Protein AF-A0A845RNK3-F1 (afdb_monomer)

Solvent-accessible surface area (backbone atoms only — not comparable to full-atom values): 21705 Å² total; per-residue (Å²): 143,80,85,85,80,81,80,75,81,76,79,72,77,82,75,76,79,70,51,72,69,56,50,48,65,66,45,43,66,58,53,52,50,49,48,50,39,43,54,44,13,47,52,29,50,36,54,50,43,9,32,30,30,23,69,72,55,57,86,58,46,68,58,51,61,50,49,48,43,55,54,39,62,75,62,60,68,38,94,37,98,43,83,61,31,46,52,52,42,46,52,49,53,51,51,52,40,53,49,42,26,50,54,10,41,74,66,54,54,52,79,82,82,49,72,67,41,53,50,31,30,42,55,23,32,52,52,53,22,52,51,31,54,74,73,37,80,88,34,41,68,60,17,51,52,29,49,54,48,36,52,51,51,44,50,71,77,56,55,84,58,93,87,57,64,54,48,76,65,55,49,45,50,50,40,44,48,27,38,70,77,34,55,86,42,59,72,56,24,37,53,50,48,35,53,52,35,64,76,66,31,63,62,28,19,46,37,46,36,52,51,52,51,34,53,45,61,74,58,74,33,39,22,44,50,47,44,41,37,53,67,19,95,83,40,59,52,75,68,50,48,52,16,27,45,43,31,39,52,58,67,22,62,70,55,40,46,43,33,40,39,38,38,40,55,54,55,80,52,85,83,57,70,65,45,45,29,61,67,58,70,47,34,30,35,56,43,27,29,70,75,69,74,44,60,42,77,81,68,56,53,69,69,58,51,51,52,48,37,59,55,61,51,71,79,55,55,72,25,85,49,28,67,31,73,58,41,69,94,46,38,62,78,66,24,48,53,37,42,70,72,57,51,60,91,63,46,53,60,48,34,63,74,67,70,59,66,80,61,65,78,86,38,67,67,56,46,61,53,46,72,81,53,84,67,82,71,76,73,84,83,80,83,81,79,87,76,83,136

Organism: NCBI:txid169435

Nearest PDB structures (foldseek):
  4v4p-assembly1_BW  TM=5.727E-01  e=4.614E+00  Thermus thermophilus HB8
  4dv3-assembly1_T  TM=5.614E-01  e=5.452E+00  Thermus thermophilus HB8
  7np7-assembly1_DB  TM=1.393E-01  e=1.321E+00  Mycobacterium tuberculosis H37Rv

Structure (mmCIF, N/CA/C/O backbone):
data_AF-A0A845RNK3-F1
#
_entry.id   AF-A0A845RNK3-F1
#
loop_
_atom_site.group_PDB
_atom_site.id
_atom_site.type_symbol
_atom_site.label_atom_id
_atom_site.label_alt_id
_atom_site.label_comp_id
_atom_site.label_asym_id
_atom_site.label_entity_id
_atom_site.label_seq_id
_atom_site.pdbx_PDB_ins_code
_atom_site.Cartn_x
_atom_site.Cartn_y
_atom_site.Cartn_z
_atom_site.occupancy
_atom_site.B_iso_or_equiv
_atom_site.auth_seq_id
_atom_site.auth_comp_id
_atom_site.auth_asym_id
_atom_site.auth_atom_id
_atom_site.pdbx_PDB_model_num
ATOM 1 N N . MET A 1 1 ? 38.923 56.663 5.396 1.00 39.62 1 MET A N 1
ATOM 2 C CA . MET A 1 1 ? 39.482 55.313 5.564 1.00 39.62 1 MET A CA 1
ATOM 3 C C . MET A 1 1 ? 39.468 55.005 7.045 1.00 39.62 1 MET A C 1
ATOM 5 O O . MET A 1 1 ? 40.418 55.347 7.726 1.00 39.62 1 MET A O 1
ATOM 9 N N . ASP A 1 2 ? 38.350 54.489 7.537 1.00 34.91 2 ASP A N 1
ATOM 10 C CA . ASP A 1 2 ? 38.379 53.297 8.380 1.00 34.91 2 ASP A CA 1
ATOM 11 C C . ASP A 1 2 ? 36.988 52.666 8.314 1.00 34.91 2 ASP A C 1
ATOM 13 O O . ASP A 1 2 ? 35.976 53.376 8.332 1.00 34.91 2 ASP A O 1
ATOM 17 N N . ASN A 1 3 ? 36.959 51.370 8.035 1.00 33.28 3 ASN A N 1
ATOM 18 C CA . ASN A 1 3 ? 35.786 50.669 7.537 1.00 33.28 3 ASN A CA 1
ATOM 19 C C . ASN A 1 3 ? 34.832 50.312 8.674 1.00 33.28 3 ASN A C 1
ATOM 21 O O . ASN A 1 3 ? 35.225 49.822 9.727 1.00 33.28 3 ASN A O 1
ATOM 25 N N . ARG A 1 4 ? 33.550 50.545 8.398 1.00 39.09 4 ARG A N 1
ATOM 26 C CA . ARG A 1 4 ? 32.410 50.030 9.147 1.00 39.09 4 ARG A CA 1
ATOM 27 C C . ARG A 1 4 ? 32.370 48.512 8.993 1.00 39.09 4 ARG A C 1
ATOM 29 O O . ARG A 1 4 ? 32.262 48.041 7.867 1.00 39.09 4 ARG A O 1
ATOM 36 N N . GLU A 1 5 ? 32.290 47.790 10.100 1.00 38.72 5 GLU A N 1
ATOM 37 C CA . GLU A 1 5 ? 31.529 46.544 10.144 1.00 38.72 5 GLU A CA 1
ATOM 38 C C . GLU A 1 5 ? 30.425 46.713 11.184 1.00 38.72 5 GLU A C 1
ATOM 40 O O . GLU A 1 5 ? 30.639 46.737 12.394 1.00 38.72 5 GLU A O 1
ATOM 45 N N . GLN A 1 6 ? 29.228 46.953 10.651 1.00 37.03 6 GLN A N 1
ATOM 46 C CA . GLN A 1 6 ? 27.966 46.820 11.353 1.00 37.03 6 GLN A CA 1
ATOM 47 C C . GLN A 1 6 ? 27.721 45.326 11.547 1.00 37.03 6 GLN A C 1
ATOM 49 O O . GLN A 1 6 ? 27.381 44.628 10.595 1.00 37.03 6 GLN A O 1
ATOM 54 N N . THR A 1 7 ? 27.867 44.833 12.769 1.00 36.19 7 THR A N 1
ATOM 55 C CA . THR A 1 7 ? 27.230 43.581 13.160 1.00 36.19 7 THR A CA 1
ATOM 56 C C . THR A 1 7 ? 25.774 43.891 13.497 1.00 36.19 7 THR A C 1
ATOM 58 O O . THR A 1 7 ? 25.461 44.564 14.480 1.00 36.19 7 THR A O 1
ATOM 61 N N . SER A 1 8 ? 24.870 43.464 12.615 1.00 32.78 8 SER A N 1
ATOM 62 C CA . SER A 1 8 ? 23.431 43.434 12.881 1.00 32.78 8 SER A CA 1
ATOM 63 C C . SER A 1 8 ? 23.158 42.631 14.159 1.00 32.78 8 SER A C 1
ATOM 65 O O . SER A 1 8 ? 23.764 41.572 14.336 1.00 32.78 8 SER A O 1
ATOM 67 N N . PRO A 1 9 ? 22.243 43.065 15.043 1.00 35.28 9 PRO A N 1
ATOM 68 C CA . PRO A 1 9 ? 21.784 42.202 16.114 1.00 35.28 9 PRO A CA 1
ATOM 69 C C . PRO A 1 9 ? 20.971 41.072 15.482 1.00 35.28 9 PRO A C 1
ATOM 71 O O . PRO A 1 9 ? 19.984 41.322 14.787 1.00 35.28 9 PRO A O 1
ATOM 74 N N . ALA A 1 10 ? 21.423 39.836 15.700 1.00 36.47 10 ALA A N 1
ATOM 75 C CA . ALA A 1 10 ? 20.636 38.644 15.445 1.00 36.47 10 ALA A CA 1
ATOM 76 C C . ALA A 1 10 ? 19.253 38.844 16.075 1.00 36.47 10 ALA A C 1
ATOM 78 O O . ALA A 1 10 ? 19.144 39.192 17.255 1.00 36.47 10 ALA A O 1
ATOM 79 N N . GLN A 1 11 ? 18.207 38.693 15.263 1.00 37.69 11 GLN A N 1
ATOM 80 C CA . GLN A 1 11 ? 16.842 38.597 15.752 1.00 37.69 11 GLN A CA 1
ATOM 81 C C . GLN A 1 11 ? 16.823 37.448 16.755 1.00 37.69 11 GLN A C 1
ATOM 83 O O . GLN A 1 11 ? 17.014 36.296 16.378 1.00 37.69 11 GLN A O 1
ATOM 88 N N . GLY A 1 12 ? 16.676 37.783 18.037 1.00 35.12 12 GLY A N 1
ATOM 89 C CA . GLY A 1 12 ? 16.426 36.791 19.063 1.00 35.12 12 GLY A CA 1
ATOM 90 C C . GLY A 1 12 ? 15.167 36.043 18.663 1.00 35.12 12 GLY A C 1
ATOM 91 O O . GLY A 1 12 ? 14.087 36.637 18.616 1.00 35.12 12 GLY A O 1
ATOM 92 N N . GLU A 1 13 ? 15.321 34.764 18.334 1.00 41.19 13 GLU A N 1
ATOM 93 C CA . GLU A 1 13 ? 14.220 33.820 18.378 1.00 41.19 13 GLU A CA 1
ATOM 94 C C . GLU A 1 13 ? 13.564 34.010 19.737 1.00 41.19 13 GLU A C 1
ATOM 96 O O . GLU A 1 13 ? 14.189 33.854 20.786 1.00 41.19 13 GLU A O 1
ATOM 101 N N . ASN A 1 14 ? 12.321 34.471 19.709 1.00 43.75 14 ASN A N 1
ATOM 102 C CA . ASN A 1 14 ? 11.527 34.716 20.892 1.00 43.75 14 ASN A CA 1
ATOM 103 C C . ASN A 1 14 ? 11.101 33.346 21.439 1.00 43.75 14 ASN A C 1
ATOM 105 O O . ASN A 1 14 ? 9.941 32.954 21.326 1.00 43.75 14 ASN A O 1
ATOM 109 N N . THR A 1 15 ? 12.054 32.575 21.969 1.00 48.69 15 THR A N 1
ATOM 110 C CA . THR A 1 15 ? 11.791 31.367 22.746 1.00 48.69 15 THR A CA 1
ATOM 111 C C . THR A 1 15 ? 11.196 31.838 24.060 1.00 48.69 15 THR A C 1
ATOM 113 O O . THR A 1 15 ? 11.880 32.101 25.047 1.00 48.69 15 THR A O 1
ATOM 116 N N . ARG A 1 16 ? 9.880 32.043 24.040 1.00 63.41 16 ARG A N 1
ATOM 117 C CA . ARG A 1 16 ? 9.098 32.313 25.237 1.00 63.41 16 ARG A CA 1
ATOM 118 C C . ARG A 1 16 ? 9.296 31.119 26.171 1.00 63.41 16 ARG A C 1
ATOM 120 O O . ARG A 1 16 ? 8.808 30.031 25.887 1.00 63.41 16 ARG A O 1
ATOM 127 N N . SER A 1 17 ? 10.061 31.303 27.245 1.00 65.56 17 SER A N 1
ATOM 128 C CA . SER A 1 17 ? 10.200 30.285 28.283 1.00 65.56 17 SER A CA 1
ATOM 129 C C . SER A 1 17 ? 8.871 30.187 29.023 1.00 65.56 17 SER A C 1
ATOM 131 O O . SER A 1 17 ? 8.492 31.134 29.714 1.00 65.56 17 SER A O 1
ATOM 133 N N . TYR A 1 18 ? 8.158 29.081 28.852 1.00 74.19 18 TYR A N 1
ATOM 134 C CA . TYR A 1 18 ? 6.950 28.817 29.621 1.00 74.19 18 TYR A CA 1
ATOM 135 C C . TYR A 1 18 ? 7.315 28.344 31.027 1.00 74.19 18 TYR A C 1
ATOM 137 O O . TYR A 1 18 ? 8.287 27.605 31.210 1.00 74.19 18 TYR A O 1
ATOM 145 N N . THR A 1 19 ? 6.542 28.758 32.027 1.00 85.75 19 THR A N 1
ATOM 146 C CA . THR A 1 19 ? 6.593 28.103 33.340 1.00 85.75 19 THR A CA 1
ATOM 147 C C . THR A 1 19 ? 5.900 26.738 33.268 1.00 85.75 19 THR A C 1
ATOM 149 O O . THR A 1 19 ? 5.098 26.482 32.370 1.00 85.75 19 THR A O 1
ATOM 152 N N . VAL A 1 20 ? 6.186 25.849 34.225 1.00 75.88 20 VAL A N 1
ATOM 153 C CA . VAL A 1 20 ? 5.483 24.555 34.331 1.00 75.88 20 VAL A CA 1
ATOM 154 C C . VAL A 1 20 ? 3.968 24.772 34.426 1.00 75.88 20 VAL A C 1
ATOM 156 O O . VAL A 1 20 ? 3.217 24.097 33.733 1.00 75.88 20 VAL A O 1
ATOM 159 N N . ASP A 1 21 ? 3.523 25.774 35.187 1.00 81.62 21 ASP A N 1
ATOM 160 C CA . ASP A 1 21 ? 2.101 26.111 35.326 1.00 81.62 21 ASP A CA 1
ATOM 161 C C . ASP A 1 21 ? 1.474 26.597 34.009 1.00 81.62 21 ASP A C 1
ATOM 163 O O . ASP A 1 21 ? 0.328 26.273 33.707 1.00 81.62 21 ASP A O 1
ATOM 167 N N . GLU A 1 22 ? 2.219 27.356 33.198 1.00 82.44 22 GLU A N 1
ATOM 168 C CA . GLU A 1 22 ? 1.756 27.809 31.882 1.00 82.44 22 GLU A CA 1
ATOM 169 C C . GLU A 1 22 ? 1.650 26.655 30.877 1.00 82.44 22 GLU A C 1
ATOM 171 O O . GLU A 1 22 ? 0.709 26.632 30.085 1.00 82.44 22 GLU A O 1
ATOM 176 N N . LEU A 1 23 ? 2.580 25.693 30.919 1.00 79.12 23 LEU A N 1
ATOM 177 C CA . LEU A 1 23 ? 2.515 24.480 30.097 1.00 79.12 23 LEU A CA 1
ATOM 178 C C . LEU A 1 23 ? 1.339 23.594 30.513 1.00 79.12 23 LEU A C 1
ATOM 180 O O . LEU A 1 23 ? 0.559 23.177 29.659 1.00 79.12 23 LEU A O 1
ATOM 184 N N . LEU A 1 24 ? 1.154 23.375 31.818 1.00 79.62 24 LEU A N 1
ATOM 185 C CA . LEU A 1 24 ? 0.019 22.616 32.344 1.00 79.62 24 LEU A CA 1
ATOM 186 C C . LEU A 1 24 ? -1.313 23.258 31.939 1.00 79.62 24 LEU A C 1
ATOM 188 O O . LEU A 1 24 ? -2.194 22.570 31.434 1.00 79.62 24 LEU A O 1
ATOM 192 N N . ALA A 1 25 ? -1.441 24.583 32.058 1.00 83.94 25 ALA A N 1
ATOM 193 C CA . ALA A 1 25 ? -2.650 25.297 31.651 1.00 83.94 25 ALA A CA 1
ATOM 194 C C . ALA A 1 25 ? -2.944 25.192 30.141 1.00 83.94 25 ALA A C 1
ATOM 196 O O . ALA A 1 25 ? -4.109 25.238 29.743 1.00 83.94 25 ALA A O 1
ATOM 197 N N . GLN A 1 26 ? -1.914 25.054 29.299 1.00 84.69 26 GLN A N 1
ATOM 198 C CA . GLN A 1 26 ? -2.085 24.835 27.859 1.00 84.69 26 GLN A CA 1
ATOM 199 C C . GLN A 1 26 ? -2.495 23.398 27.522 1.00 84.69 26 GLN A C 1
ATOM 201 O O . GLN A 1 26 ? -3.267 23.201 26.586 1.00 84.69 26 GLN A O 1
ATOM 206 N N . MET A 1 27 ? -2.010 22.411 28.278 1.00 85.06 27 MET A N 1
ATOM 207 C CA . MET A 1 27 ? -2.332 20.992 28.077 1.00 85.06 27 MET A CA 1
ATOM 208 C C . MET A 1 27 ? -3.678 20.590 28.698 1.00 85.06 27 MET A C 1
ATOM 210 O O . MET A 1 27 ? -4.307 19.638 28.239 1.00 85.06 27 MET A O 1
ATOM 214 N N . GLU A 1 28 ? -4.151 21.329 29.706 1.00 86.38 28 GLU A N 1
ATOM 215 C CA . GLU A 1 28 ? -5.369 21.017 30.463 1.00 86.38 28 GLU A CA 1
ATOM 216 C C . GLU A 1 28 ? -6.611 20.766 29.580 1.00 86.38 28 GLU A C 1
ATOM 218 O O . GLU A 1 28 ? -7.282 19.753 29.786 1.00 86.38 28 GLU A O 1
ATOM 223 N N . PRO A 1 29 ? -6.936 21.586 28.556 1.00 88.50 29 PRO A N 1
ATOM 224 C CA . PRO A 1 29 ? -8.111 21.336 27.719 1.00 88.50 29 PRO A CA 1
ATOM 225 C C . PRO A 1 29 ? -8.034 20.010 26.953 1.00 88.50 29 PRO A C 1
ATOM 227 O O . PRO A 1 29 ? -9.041 19.311 26.826 1.00 88.50 29 PRO A O 1
ATOM 230 N N . GLN A 1 30 ? -6.844 19.655 26.461 1.00 84.75 30 GLN A N 1
ATOM 231 C CA . GLN A 1 30 ? -6.605 18.403 25.745 1.00 84.75 30 GLN A CA 1
ATOM 232 C C . GLN A 1 30 ? -6.720 17.212 26.697 1.00 84.75 30 GLN A C 1
ATOM 234 O O . GLN A 1 30 ? -7.433 16.254 26.408 1.00 84.75 30 GLN A O 1
ATOM 239 N N . TYR A 1 31 ? -6.102 17.311 27.874 1.00 85.38 31 TYR A N 1
ATOM 240 C CA . TYR A 1 31 ? -6.165 16.271 28.894 1.00 85.38 31 TYR A CA 1
ATOM 241 C C . TYR A 1 31 ? -7.606 16.021 29.378 1.00 85.38 31 TYR A C 1
ATOM 243 O O . TYR A 1 31 ? -8.031 14.874 29.525 1.00 85.38 31 TYR A O 1
ATOM 251 N N . GLN A 1 32 ? -8.419 17.072 29.527 1.00 87.75 32 GLN A N 1
ATOM 252 C CA . GLN A 1 32 ? -9.847 16.930 29.835 1.00 87.75 32 GLN A CA 1
ATOM 253 C C . GLN A 1 32 ? -10.643 16.275 28.696 1.00 87.75 32 GLN A C 1
ATOM 255 O O . GLN A 1 32 ? -11.543 15.470 28.955 1.00 87.75 32 GLN A O 1
ATOM 260 N N . ALA A 1 33 ? -10.317 16.573 27.435 1.00 87.88 33 ALA A N 1
ATOM 261 C CA . ALA A 1 33 ? -10.925 15.898 26.288 1.00 87.88 33 ALA A CA 1
ATOM 262 C C . ALA A 1 33 ? -10.595 14.395 26.275 1.00 87.88 33 ALA A C 1
ATOM 264 O O . ALA A 1 33 ? -11.484 13.568 26.044 1.00 87.88 33 ALA A O 1
ATOM 265 N N . TYR A 1 34 ? -9.358 14.028 26.611 1.00 90.00 34 TYR A N 1
ATOM 266 C CA . TYR A 1 34 ? -8.937 12.634 26.743 1.00 90.00 34 TYR A CA 1
ATOM 267 C C . TYR A 1 34 ? -9.664 11.916 27.881 1.00 90.00 34 TYR A C 1
ATOM 269 O O . TYR A 1 34 ? -10.271 10.868 27.653 1.00 90.00 34 TYR A O 1
ATOM 277 N N . LYS A 1 35 ? -9.745 12.529 29.070 1.00 92.19 35 LYS A N 1
ATOM 278 C CA . LYS A 1 35 ? -10.544 12.004 30.192 1.00 92.19 35 LYS A CA 1
ATOM 279 C C . LYS A 1 35 ? -12.001 11.755 29.799 1.00 92.19 35 LYS A C 1
ATOM 281 O O . LYS A 1 35 ? -12.584 10.738 30.173 1.00 92.19 35 LYS A O 1
ATOM 286 N N . ASN A 1 36 ? -12.606 12.659 29.031 1.00 92.31 36 ASN A N 1
ATOM 287 C CA . ASN A 1 36 ? -13.979 12.485 28.554 1.00 92.31 36 ASN A CA 1
ATOM 288 C C . ASN A 1 36 ? -14.110 11.343 27.541 1.00 92.31 36 ASN A C 1
ATOM 290 O O . ASN A 1 36 ? -15.055 10.560 27.646 1.00 92.31 36 ASN A O 1
ATOM 294 N N . THR A 1 37 ? -13.149 11.206 26.627 1.00 91.38 37 THR A N 1
ATOM 295 C CA . THR A 1 37 ? -13.081 10.086 25.673 1.00 91.38 37 THR A CA 1
ATOM 296 C C . THR A 1 37 ? -13.011 8.749 26.416 1.00 91.38 37 THR A C 1
ATOM 298 O O . THR A 1 37 ? -13.776 7.833 26.119 1.00 91.38 37 THR A O 1
ATOM 301 N N . MET A 1 38 ? -12.192 8.660 27.469 1.00 95.44 38 MET A N 1
ATOM 302 C CA . MET A 1 38 ? -12.095 7.459 28.308 1.00 95.44 38 MET A CA 1
ATOM 303 C C . MET A 1 38 ? -13.388 7.135 29.043 1.00 95.44 38 MET A C 1
ATOM 305 O O . MET A 1 38 ? -13.831 5.990 29.032 1.00 95.44 38 MET A O 1
ATOM 309 N N . ARG A 1 39 ? -14.045 8.136 29.643 1.00 95.25 39 ARG A N 1
ATOM 310 C CA . ARG A 1 39 ? -15.345 7.933 30.306 1.00 95.25 39 ARG A CA 1
ATOM 311 C C . ARG A 1 39 ? -16.395 7.396 29.334 1.00 95.25 39 ARG A C 1
ATOM 313 O O . ARG A 1 39 ? -17.151 6.494 29.686 1.00 95.25 39 ARG A O 1
ATOM 320 N N . GLN A 1 40 ? -16.432 7.933 28.115 1.00 96.25 40 GLN A N 1
ATOM 321 C CA . GLN A 1 40 ? -17.356 7.486 27.074 1.00 96.25 40 GLN A CA 1
ATOM 322 C C . GLN A 1 40 ? -17.039 6.065 26.590 1.00 96.25 40 GLN A C 1
ATOM 3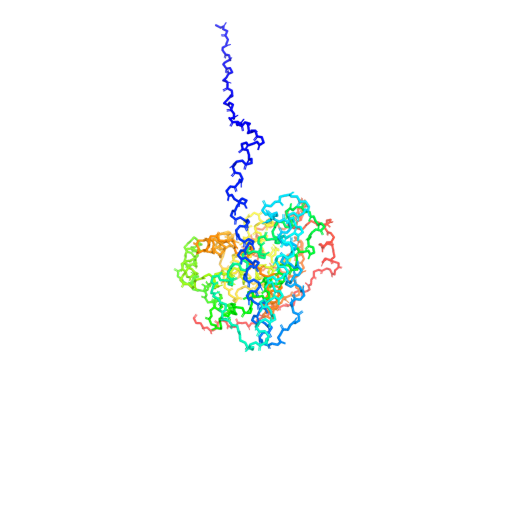24 O O . GLN A 1 40 ? -17.963 5.275 26.401 1.00 96.25 40 GLN A O 1
ATOM 329 N N . CYS A 1 41 ? -15.757 5.724 26.446 1.00 96.81 41 CYS A N 1
ATOM 330 C CA . CYS A 1 41 ? -15.309 4.372 26.121 1.00 96.81 41 CYS A CA 1
ATOM 331 C C . CYS A 1 41 ? -15.696 3.366 27.213 1.00 96.81 41 CYS A C 1
ATOM 333 O O . CYS A 1 41 ? -16.312 2.345 26.913 1.00 96.81 41 CYS A O 1
ATOM 335 N N . ILE A 1 42 ? -15.435 3.688 28.486 1.00 96.69 42 ILE A N 1
ATOM 336 C CA . ILE A 1 42 ? -15.776 2.838 29.637 1.00 96.69 42 ILE A CA 1
ATOM 337 C C . ILE A 1 42 ? -17.284 2.567 29.700 1.00 96.69 42 ILE A C 1
ATOM 339 O O . ILE A 1 42 ? -17.713 1.421 29.877 1.00 96.69 42 ILE A O 1
ATOM 343 N N . ALA A 1 43 ? -18.098 3.609 29.512 1.00 96.12 43 ALA A N 1
ATOM 344 C CA . ALA A 1 43 ? -19.549 3.474 29.453 1.00 96.12 43 ALA A CA 1
ATOM 345 C C . ALA A 1 43 ? -19.984 2.596 28.267 1.00 96.12 43 ALA A C 1
ATOM 347 O O . ALA A 1 43 ? -20.767 1.664 28.444 1.00 96.12 43 ALA A O 1
ATOM 348 N N . GLY A 1 44 ? -19.425 2.832 27.076 1.00 96.25 44 GLY A N 1
ATOM 349 C CA . GLY A 1 44 ? -19.747 2.057 25.880 1.00 96.25 44 GLY A CA 1
ATOM 350 C C . GLY A 1 44 ? -19.359 0.580 25.986 1.00 96.25 44 GLY A C 1
ATOM 351 O O . GLY A 1 44 ? -20.156 -0.288 25.636 1.00 96.25 44 GLY A O 1
ATOM 352 N N . LEU A 1 45 ? -18.176 0.269 26.519 1.00 96.56 45 LEU A N 1
ATOM 353 C CA . LEU A 1 45 ? -17.736 -1.107 26.767 1.00 96.56 45 LEU A CA 1
ATOM 354 C C . LEU A 1 45 ? -18.629 -1.807 27.797 1.00 96.56 45 LEU A C 1
ATOM 356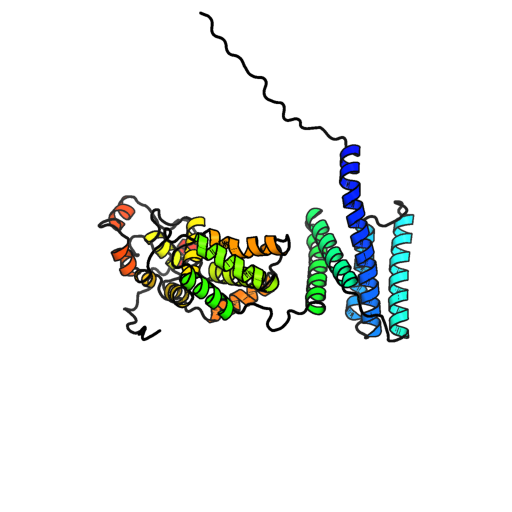 O O . LEU A 1 45 ? -18.920 -2.991 27.645 1.00 96.56 45 LEU A O 1
ATOM 360 N N . THR A 1 46 ? -19.127 -1.077 28.800 1.00 96.94 46 THR A N 1
ATOM 361 C CA . THR A 1 46 ? -20.111 -1.603 29.759 1.00 96.94 46 THR A CA 1
ATOM 362 C C . THR A 1 46 ? -21.442 -1.941 29.078 1.00 96.94 46 THR A C 1
ATOM 364 O O . THR A 1 46 ? -22.000 -3.015 29.307 1.00 96.94 46 THR A O 1
ATOM 367 N N . GLU A 1 47 ? -21.942 -1.074 28.193 1.00 96.12 47 GLU A N 1
ATOM 368 C CA . GLU A 1 47 ? -23.146 -1.352 27.396 1.00 96.12 47 GLU A CA 1
ATOM 369 C C . GLU A 1 47 ? -22.944 -2.551 26.457 1.00 96.12 47 GLU A C 1
ATOM 371 O O . GLU A 1 47 ? -23.815 -3.419 26.343 1.00 96.12 47 GLU A O 1
ATOM 376 N N . HIS A 1 48 ? -21.777 -2.639 25.814 1.00 95.94 48 HIS A N 1
ATOM 377 C CA . HIS A 1 48 ? -21.437 -3.753 24.936 1.00 95.94 48 HIS A CA 1
ATOM 378 C C . HIS A 1 48 ? -21.358 -5.079 25.705 1.00 95.94 48 HIS A C 1
ATOM 380 O O . HIS A 1 48 ? -21.939 -6.074 25.272 1.00 95.94 48 HIS A O 1
ATOM 386 N N . ALA A 1 49 ? -20.722 -5.076 26.877 1.00 96.38 49 ALA A N 1
ATOM 387 C CA . ALA A 1 49 ? -20.648 -6.214 27.786 1.00 96.38 49 ALA A CA 1
ATOM 388 C C . ALA A 1 49 ? -22.036 -6.712 28.210 1.00 96.38 49 ALA A C 1
ATOM 390 O O . ALA A 1 49 ? -22.321 -7.907 28.134 1.00 96.38 49 ALA A O 1
ATOM 391 N N . ALA A 1 50 ? -22.927 -5.796 28.602 1.00 96.31 50 ALA A N 1
ATOM 392 C CA . ALA A 1 50 ? -24.304 -6.127 28.954 1.00 96.31 50 ALA A CA 1
ATOM 393 C C . ALA A 1 50 ? -25.044 -6.793 27.781 1.00 96.31 50 ALA A C 1
ATOM 395 O O . ALA A 1 50 ? -25.734 -7.799 27.954 1.00 96.31 50 ALA A O 1
ATOM 396 N N . ARG A 1 51 ? -24.846 -6.293 26.558 1.00 94.75 51 ARG A N 1
ATOM 397 C CA . ARG A 1 51 ? -25.410 -6.900 25.347 1.00 94.75 51 ARG A CA 1
ATOM 398 C C . ARG A 1 51 ? -24.873 -8.303 25.077 1.00 94.75 51 ARG A C 1
ATOM 400 O O . ARG A 1 51 ? -25.667 -9.193 24.779 1.00 94.75 51 ARG A O 1
ATOM 407 N N . LEU A 1 52 ? -23.564 -8.508 25.179 1.00 94.19 52 LEU A N 1
ATOM 408 C CA . LEU A 1 52 ? -22.962 -9.830 25.015 1.00 94.19 52 LEU A CA 1
ATOM 409 C C . LEU A 1 52 ? -23.501 -10.823 26.058 1.00 94.19 52 LEU A C 1
ATOM 411 O O . LEU A 1 52 ? -23.852 -11.950 25.710 1.00 94.19 52 LEU A O 1
ATOM 415 N N . ALA A 1 53 ? -23.674 -10.382 27.307 1.00 95.69 53 ALA A N 1
ATOM 416 C CA . ALA A 1 53 ? -24.271 -11.186 28.372 1.00 95.69 53 ALA A CA 1
ATOM 417 C C . ALA A 1 53 ? -25.731 -11.573 28.077 1.00 95.69 53 ALA A C 1
ATOM 419 O O . ALA A 1 53 ? -26.095 -12.740 28.216 1.00 95.69 53 ALA A O 1
ATOM 420 N N . ALA A 1 54 ? -26.551 -10.641 27.575 1.00 94.62 54 ALA A N 1
ATOM 421 C CA . ALA A 1 54 ? -27.916 -10.939 27.122 1.00 94.62 54 ALA A CA 1
ATOM 422 C C . ALA A 1 54 ? -27.960 -11.977 25.980 1.00 94.62 54 ALA A C 1
ATOM 424 O O . ALA A 1 54 ? -28.945 -12.696 25.829 1.00 94.62 54 ALA A O 1
ATOM 425 N N . GLN A 1 55 ? -26.893 -12.069 25.182 1.00 93.00 55 GLN A N 1
ATOM 426 C CA . GLN A 1 55 ? -26.740 -13.029 24.082 1.00 93.00 55 GLN A CA 1
ATOM 427 C C . GLN A 1 55 ? -26.066 -14.346 24.511 1.00 93.00 55 GLN A C 1
ATOM 429 O O . GLN A 1 55 ? -25.895 -15.240 23.682 1.00 93.00 55 GLN A O 1
ATOM 434 N N . GLY A 1 56 ? -25.675 -14.478 25.784 1.00 92.38 56 GLY A N 1
ATOM 435 C CA . GLY A 1 56 ? -24.934 -15.630 26.306 1.00 92.38 56 GLY A CA 1
ATOM 436 C C . GLY A 1 56 ? -23.474 -15.713 25.838 1.00 92.38 56 GLY A C 1
ATOM 437 O O . GLY A 1 56 ? -22.861 -16.774 25.947 1.00 92.38 56 GLY A O 1
ATOM 438 N N . GLN A 1 57 ? -22.911 -14.627 25.300 1.00 92.81 57 GLN A N 1
ATOM 439 C CA . GLN A 1 57 ? -21.545 -14.551 24.773 1.00 92.81 57 GLN A CA 1
ATOM 440 C C . GLN A 1 57 ? -20.585 -13.952 25.809 1.00 92.81 57 GLN A C 1
ATOM 442 O O . GLN A 1 57 ? -20.177 -12.803 25.711 1.00 92.81 57 GLN A O 1
ATOM 447 N N . GLU A 1 58 ? -20.220 -14.715 26.835 1.00 92.62 58 GLU A N 1
ATOM 448 C CA . GLU A 1 58 ? -19.537 -14.141 28.008 1.00 92.62 58 GLU A CA 1
ATOM 449 C C . GLU A 1 58 ? -18.001 -14.236 28.006 1.00 92.62 58 GLU A C 1
ATOM 451 O O . GLU A 1 58 ? -17.352 -13.796 28.954 1.00 92.62 58 GLU A O 1
ATOM 456 N N . GLU A 1 59 ? -17.400 -14.785 26.948 1.00 92.31 59 GLU A N 1
ATOM 457 C CA . GLU A 1 59 ? -15.959 -15.082 26.884 1.00 92.31 59 GLU A CA 1
ATOM 458 C C . GLU A 1 59 ? -15.070 -13.839 27.074 1.00 92.31 59 GLU A C 1
ATOM 460 O O . GLU A 1 59 ? -14.039 -13.913 27.737 1.00 92.31 59 GLU A O 1
ATOM 465 N N . GLN A 1 60 ? -15.494 -12.681 26.554 1.00 89.25 60 GLN A N 1
ATOM 466 C CA . GLN A 1 60 ? -14.715 -11.434 26.590 1.00 89.25 60 GLN A CA 1
ATOM 467 C C . GLN A 1 60 ? -14.972 -10.565 27.833 1.00 89.25 60 GLN A C 1
ATOM 469 O O . GLN A 1 60 ? -14.252 -9.593 28.068 1.00 89.25 60 GLN A O 1
ATOM 474 N N . LEU A 1 61 ? -15.976 -10.895 28.657 1.00 93.69 61 LEU A N 1
ATOM 475 C CA . LEU A 1 61 ? -16.379 -10.045 29.786 1.00 93.69 61 LEU A CA 1
ATOM 476 C C . LEU A 1 61 ? -15.272 -9.833 30.833 1.00 93.69 61 LEU A C 1
ATOM 478 O O . LEU A 1 61 ? -15.134 -8.698 31.295 1.00 93.69 61 LEU A O 1
ATOM 482 N N . PRO A 1 62 ? -14.459 -10.847 31.206 1.00 94.25 62 PRO A N 1
ATOM 483 C CA . PRO A 1 62 ? -13.350 -10.634 32.134 1.00 94.25 62 PRO A CA 1
ATOM 484 C C . PRO A 1 62 ? -12.317 -9.635 31.602 1.00 94.25 62 PRO A C 1
ATOM 486 O O . PRO A 1 62 ? -11.841 -8.792 32.363 1.00 94.25 62 PRO A O 1
ATOM 489 N N . THR A 1 63 ? -12.013 -9.692 30.300 1.00 91.25 63 THR A N 1
ATOM 490 C CA . THR A 1 63 ? -11.085 -8.764 29.640 1.00 91.25 63 THR A CA 1
ATOM 491 C C . THR A 1 63 ? -11.628 -7.344 29.663 1.00 91.25 63 THR A C 1
ATOM 493 O O . THR A 1 63 ? -10.913 -6.433 30.071 1.00 91.25 63 THR A O 1
ATOM 496 N N . PHE A 1 64 ? -12.907 -7.149 29.319 1.00 93.38 64 PHE A N 1
ATOM 497 C CA . PHE A 1 64 ? -13.534 -5.826 29.390 1.00 93.38 64 PHE A CA 1
ATOM 498 C C . PHE A 1 64 ? -13.472 -5.273 30.803 1.00 93.38 64 PHE A C 1
ATOM 500 O O . PHE A 1 64 ? -12.971 -4.173 31.001 1.00 93.38 64 PHE A O 1
ATOM 507 N N . ARG A 1 65 ? -13.895 -6.063 31.792 1.00 95.06 65 ARG A N 1
ATOM 508 C CA . ARG A 1 65 ? -13.920 -5.641 33.192 1.00 95.06 65 ARG A CA 1
ATOM 509 C C . ARG A 1 65 ? -12.551 -5.174 33.696 1.00 95.06 65 ARG A C 1
ATOM 511 O O . ARG A 1 65 ? -12.502 -4.179 34.412 1.00 95.06 65 ARG A O 1
ATOM 518 N N . ARG A 1 66 ? -11.468 -5.872 33.329 1.00 94.12 66 ARG A N 1
ATOM 519 C CA . ARG A 1 66 ? -10.086 -5.476 33.657 1.00 94.12 66 ARG A CA 1
ATOM 520 C C . ARG A 1 66 ? -9.698 -4.185 32.933 1.00 94.12 66 ARG A C 1
ATOM 522 O O . ARG A 1 66 ? -9.251 -3.234 33.559 1.00 94.12 66 ARG A O 1
ATOM 529 N N . LEU A 1 67 ? -9.958 -4.112 31.630 1.00 92.31 67 LEU A N 1
ATOM 530 C CA . LEU A 1 67 ? -9.579 -2.955 30.825 1.00 92.31 67 LEU A CA 1
ATOM 531 C C . LEU A 1 67 ? -10.262 -1.660 31.294 1.00 92.31 67 LEU A C 1
ATOM 533 O O . LEU A 1 67 ? -9.643 -0.601 31.290 1.00 92.31 67 LEU A O 1
ATOM 537 N N . LEU A 1 68 ? -11.517 -1.736 31.754 1.00 94.19 68 LEU A N 1
ATOM 538 C CA . LEU A 1 68 ? -12.221 -0.586 32.328 1.00 94.19 68 LEU A CA 1
ATOM 539 C C . LEU A 1 68 ? -11.478 0.023 33.524 1.00 94.19 68 LEU A C 1
ATOM 541 O O . LEU A 1 68 ? -11.431 1.247 33.649 1.00 94.19 68 LEU A O 1
ATOM 545 N N . THR A 1 69 ? -10.926 -0.816 34.405 1.00 93.31 69 THR A N 1
ATOM 546 C CA . THR A 1 69 ? -10.179 -0.346 35.577 1.00 93.31 69 THR A CA 1
ATOM 547 C C . THR A 1 69 ? -8.808 0.178 35.180 1.00 93.31 69 THR A C 1
ATOM 549 O O . THR A 1 69 ? -8.446 1.265 35.622 1.00 93.31 69 THR A O 1
ATOM 552 N N . ASP A 1 70 ? -8.114 -0.518 34.277 1.00 91.38 70 ASP A N 1
ATOM 553 C CA . ASP A 1 70 ? -6.782 -0.130 33.797 1.00 91.38 70 ASP A CA 1
ATOM 554 C C . ASP A 1 70 ? -6.823 1.255 33.119 1.00 91.38 70 ASP A C 1
ATOM 556 O O . ASP A 1 70 ? -6.026 2.144 33.432 1.00 91.38 70 ASP A O 1
ATOM 560 N N . MET A 1 71 ? -7.819 1.488 32.252 1.00 91.88 71 MET A N 1
ATOM 561 C CA . MET A 1 71 ? -8.032 2.787 31.603 1.00 91.88 71 MET A CA 1
ATOM 562 C C . MET A 1 71 ? -8.365 3.891 32.614 1.00 91.88 71 MET A C 1
ATOM 564 O O . MET A 1 71 ? -7.872 5.013 32.498 1.00 91.88 71 MET A O 1
ATOM 568 N N . ALA A 1 72 ? -9.213 3.601 33.604 1.00 92.62 72 ALA A N 1
ATOM 569 C CA . ALA A 1 72 ? -9.649 4.602 34.571 1.00 92.62 72 ALA A CA 1
ATOM 570 C C . ALA A 1 72 ? -8.539 5.030 35.540 1.00 92.62 72 ALA A C 1
ATOM 572 O O . ALA A 1 72 ? -8.443 6.215 35.872 1.00 92.62 72 ALA A O 1
ATOM 573 N N . GLU A 1 73 ? -7.715 4.078 35.984 1.00 91.00 73 GLU A N 1
ATOM 574 C CA . GLU A 1 73 ? -6.554 4.340 36.833 1.00 91.00 73 GLU A CA 1
ATOM 575 C C . GLU A 1 73 ? -5.493 5.139 36.079 1.00 91.00 73 GLU A C 1
ATOM 577 O O . GLU A 1 73 ? -5.068 6.185 36.570 1.00 91.00 73 GLU A O 1
ATOM 582 N N . PHE A 1 74 ? -5.130 4.708 34.866 1.00 88.88 74 PHE A N 1
ATOM 583 C CA . PHE A 1 74 ? -4.112 5.382 34.059 1.00 88.88 74 PHE A CA 1
ATOM 584 C C . PHE A 1 74 ? -4.463 6.848 33.775 1.00 88.88 74 PHE A C 1
ATOM 586 O O . PHE A 1 74 ? -3.625 7.738 33.909 1.00 88.88 74 PHE A O 1
ATOM 593 N N . TRP A 1 75 ? -5.723 7.118 33.433 1.00 88.31 75 TRP A N 1
ATOM 594 C CA . TRP A 1 75 ? -6.172 8.469 33.109 1.00 88.31 75 TRP A CA 1
ATOM 595 C C . TRP A 1 75 ? -6.571 9.312 34.316 1.00 88.31 75 TRP A C 1
ATOM 597 O O . TRP A 1 75 ? -7.022 10.440 34.121 1.00 88.31 75 TRP A O 1
ATOM 607 N N . GLY A 1 76 ? -6.443 8.810 35.547 1.00 88.81 76 GLY A N 1
ATOM 608 C CA . GLY A 1 76 ? -6.799 9.572 36.744 1.00 88.81 76 GLY A CA 1
ATOM 609 C C . GLY A 1 76 ? -8.251 10.053 36.714 1.00 88.81 76 GLY A C 1
ATOM 610 O O . GLY A 1 76 ? -8.523 11.254 36.820 1.00 88.81 76 GLY A O 1
ATOM 611 N N . LEU A 1 77 ? -9.195 9.135 36.473 1.00 91.56 77 LEU A N 1
ATOM 612 C CA . LEU A 1 77 ? -10.620 9.477 36.364 1.00 91.56 77 LEU A CA 1
ATOM 613 C C . LEU A 1 77 ? -11.315 9.675 37.720 1.00 91.56 77 LEU A C 1
ATOM 615 O O . LEU A 1 77 ? -12.491 10.052 37.733 1.00 91.56 77 LEU A O 1
ATOM 619 N N . ALA A 1 78 ? -10.606 9.446 38.828 1.00 89.25 78 ALA A N 1
ATOM 620 C CA . ALA A 1 78 ? -11.114 9.637 40.177 1.00 89.25 78 ALA A CA 1
ATOM 621 C C . ALA A 1 78 ? -11.423 11.120 40.436 1.00 89.25 78 ALA A C 1
ATOM 623 O O . ALA A 1 78 ? -10.723 12.013 39.964 1.00 89.25 78 ALA A O 1
ATOM 624 N N . GLU A 1 79 ? -12.483 11.390 41.199 1.00 84.62 79 GLU A N 1
ATOM 625 C CA . GLU A 1 79 ? -12.782 12.755 41.660 1.00 84.62 79 GLU A CA 1
ATOM 626 C C . GLU A 1 79 ? -11.827 13.207 42.777 1.00 84.62 79 GLU A C 1
ATOM 628 O O . GLU A 1 79 ? -11.620 14.402 42.977 1.00 84.62 79 GLU A O 1
ATOM 633 N N . ASP A 1 80 ? -11.255 12.243 43.502 1.00 85.88 80 ASP A N 1
ATOM 634 C CA . ASP A 1 80 ? -10.296 12.440 44.584 1.00 85.88 80 ASP A CA 1
ATOM 635 C C . ASP A 1 80 ? -8.984 11.717 44.249 1.00 85.88 80 ASP A C 1
ATOM 637 O O . ASP A 1 80 ? -8.942 10.486 44.199 1.00 85.88 80 ASP A O 1
ATOM 641 N N . ASP A 1 81 ? -7.901 12.478 44.077 1.00 85.25 81 ASP A N 1
ATOM 642 C CA . ASP A 1 81 ? -6.561 11.976 43.733 1.00 85.25 81 ASP A CA 1
ATOM 643 C C . ASP A 1 81 ? -5.833 11.289 44.910 1.00 85.25 81 ASP A C 1
ATOM 645 O O . ASP A 1 81 ? -4.606 11.162 44.938 1.00 85.25 81 ASP A O 1
ATOM 649 N N . THR A 1 82 ? -6.570 10.820 45.919 1.00 90.88 82 THR A N 1
ATOM 650 C CA . THR A 1 82 ? -6.018 10.006 47.005 1.00 90.88 82 THR A CA 1
ATOM 651 C C . THR A 1 82 ? -6.115 8.512 46.690 1.00 90.88 82 THR A C 1
ATOM 653 O O . THR A 1 82 ? -7.043 8.072 46.011 1.00 90.88 82 THR A O 1
ATOM 656 N N . PRO A 1 83 ? -5.263 7.658 47.295 1.00 90.62 83 PRO A N 1
ATOM 657 C CA . PRO A 1 83 ? -5.409 6.202 47.187 1.00 90.62 83 PRO A CA 1
ATOM 658 C C . PRO A 1 83 ? -6.789 5.674 47.605 1.00 90.62 83 PRO A C 1
ATOM 660 O O . PRO A 1 83 ? -7.138 4.538 47.299 1.00 90.62 83 PRO A O 1
ATOM 663 N N . LYS A 1 84 ? -7.560 6.459 48.368 1.00 92.62 84 LYS A N 1
ATOM 664 C CA . LYS A 1 84 ? -8.940 6.131 48.709 1.00 92.62 84 LYS A CA 1
ATOM 665 C C . LYS A 1 84 ? -9.878 6.428 47.534 1.00 92.62 84 LYS A C 1
ATOM 667 O O . LYS A 1 84 ? -10.649 5.539 47.189 1.00 92.62 84 LYS A O 1
ATOM 672 N N . GLY A 1 85 ? -9.778 7.606 46.918 1.00 91.94 85 GLY A N 1
ATOM 673 C CA . GLY A 1 85 ? -10.595 7.982 45.765 1.00 91.94 85 GLY A CA 1
ATOM 674 C C . GLY A 1 85 ? -10.410 7.049 44.567 1.00 91.94 85 GLY A C 1
ATOM 675 O O . GLY A 1 85 ? -11.397 6.613 43.980 1.00 91.94 85 GLY A O 1
ATOM 676 N N . TYR A 1 86 ? -9.174 6.624 44.280 1.00 90.06 86 TYR A N 1
ATOM 677 C CA . TYR A 1 86 ? -8.912 5.606 43.251 1.00 90.06 86 TYR A CA 1
ATOM 678 C C . TYR A 1 86 ? -9.591 4.262 43.561 1.00 90.06 86 TYR A C 1
ATOM 680 O O . TYR A 1 86 ? -10.226 3.681 42.683 1.00 90.06 86 TYR A O 1
ATOM 688 N N . ARG A 1 87 ? -9.537 3.786 44.816 1.00 92.12 87 ARG A N 1
ATOM 689 C CA . ARG A 1 87 ? -10.250 2.556 45.215 1.00 92.12 87 ARG A CA 1
ATOM 690 C C . ARG A 1 87 ? -11.763 2.688 45.051 1.00 92.12 87 ARG A C 1
ATOM 692 O O . ARG A 1 87 ? -12.386 1.780 44.515 1.00 92.12 87 ARG A O 1
ATOM 699 N N . GLU A 1 88 ? -12.341 3.810 45.481 1.00 93.50 88 GLU A N 1
ATOM 700 C CA . GLU A 1 88 ? -13.782 4.072 45.352 1.00 93.50 88 GLU A CA 1
ATOM 701 C C . GLU A 1 88 ? -14.212 4.149 43.875 1.00 93.50 88 GLU A C 1
ATOM 703 O O . GLU A 1 88 ? -15.241 3.587 43.503 1.00 93.50 88 GLU A O 1
ATOM 708 N N . MET A 1 89 ? -13.400 4.765 43.009 1.00 95.12 89 MET A N 1
ATOM 709 C CA . MET A 1 89 ? -13.624 4.788 41.559 1.00 95.12 89 MET A CA 1
ATOM 710 C C . MET A 1 89 ? -13.621 3.375 40.960 1.00 95.12 89 MET A C 1
ATOM 712 O O . MET A 1 89 ? -14.545 3.018 40.228 1.00 95.12 89 MET A O 1
ATOM 716 N N . VAL A 1 90 ? -12.606 2.562 41.271 1.00 94.00 90 VAL A N 1
ATOM 717 C CA . VAL A 1 90 ? -12.497 1.181 40.775 1.00 94.00 90 VAL A CA 1
ATOM 718 C C . VAL A 1 90 ? -13.686 0.340 41.237 1.00 94.00 90 VAL A C 1
ATOM 720 O O . VAL A 1 90 ? -14.288 -0.364 40.424 1.00 94.00 90 VAL A O 1
ATOM 723 N N . GLU A 1 91 ? -14.074 0.448 42.511 1.00 94.25 91 GLU A N 1
ATOM 724 C CA . GLU A 1 91 ? -15.264 -0.215 43.056 1.00 94.25 91 GLU A CA 1
ATOM 725 C C . GLU A 1 91 ? -16.537 0.214 42.317 1.00 94.25 91 GLU A C 1
ATOM 727 O O . GLU A 1 91 ? -17.355 -0.637 41.958 1.00 94.25 91 GLU A O 1
ATOM 732 N N . GLN A 1 92 ? -16.689 1.509 42.030 1.00 95.19 92 GLN A N 1
ATOM 733 C CA . GLN A 1 92 ? -17.846 2.042 41.316 1.00 95.19 92 GLN A CA 1
ATOM 734 C C . GLN A 1 92 ? -17.919 1.537 39.869 1.00 95.19 92 GLN A C 1
ATOM 736 O O . GLN A 1 92 ? -18.991 1.112 39.430 1.00 95.19 92 GLN A O 1
ATOM 741 N N . ILE A 1 93 ? -16.804 1.549 39.132 1.00 94.44 93 ILE A N 1
ATOM 742 C CA . ILE A 1 93 ? -16.727 1.045 37.750 1.00 94.44 93 ILE A CA 1
ATOM 743 C C . ILE A 1 93 ? -17.050 -0.450 37.718 1.00 94.44 93 ILE A C 1
ATOM 745 O O . ILE A 1 93 ? -17.931 -0.876 36.972 1.00 94.44 93 ILE A O 1
ATOM 749 N N . CYS A 1 94 ? -16.400 -1.231 38.584 1.00 95.75 94 CYS A N 1
ATOM 750 C CA . CYS A 1 94 ? -16.630 -2.666 38.716 1.00 95.75 94 CYS A CA 1
ATOM 751 C C . CYS A 1 94 ? -18.094 -2.988 39.042 1.00 95.75 94 CYS A C 1
ATOM 753 O O . CYS A 1 94 ? -18.711 -3.813 38.377 1.00 95.75 94 CYS A O 1
ATOM 755 N N . SER A 1 95 ? -18.663 -2.310 40.040 1.00 96.56 95 SER A N 1
ATOM 756 C CA . SER A 1 95 ? -20.049 -2.509 40.469 1.00 96.56 95 SER A CA 1
ATOM 757 C C . SER A 1 95 ? -21.041 -2.150 39.363 1.00 96.56 95 SER A C 1
ATOM 759 O O . SER A 1 95 ? -21.989 -2.894 39.119 1.00 96.56 95 SER A O 1
ATOM 761 N N . THR A 1 96 ? -20.803 -1.047 38.646 1.00 96.88 96 THR A N 1
ATOM 762 C CA . THR A 1 96 ? -21.649 -0.618 37.521 1.00 96.88 96 THR A CA 1
ATOM 763 C C . THR A 1 96 ? -21.617 -1.644 36.389 1.00 96.88 96 THR A C 1
ATOM 765 O O . THR A 1 96 ? -22.668 -2.020 35.870 1.00 96.88 96 THR A O 1
ATOM 768 N N . PHE A 1 97 ? -20.426 -2.141 36.048 1.00 97.38 97 PHE A N 1
ATOM 769 C CA . PHE A 1 97 ? -20.248 -3.191 35.051 1.00 97.38 97 PHE A CA 1
ATOM 770 C C . PHE A 1 97 ? -20.979 -4.480 35.441 1.00 97.38 97 PHE A C 1
ATOM 772 O O . PHE A 1 97 ? -21.800 -4.987 34.675 1.00 97.38 97 PHE A O 1
ATOM 779 N N . ASP A 1 98 ? -20.731 -4.975 36.656 1.00 97.19 98 ASP A N 1
ATOM 780 C CA . ASP A 1 98 ? -21.298 -6.230 37.150 1.00 97.19 98 ASP A CA 1
ATOM 781 C C . ASP A 1 98 ? -22.838 -6.155 37.219 1.00 97.19 98 ASP A C 1
ATOM 783 O O . ASP A 1 98 ? -23.530 -7.107 36.847 1.00 97.19 98 ASP A O 1
ATOM 787 N N . GLN A 1 99 ? -23.395 -5.005 37.622 1.00 97.06 99 GLN A N 1
ATOM 788 C CA . GLN A 1 99 ? -24.842 -4.765 37.638 1.00 97.06 99 GLN A CA 1
ATOM 789 C C . GLN A 1 99 ? -25.449 -4.750 36.233 1.00 97.06 99 GLN A C 1
ATOM 791 O O . GLN A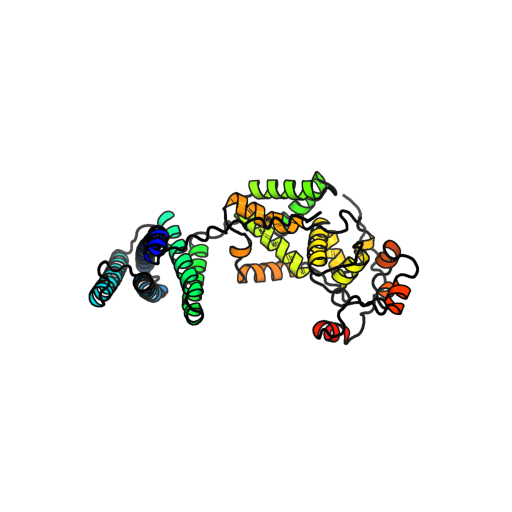 1 99 ? -26.482 -5.385 36.018 1.00 97.06 99 GLN A O 1
ATOM 796 N N . ALA A 1 100 ? -24.827 -4.053 35.277 1.00 96.12 100 ALA A N 1
ATOM 797 C CA . ALA A 1 100 ? -25.322 -3.974 33.904 1.00 96.12 100 ALA A CA 1
ATOM 798 C C . ALA A 1 100 ? -25.319 -5.351 33.223 1.00 96.12 100 ALA A C 1
ATOM 800 O O . ALA A 1 100 ? -26.317 -5.752 32.619 1.00 96.12 100 ALA A O 1
ATOM 801 N N . VAL A 1 101 ? -24.227 -6.102 33.388 1.00 96.44 101 VAL A N 1
ATOM 802 C CA . VAL A 1 101 ? -24.085 -7.475 32.888 1.00 96.44 101 VAL A CA 1
ATOM 803 C C . VAL A 1 101 ? -25.123 -8.400 33.517 1.00 96.44 101 VAL A C 1
ATOM 805 O O . VAL A 1 101 ? -25.820 -9.106 32.791 1.00 96.44 101 VAL A O 1
ATOM 808 N N . SER A 1 102 ? -25.275 -8.380 34.848 1.00 96.31 102 SER A N 1
ATOM 809 C CA . SER A 1 102 ? -26.255 -9.234 35.531 1.00 96.31 102 SER A CA 1
ATOM 810 C C . SER A 1 102 ? -27.683 -8.905 35.104 1.00 96.31 102 SER A C 1
ATOM 812 O O . SER A 1 102 ? -28.448 -9.812 34.791 1.00 96.31 102 SER A O 1
ATOM 814 N N . ALA A 1 103 ? -28.039 -7.619 35.036 1.00 95.38 103 ALA A N 1
ATOM 815 C CA . ALA A 1 103 ? -29.381 -7.195 34.651 1.00 95.38 103 ALA A CA 1
ATOM 816 C C . ALA A 1 103 ? -29.734 -7.624 33.219 1.00 95.38 103 ALA A C 1
ATOM 818 O O . ALA A 1 103 ? -30.846 -8.091 32.977 1.00 95.38 103 ALA A O 1
ATOM 819 N N . ALA A 1 104 ? -28.793 -7.492 32.280 1.00 95.38 104 ALA A N 1
ATOM 820 C CA . ALA A 1 104 ? -28.994 -7.882 30.888 1.00 95.38 104 ALA A CA 1
ATOM 821 C C . ALA A 1 104 ? -29.024 -9.406 30.692 1.00 95.38 104 ALA A C 1
ATOM 823 O O . ALA A 1 104 ? -29.806 -9.911 29.884 1.00 95.38 104 ALA A O 1
ATOM 824 N N . ARG A 1 105 ? -28.221 -10.146 31.468 1.00 95.19 105 ARG A N 1
ATOM 825 C CA . ARG A 1 105 ? -28.265 -11.612 31.526 1.00 95.19 105 ARG A CA 1
ATOM 826 C C . ARG A 1 105 ? -29.628 -12.106 32.015 1.00 95.19 105 ARG A C 1
ATOM 828 O O . ARG A 1 105 ? -30.216 -12.985 31.391 1.00 95.19 105 ARG A O 1
ATOM 835 N N . ASP A 1 106 ? -30.139 -11.524 33.098 1.00 94.31 106 ASP A N 1
ATOM 836 C CA . ASP A 1 106 ? -31.404 -11.939 33.716 1.00 94.31 106 ASP A CA 1
ATOM 837 C C . ASP A 1 106 ? -32.623 -11.570 32.856 1.00 94.31 106 ASP A C 1
ATOM 839 O O . ASP A 1 106 ? -33.604 -12.315 32.807 1.00 94.31 106 ASP A O 1
ATOM 843 N N . SER A 1 107 ? -32.577 -10.426 32.166 1.00 93.38 107 SER A N 1
ATOM 844 C CA . SER A 1 107 ? -33.656 -9.977 31.280 1.00 93.38 107 SER A CA 1
ATOM 845 C C . SER A 1 107 ? -33.643 -10.659 29.905 1.00 93.38 107 SER A C 1
ATOM 847 O O . SER A 1 107 ? -34.667 -10.653 29.219 1.00 93.38 107 SER A O 1
ATOM 849 N N . GLY A 1 108 ? -32.496 -11.206 29.480 1.00 87.81 108 GLY A N 1
ATOM 850 C CA . GLY A 1 108 ? -32.275 -11.722 28.126 1.00 87.81 108 GLY A CA 1
ATOM 851 C C . GLY A 1 108 ? -32.307 -10.640 27.040 1.00 87.81 108 GLY A C 1
ATOM 852 O O . GLY A 1 108 ? -32.478 -10.956 25.862 1.00 87.81 108 GLY A O 1
ATOM 853 N N . GLY A 1 109 ? -32.194 -9.360 27.413 1.00 84.75 109 GLY A N 1
ATOM 854 C CA . GLY A 1 109 ? -32.314 -8.243 26.481 1.00 84.75 109 GLY A CA 1
ATOM 855 C C . GLY A 1 109 ? -31.532 -7.005 26.910 1.00 84.75 109 GLY A C 1
ATOM 856 O O . GLY A 1 109 ? -31.666 -6.522 28.034 1.00 84.75 109 GLY A O 1
ATOM 857 N N . ALA A 1 110 ? -30.770 -6.451 25.967 1.00 87.56 110 ALA A N 1
ATOM 858 C CA . ALA A 1 110 ? -30.078 -5.173 26.088 1.00 87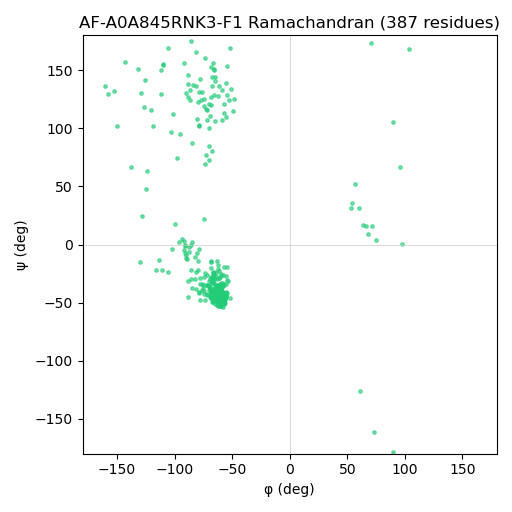.56 110 ALA A CA 1
ATOM 859 C C . ALA A 1 110 ? -30.347 -4.308 24.841 1.00 87.56 110 ALA A C 1
ATOM 861 O O . ALA A 1 110 ? -30.565 -4.867 23.759 1.00 87.56 110 ALA A O 1
ATOM 862 N N . PRO A 1 111 ? -30.329 -2.967 24.957 1.00 84.69 111 PRO A N 1
ATOM 863 C CA . PRO A 1 111 ? -30.444 -2.075 23.807 1.00 84.69 111 PRO A CA 1
ATOM 864 C C . PRO A 1 111 ? -29.393 -2.358 22.721 1.00 84.69 111 PRO A C 1
ATOM 866 O O . PRO A 1 111 ? -28.299 -2.859 22.989 1.00 84.69 111 PRO A O 1
ATOM 869 N N . GLU A 1 112 ? -29.724 -2.020 21.474 1.00 87.75 112 GLU A N 1
ATOM 870 C CA . GLU A 1 112 ? -28.724 -1.945 20.406 1.00 87.75 112 GLU A CA 1
ATOM 871 C C . GLU A 1 112 ? -27.727 -0.821 20.697 1.00 87.75 112 GLU A C 1
ATOM 873 O O . GLU A 1 112 ? -28.114 0.263 21.139 1.00 87.75 112 GLU A O 1
ATOM 878 N N . LEU A 1 113 ? -26.449 -1.069 20.404 1.00 91.12 113 LEU A N 1
ATOM 879 C CA . LEU A 1 113 ? -25.423 -0.036 20.513 1.00 91.12 113 LEU A CA 1
ATOM 880 C C . LEU A 1 113 ? -25.648 1.023 19.437 1.00 91.12 113 LEU A C 1
ATOM 882 O O . LEU A 1 113 ? -25.721 0.697 18.248 1.00 91.12 113 LEU A O 1
ATOM 886 N N . SER A 1 114 ? -25.711 2.285 19.862 1.00 91.81 114 SER A N 1
ATOM 887 C CA . SER A 1 114 ? -25.756 3.417 18.942 1.00 91.81 114 SER A CA 1
ATOM 888 C C . SER A 1 114 ? -24.439 3.551 18.170 1.00 91.81 114 SER A C 1
ATOM 890 O O . SER A 1 114 ? -23.385 3.128 18.651 1.00 91.81 114 SER A O 1
ATOM 892 N N . GLU A 1 115 ? -24.486 4.183 16.996 1.00 84.00 115 GLU A N 1
ATOM 893 C CA . GLU A 1 115 ? -23.281 4.490 16.214 1.00 84.00 115 GLU A CA 1
ATOM 894 C C . GLU A 1 115 ? -22.278 5.309 17.037 1.00 84.00 115 GLU A C 1
ATOM 896 O O . GLU A 1 115 ? -21.098 4.979 17.097 1.00 84.00 115 GLU A O 1
ATOM 901 N N . GLN A 1 116 ? -22.763 6.313 17.773 1.00 88.00 116 GLN A N 1
ATOM 902 C CA . GLN A 1 116 ? -21.915 7.120 18.645 1.00 88.00 116 GLN A CA 1
ATOM 903 C C . GLN A 1 116 ? -21.245 6.274 19.734 1.00 88.00 116 GLN A C 1
ATOM 905 O O . GLN A 1 116 ? -20.068 6.469 20.015 1.00 88.00 116 GLN A O 1
ATOM 910 N N . THR A 1 117 ? -21.962 5.314 20.328 1.00 92.62 117 THR A N 1
ATOM 911 C CA . THR A 1 117 ? -21.394 4.421 21.348 1.00 92.62 117 THR A CA 1
ATOM 912 C C . THR A 1 117 ? -20.263 3.578 20.764 1.00 92.62 117 THR A C 1
ATOM 914 O O . THR A 1 117 ? -19.206 3.467 21.376 1.00 92.62 117 THR A O 1
ATOM 917 N N . ARG A 1 118 ? -20.453 3.022 19.562 1.00 91.56 118 ARG A N 1
ATOM 918 C CA . ARG A 1 118 ? -19.418 2.237 18.872 1.00 91.56 118 ARG A CA 1
ATOM 919 C C . ARG A 1 118 ? -18.181 3.078 18.570 1.00 91.56 118 ARG A C 1
ATOM 921 O O . ARG A 1 118 ? -17.074 2.632 18.847 1.00 91.56 118 ARG A O 1
ATOM 928 N N . GLN A 1 119 ? -18.367 4.297 18.059 1.00 85.56 119 GLN A N 1
ATOM 929 C CA . GLN A 1 119 ? -17.261 5.226 17.809 1.00 85.56 119 GLN A CA 1
ATOM 930 C C . GLN A 1 119 ? -16.526 5.594 19.102 1.00 85.56 119 GLN A C 1
ATOM 932 O O . GLN A 1 119 ? -15.305 5.524 19.144 1.00 85.56 119 GLN A O 1
ATOM 937 N N . ASN A 1 120 ? -17.250 5.889 20.186 1.00 91.62 120 ASN A N 1
ATOM 938 C CA . ASN A 1 120 ? -16.648 6.210 21.482 1.00 91.62 120 ASN A CA 1
ATOM 939 C C . ASN A 1 120 ? -15.782 5.065 22.030 1.00 91.62 120 ASN A C 1
ATOM 941 O O . ASN A 1 120 ? -14.734 5.322 22.618 1.00 91.62 120 ASN A O 1
ATOM 945 N N . ILE A 1 121 ? -16.215 3.811 21.843 1.00 95.44 121 ILE A N 1
ATOM 946 C CA . ILE A 1 121 ? -15.429 2.634 22.234 1.00 95.44 121 ILE A CA 1
ATOM 947 C C . ILE A 1 121 ? -14.143 2.565 21.409 1.00 95.44 121 ILE A C 1
ATOM 949 O O . ILE A 1 121 ? -13.065 2.467 21.986 1.00 95.44 121 ILE A O 1
ATOM 953 N N . LEU A 1 122 ? -14.242 2.653 20.077 1.00 90.81 122 LEU A N 1
ATOM 954 C CA . LEU A 1 122 ? -13.068 2.570 19.203 1.00 90.81 122 LEU A CA 1
ATOM 955 C C . LEU A 1 122 ? -12.073 3.701 19.482 1.00 90.81 122 LEU A C 1
ATOM 957 O O . LEU A 1 122 ? -10.909 3.424 19.744 1.00 90.81 122 LEU A O 1
ATOM 961 N N . SER A 1 123 ? -12.539 4.952 19.531 1.00 85.94 123 SER A N 1
ATOM 962 C CA . SER A 1 123 ? -11.678 6.106 19.810 1.00 85.94 123 SER A CA 1
ATOM 963 C C . SER A 1 123 ? -11.008 6.027 21.181 1.00 85.94 123 SER A C 1
ATOM 965 O O . SER A 1 123 ? -9.875 6.470 21.329 1.00 85.94 123 SER A O 1
ATOM 967 N N . GLY A 1 124 ? -11.679 5.465 22.192 1.00 92.75 124 GLY A N 1
ATOM 968 C CA . GLY A 1 124 ? -11.063 5.269 23.500 1.00 92.75 124 GLY A CA 1
ATOM 969 C C . GLY A 1 124 ? -10.012 4.163 23.517 1.00 92.75 124 GLY A C 1
ATOM 970 O O . GLY A 1 124 ? -8.941 4.359 24.078 1.00 92.75 124 GLY A O 1
ATOM 971 N N . LEU A 1 125 ? -10.283 3.018 22.891 1.00 92.75 125 LEU A N 1
ATOM 972 C CA . LEU A 1 125 ? -9.295 1.939 22.796 1.00 92.75 125 LEU A CA 1
ATOM 973 C C . LEU A 1 125 ? -8.043 2.388 22.028 1.00 92.75 125 LEU A C 1
ATOM 975 O O . LEU A 1 125 ? -6.934 2.158 22.501 1.00 92.75 125 LEU A O 1
ATOM 979 N N . GLU A 1 126 ? -8.228 3.082 20.901 1.00 87.94 126 GLU A N 1
ATOM 980 C CA . GLU A 1 126 ? -7.141 3.635 20.079 1.00 87.94 126 GLU A CA 1
ATOM 981 C C . GLU A 1 126 ? -6.326 4.686 20.852 1.00 87.94 126 GLU A C 1
ATOM 983 O O . GLU A 1 126 ? -5.099 4.610 20.892 1.00 87.94 126 GLU A O 1
ATOM 988 N N . LEU A 1 127 ? -6.993 5.634 21.529 1.00 88.94 127 LEU A N 1
ATOM 989 C CA . LEU A 1 127 ? -6.315 6.658 22.332 1.00 88.94 127 LEU A CA 1
ATOM 990 C C . LEU A 1 127 ? -5.533 6.037 23.498 1.00 88.94 127 LEU A C 1
ATOM 992 O O . LEU A 1 127 ? -4.406 6.439 23.772 1.00 88.94 127 LEU A O 1
ATOM 996 N N . TYR A 1 128 ? -6.109 5.049 24.187 1.00 89.94 128 TYR A N 1
ATOM 997 C CA . TYR A 1 128 ? -5.412 4.364 25.271 1.00 89.94 128 TYR A CA 1
ATOM 998 C C . TYR A 1 128 ? -4.185 3.600 24.756 1.00 89.94 128 TYR A C 1
ATOM 1000 O O . TYR A 1 128 ? -3.110 3.730 25.336 1.00 89.94 128 TYR A O 1
ATOM 1008 N N . ALA A 1 129 ? -4.305 2.881 23.634 1.00 86.81 129 ALA A N 1
ATOM 1009 C CA . ALA A 1 129 ? -3.180 2.182 23.017 1.00 86.81 129 ALA A CA 1
ATOM 1010 C C . ALA A 1 129 ? -2.061 3.147 22.591 1.00 86.81 129 ALA A C 1
ATOM 1012 O O . ALA A 1 129 ? -0.888 2.886 22.859 1.00 86.81 129 ALA A O 1
ATOM 1013 N N . GLN A 1 130 ? -2.413 4.284 21.982 1.00 84.75 130 GLN A N 1
ATOM 1014 C CA . GLN A 1 130 ? -1.458 5.318 21.579 1.00 84.75 130 GLN A CA 1
ATOM 1015 C C . GLN A 1 130 ? -0.652 5.851 22.769 1.00 84.75 130 GLN A C 1
ATOM 1017 O O . GLN A 1 130 ? 0.573 5.949 22.693 1.00 84.75 130 GLN A O 1
ATOM 1022 N N . GLU A 1 131 ? -1.320 6.162 23.879 1.00 86.50 131 GLU A N 1
ATOM 1023 C CA . GLU A 1 131 ? -0.644 6.672 25.073 1.00 86.50 131 GLU A CA 1
ATOM 1024 C C . GLU A 1 131 ? 0.213 5.602 25.759 1.00 86.50 131 GLU A C 1
ATOM 1026 O O . GLU A 1 131 ? 1.301 5.922 26.235 1.00 86.50 131 GLU A O 1
ATOM 1031 N N . MET A 1 132 ? -0.208 4.331 25.775 1.00 83.25 132 MET A N 1
ATOM 1032 C CA . MET A 1 132 ? 0.630 3.237 26.290 1.00 83.25 132 MET A CA 1
ATOM 1033 C C . MET A 1 132 ? 1.974 3.175 25.555 1.00 83.25 132 MET A C 1
ATOM 1035 O O . MET A 1 132 ? 3.020 3.151 26.201 1.00 83.25 132 MET A O 1
ATOM 1039 N N . ARG A 1 133 ? 1.956 3.256 24.218 1.00 80.06 133 ARG A N 1
ATOM 1040 C CA . ARG A 1 133 ? 3.178 3.269 23.395 1.00 80.06 133 ARG A CA 1
ATOM 1041 C C . ARG A 1 133 ? 4.063 4.478 23.640 1.00 80.06 133 ARG A C 1
ATOM 1043 O O . ARG A 1 133 ? 5.283 4.369 23.604 1.00 80.06 133 ARG A O 1
ATOM 1050 N N . ALA A 1 134 ? 3.449 5.641 23.835 1.00 80.31 134 ALA A N 1
ATOM 1051 C CA . ALA A 1 134 ? 4.182 6.886 24.017 1.00 80.31 134 ALA A CA 1
ATOM 1052 C C . ALA A 1 134 ? 4.894 6.961 25.378 1.00 80.31 134 ALA A C 1
ATOM 1054 O O . ALA A 1 134 ? 5.883 7.685 25.500 1.00 80.31 134 ALA A O 1
ATOM 1055 N N . ASN A 1 135 ? 4.395 6.247 26.395 1.00 76.94 135 ASN A N 1
ATOM 1056 C CA . ASN A 1 135 ? 4.929 6.327 27.753 1.00 76.94 135 ASN A CA 1
ATOM 1057 C C . ASN A 1 135 ? 6.076 5.342 28.023 1.00 76.94 135 ASN A C 1
ATOM 1059 O O . ASN A 1 135 ? 7.066 5.755 28.629 1.00 76.94 135 ASN A O 1
ATOM 1063 N N . ASP A 1 136 ? 5.960 4.069 27.624 1.00 73.94 136 ASP A N 1
ATOM 1064 C CA . ASP A 1 136 ? 6.964 3.046 27.956 1.00 73.94 136 ASP A CA 1
ATOM 1065 C C . ASP A 1 136 ? 6.881 1.823 27.017 1.00 73.94 136 ASP A C 1
ATOM 1067 O O . ASP A 1 136 ? 5.796 1.304 26.750 1.00 73.94 136 ASP A O 1
ATOM 1071 N N . GLU A 1 137 ? 8.033 1.323 26.554 1.00 69.50 137 GLU A N 1
ATOM 1072 C CA . GLU A 1 137 ? 8.132 0.116 25.716 1.00 69.50 137 GLU A CA 1
ATOM 1073 C C . GLU A 1 137 ? 7.591 -1.136 26.434 1.00 69.50 137 GLU A C 1
ATOM 1075 O O . GLU A 1 137 ? 7.065 -2.045 25.786 1.00 69.50 137 GLU A O 1
ATOM 1080 N N . GLU A 1 138 ? 7.653 -1.191 27.771 1.00 72.69 138 GLU A N 1
ATOM 1081 C CA . GLU A 1 138 ? 7.100 -2.306 28.555 1.00 72.69 138 GLU A CA 1
ATOM 1082 C C . GLU A 1 138 ? 5.558 -2.369 28.510 1.00 72.69 138 GLU A C 1
ATOM 1084 O O . GLU A 1 138 ? 4.972 -3.410 28.820 1.00 72.69 138 GLU A O 1
ATOM 1089 N N . LEU A 1 139 ? 4.888 -1.295 28.071 1.00 77.75 139 LEU A N 1
ATOM 1090 C CA . LEU A 1 139 ? 3.426 -1.211 27.950 1.00 77.75 139 LEU A CA 1
ATOM 1091 C C . LEU A 1 139 ? 2.910 -1.634 26.564 1.00 77.75 139 LEU A C 1
ATOM 1093 O O . LEU A 1 139 ? 1.694 -1.684 26.355 1.00 77.75 139 LEU A O 1
ATOM 1097 N N . GLU A 1 140 ? 3.795 -2.007 25.630 1.00 77.12 140 GLU A N 1
ATOM 1098 C CA . GLU A 1 140 ? 3.414 -2.423 24.269 1.00 77.12 140 GLU A CA 1
ATOM 1099 C C . GLU A 1 140 ? 2.444 -3.612 24.282 1.00 77.12 140 GLU A C 1
ATOM 1101 O O . GLU A 1 140 ? 1.541 -3.699 23.453 1.00 77.12 140 GLU A O 1
ATOM 1106 N N . GLN A 1 141 ? 2.563 -4.515 25.262 1.00 78.62 141 GLN A N 1
ATOM 1107 C CA . GLN A 1 141 ? 1.643 -5.645 25.382 1.00 78.62 141 GLN A CA 1
ATOM 1108 C C . GLN A 1 141 ? 0.196 -5.193 25.657 1.00 78.62 141 GLN A C 1
ATOM 1110 O O . GLN A 1 141 ? -0.741 -5.800 25.134 1.00 78.62 141 GLN A O 1
ATOM 1115 N N . TRP A 1 142 ? -0.000 -4.127 26.441 1.00 78.88 142 TRP A N 1
ATOM 1116 C CA . TRP A 1 142 ? -1.328 -3.561 26.701 1.00 78.88 142 TRP A CA 1
ATOM 1117 C C . TRP A 1 142 ? -1.854 -2.765 25.509 1.00 78.88 142 TRP A C 1
ATOM 1119 O O . TRP A 1 142 ? -3.041 -2.876 25.189 1.00 78.88 142 TRP A O 1
ATOM 1129 N N . ALA A 1 143 ? -0.981 -2.038 24.805 1.00 81.44 143 ALA A N 1
ATOM 1130 C CA . ALA A 1 143 ? -1.338 -1.382 23.548 1.00 81.44 143 ALA A CA 1
ATOM 1131 C C . ALA A 1 143 ? -1.813 -2.404 22.499 1.00 81.44 143 ALA A C 1
ATOM 1133 O O . ALA A 1 143 ? -2.881 -2.242 21.910 1.00 81.44 143 ALA A O 1
ATOM 1134 N N . ALA A 1 144 ? -1.079 -3.509 22.335 1.00 81.56 144 ALA A N 1
ATOM 1135 C CA . ALA A 1 144 ? -1.411 -4.573 21.392 1.00 81.56 144 ALA A CA 1
ATOM 1136 C C . ALA A 1 144 ? -2.752 -5.263 21.706 1.00 81.56 144 ALA A C 1
ATOM 1138 O O . ALA A 1 144 ? -3.505 -5.601 20.791 1.00 81.56 144 ALA A O 1
ATOM 1139 N N . GLU A 1 145 ? -3.085 -5.465 22.986 1.00 86.75 145 GLU A N 1
ATOM 1140 C CA . GLU A 1 145 ? -4.381 -6.031 23.380 1.00 86.75 145 GLU A CA 1
ATOM 1141 C C . GLU A 1 145 ? -5.543 -5.084 23.044 1.00 86.75 145 GLU A C 1
ATOM 1143 O O . GLU A 1 145 ? -6.578 -5.531 22.541 1.00 86.75 145 GLU A O 1
ATOM 1148 N N . CYS A 1 146 ? -5.358 -3.777 23.259 1.00 87.38 146 CYS A N 1
ATOM 1149 C CA . CYS A 1 146 ? -6.350 -2.760 22.912 1.00 87.38 146 CYS A CA 1
ATOM 1150 C C . CYS A 1 146 ? -6.555 -2.652 21.402 1.00 87.38 146 CYS A C 1
ATOM 1152 O O . CYS A 1 146 ? -7.701 -2.623 20.956 1.00 87.38 146 CYS A O 1
ATOM 1154 N N . ASP A 1 147 ? -5.479 -2.683 20.618 1.00 82.81 147 ASP A N 1
ATOM 1155 C CA . ASP A 1 147 ? -5.552 -2.665 19.155 1.00 82.81 147 ASP A CA 1
ATOM 1156 C C . ASP A 1 147 ? -6.219 -3.921 18.602 1.00 82.81 147 ASP A C 1
ATOM 1158 O O . ASP A 1 147 ? -7.084 -3.839 17.728 1.00 82.81 147 ASP A O 1
ATOM 1162 N N . SER A 1 148 ? -5.875 -5.095 19.139 1.00 86.12 148 SER A N 1
ATOM 1163 C CA . SER A 1 148 ? -6.528 -6.344 18.746 1.00 86.12 148 SER A CA 1
ATOM 1164 C C . SER A 1 148 ? -8.025 -6.300 19.047 1.00 86.12 148 SER A C 1
ATOM 1166 O O . SER A 1 148 ? -8.830 -6.769 18.236 1.00 86.12 148 SER A O 1
ATOM 1168 N N . LEU A 1 149 ? -8.415 -5.750 20.201 1.00 88.19 149 LEU A N 1
ATOM 1169 C CA . LEU A 1 149 ? -9.817 -5.606 20.564 1.00 88.19 149 LEU A CA 1
ATOM 1170 C C . LEU A 1 149 ? -10.526 -4.590 19.659 1.00 88.19 149 LEU A C 1
ATOM 1172 O O . LEU A 1 149 ? -11.574 -4.908 19.096 1.00 88.19 149 LEU A O 1
ATOM 1176 N N . ALA A 1 150 ? -9.952 -3.400 19.475 1.00 85.81 150 ALA A N 1
ATOM 1177 C CA . ALA A 1 150 ? -10.500 -2.354 18.617 1.00 85.81 150 ALA A CA 1
ATOM 1178 C C . ALA A 1 150 ? -10.659 -2.848 17.173 1.00 85.81 150 ALA A C 1
ATOM 1180 O O . ALA A 1 150 ? -11.730 -2.702 16.586 1.00 85.81 150 ALA A O 1
ATOM 1181 N N . GLY A 1 151 ? -9.644 -3.521 16.625 1.00 78.25 151 GLY A N 1
ATOM 1182 C CA . GLY A 1 151 ? -9.682 -4.126 15.295 1.00 78.25 151 GLY A CA 1
ATOM 1183 C C . GLY A 1 151 ? -10.765 -5.200 15.162 1.00 78.25 151 GLY A C 1
ATOM 1184 O O . GLY A 1 151 ? -11.501 -5.217 14.172 1.00 78.25 151 GLY A O 1
ATOM 1185 N N . GLY A 1 152 ? -10.918 -6.064 16.171 1.00 84.25 152 GLY A N 1
ATOM 1186 C CA . GLY A 1 152 ? -11.979 -7.074 16.217 1.00 84.25 152 GLY A CA 1
ATOM 1187 C C . GLY A 1 152 ? -13.383 -6.461 16.248 1.00 84.25 152 GLY A C 1
ATOM 1188 O O . GLY A 1 152 ? -14.239 -6.830 15.439 1.00 84.25 152 GLY A O 1
ATOM 1189 N N . LEU A 1 153 ? -13.607 -5.480 17.127 1.00 87.94 153 LEU A N 1
ATOM 1190 C CA . LEU A 1 153 ? -14.881 -4.764 17.245 1.00 87.94 153 LEU A CA 1
ATOM 1191 C C . LEU A 1 153 ? -15.200 -3.961 15.979 1.00 87.94 153 LEU A C 1
ATOM 1193 O O . LEU A 1 153 ? -16.333 -3.990 15.500 1.00 87.94 153 LEU A O 1
ATOM 1197 N N . LYS A 1 154 ? -14.201 -3.307 15.378 1.00 82.12 154 LYS A N 1
ATOM 1198 C CA . LYS A 1 154 ? -14.342 -2.570 14.117 1.00 82.12 154 LYS A CA 1
ATOM 1199 C C . LYS A 1 154 ? -14.771 -3.497 12.982 1.00 82.12 154 LYS A C 1
ATOM 1201 O O . LYS A 1 154 ? -15.744 -3.186 12.302 1.00 82.12 154 LYS A O 1
ATOM 1206 N N . LYS A 1 155 ? -14.134 -4.665 12.835 1.00 78.62 155 LYS A N 1
ATOM 1207 C CA . LYS A 1 155 ? -14.526 -5.694 11.849 1.00 78.62 155 LYS A CA 1
ATOM 1208 C C . LYS A 1 155 ? -15.948 -6.216 12.094 1.00 78.62 155 LYS A C 1
ATOM 1210 O O . LYS A 1 155 ? -16.678 -6.472 11.140 1.00 78.62 155 LYS A O 1
ATOM 1215 N N . GLN A 1 156 ? -16.358 -6.356 13.356 1.00 83.56 156 GLN A N 1
ATOM 1216 C CA . GLN A 1 156 ? -17.699 -6.822 13.717 1.00 83.56 156 GLN A CA 1
ATOM 1217 C C . GLN A 1 156 ? -18.793 -5.778 13.440 1.00 83.56 156 GLN A C 1
ATOM 1219 O O . GLN A 1 156 ? -19.880 -6.129 12.980 1.00 83.56 156 GLN A O 1
ATOM 1224 N N . TRP A 1 157 ? -18.545 -4.510 13.770 1.00 85.56 157 TRP A N 1
ATOM 1225 C CA . TRP A 1 157 ? -19.543 -3.438 13.690 1.00 85.56 157 TRP A CA 1
ATOM 1226 C C . TRP A 1 157 ? -19.598 -2.754 12.333 1.00 85.56 157 TRP A C 1
ATOM 1228 O O . TRP A 1 157 ? -20.673 -2.319 11.913 1.00 85.56 157 TRP A O 1
ATOM 1238 N N . TYR A 1 158 ? -18.456 -2.696 11.658 1.00 73.50 158 TYR A N 1
ATOM 1239 C CA . TYR A 1 158 ? -18.281 -2.127 10.331 1.00 73.50 158 TYR A CA 1
ATOM 1240 C C . TYR A 1 158 ? -17.677 -3.193 9.416 1.00 73.50 158 TYR A C 1
ATOM 1242 O O . TYR A 1 158 ? -16.550 -3.038 8.943 1.00 73.50 158 TYR A O 1
ATOM 1250 N N . PRO A 1 159 ? -18.397 -4.309 9.184 1.00 62.12 159 PRO A N 1
ATOM 1251 C CA . PRO A 1 159 ? -17.952 -5.277 8.202 1.00 62.12 159 PRO A CA 1
ATOM 1252 C C . PRO A 1 159 ? -17.854 -4.562 6.855 1.00 62.12 159 PRO A C 1
ATOM 1254 O O . PRO A 1 159 ? -18.767 -3.817 6.478 1.00 62.12 159 PRO A O 1
ATOM 1257 N N . ALA A 1 160 ? -16.746 -4.770 6.149 1.00 53.88 160 ALA A N 1
ATOM 1258 C CA . ALA A 1 160 ? -16.570 -4.201 4.827 1.00 53.88 160 ALA A CA 1
ATOM 1259 C C . ALA A 1 160 ? -17.758 -4.605 3.940 1.00 53.88 160 ALA A C 1
ATOM 1261 O O . ALA A 1 160 ? -18.175 -5.769 3.920 1.00 53.88 160 ALA A O 1
ATOM 1262 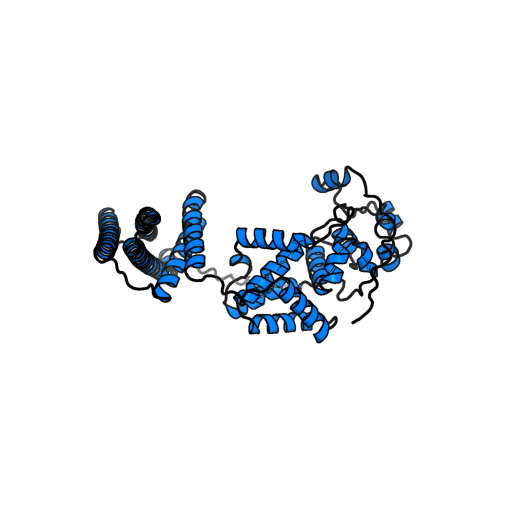N N . GLN A 1 161 ? -18.391 -3.625 3.291 1.00 47.53 161 GLN A N 1
ATOM 1263 C CA . GLN A 1 161 ? -19.575 -3.901 2.484 1.00 47.53 161 GLN A CA 1
ATOM 1264 C C . GLN A 1 161 ? -19.151 -4.535 1.153 1.00 47.53 161 GLN A C 1
ATOM 1266 O O . GLN A 1 161 ? -18.385 -3.913 0.413 1.00 47.53 161 GLN A O 1
ATOM 1271 N N . PRO A 1 162 ? -19.676 -5.723 0.794 1.00 40.69 162 PRO A N 1
ATOM 1272 C CA . PRO A 1 162 ? -19.401 -6.329 -0.503 1.00 40.69 162 PRO A CA 1
ATOM 1273 C C . PRO A 1 162 ? -19.813 -5.375 -1.634 1.00 40.69 162 PRO A C 1
ATOM 1275 O O . PRO A 1 162 ? -20.977 -4.984 -1.719 1.00 40.69 162 PRO A O 1
ATOM 1278 N N . GLY A 1 163 ? -18.858 -4.996 -2.489 1.00 52.25 163 GLY A N 1
ATOM 1279 C CA . GLY A 1 163 ? -19.064 -4.062 -3.606 1.00 52.25 163 GLY A CA 1
ATOM 1280 C C . GLY A 1 163 ? -18.659 -2.605 -3.342 1.00 52.25 163 GLY A C 1
ATOM 1281 O O . GLY A 1 163 ? -18.804 -1.781 -4.242 1.00 52.25 163 GLY A O 1
ATOM 1282 N N . MET A 1 164 ? -18.148 -2.279 -2.148 1.00 67.38 164 MET A N 1
ATOM 1283 C CA . MET A 1 164 ? -17.482 -0.994 -1.874 1.00 67.38 164 MET A CA 1
ATOM 1284 C C . MET A 1 164 ? -15.954 -1.084 -1.835 1.00 67.38 164 MET A C 1
ATOM 1286 O O . MET A 1 164 ? -15.313 -0.046 -1.706 1.00 67.38 164 MET A O 1
ATOM 1290 N N . GLU A 1 165 ? -15.385 -2.279 -1.966 1.00 83.38 165 GLU A N 1
ATOM 1291 C CA . GLU A 1 165 ? -13.939 -2.488 -2.032 1.00 83.38 165 GLU A CA 1
ATOM 1292 C C . GLU A 1 165 ? -13.438 -2.393 -3.477 1.00 83.38 165 GLU A C 1
ATOM 1294 O O . GLU A 1 165 ? -14.137 -2.803 -4.409 1.00 83.38 165 GLU A O 1
ATOM 1299 N N . MET A 1 166 ? -12.225 -1.881 -3.671 1.00 92.12 166 MET A N 1
ATOM 1300 C CA . MET A 1 166 ? -11.542 -1.944 -4.962 1.00 92.12 166 MET A CA 1
ATOM 1301 C C . MET A 1 166 ? -10.924 -3.330 -5.155 1.00 92.12 166 MET A C 1
ATOM 1303 O O . MET A 1 166 ? -10.093 -3.769 -4.361 1.00 92.12 166 MET A O 1
ATOM 1307 N N . SER A 1 167 ? -11.284 -4.026 -6.234 1.00 92.69 167 SER A N 1
ATOM 1308 C CA . SER A 1 167 ? -10.566 -5.235 -6.643 1.00 92.69 167 SER A CA 1
ATOM 1309 C C . SER A 1 167 ? -9.295 -4.891 -7.431 1.00 92.69 167 SER A C 1
ATOM 1311 O O . SER A 1 167 ? -9.149 -3.791 -7.962 1.00 92.69 167 SER A O 1
ATOM 1313 N N . LYS A 1 168 ? -8.392 -5.867 -7.610 1.00 94.50 168 LYS A N 1
ATOM 1314 C CA . LYS A 1 168 ? -7.233 -5.712 -8.513 1.00 94.50 168 LYS A CA 1
ATOM 1315 C C . LYS A 1 168 ? -7.642 -5.326 -9.948 1.00 94.50 168 LYS A C 1
ATOM 1317 O O . LYS A 1 168 ? -6.925 -4.583 -10.601 1.00 94.50 168 LYS A O 1
ATOM 1322 N N . SER A 1 169 ? -8.798 -5.812 -10.421 1.00 94.06 169 SER A N 1
ATOM 1323 C CA . SER A 1 169 ? -9.318 -5.490 -11.757 1.00 94.06 169 SER A CA 1
ATOM 1324 C C . SER A 1 169 ? -9.749 -4.029 -11.822 1.00 94.06 169 SER A C 1
ATOM 1326 O O . SER A 1 169 ? -9.375 -3.325 -12.750 1.00 94.06 169 SER A O 1
ATOM 1328 N N . ASP A 1 170 ? -10.465 -3.551 -10.800 1.00 94.88 170 ASP A N 1
ATOM 1329 C CA . ASP A 1 170 ? -10.884 -2.148 -10.710 1.00 94.88 170 ASP A CA 1
ATOM 1330 C C . ASP A 1 170 ? -9.674 -1.201 -10.644 1.00 94.88 170 ASP A C 1
ATOM 1332 O O . ASP A 1 170 ? -9.687 -0.129 -11.249 1.00 94.88 170 ASP A O 1
ATOM 1336 N N . PHE A 1 171 ? -8.612 -1.606 -9.935 1.00 98.31 171 PHE A N 1
ATOM 1337 C CA . PHE A 1 171 ? -7.348 -0.872 -9.887 1.00 98.31 171 PHE A CA 1
ATOM 1338 C C . PHE A 1 171 ? -6.732 -0.724 -11.285 1.00 98.31 171 PHE A C 1
ATOM 1340 O O . PHE A 1 171 ? -6.453 0.395 -11.720 1.00 98.31 171 PHE A O 1
ATOM 1347 N N . TRP A 1 172 ? -6.557 -1.826 -12.019 1.00 98.31 172 TRP A N 1
ATOM 1348 C CA . TRP A 1 172 ? -5.976 -1.773 -13.362 1.00 98.31 172 TRP A CA 1
ATOM 1349 C C . TRP A 1 172 ? -6.870 -1.044 -14.368 1.00 98.31 172 TRP A C 1
ATOM 1351 O O . TRP A 1 172 ? -6.353 -0.319 -15.218 1.00 98.31 172 TRP A O 1
ATOM 1361 N N . GLU A 1 173 ? -8.195 -1.140 -14.235 1.00 96.81 173 GLU A N 1
ATOM 1362 C CA . GLU A 1 173 ? -9.143 -0.344 -15.021 1.00 96.81 173 GLU A CA 1
ATOM 1363 C C . GLU A 1 173 ? -8.991 1.163 -14.767 1.00 96.81 173 GLU A C 1
ATOM 1365 O O . GLU A 1 173 ? -9.065 1.952 -15.712 1.00 96.81 173 GLU A O 1
ATOM 1370 N N . LEU A 1 174 ? -8.730 1.586 -13.523 1.00 97.31 174 LEU A N 1
ATOM 1371 C CA . LEU A 1 174 ? -8.442 2.989 -13.207 1.00 97.31 174 LEU A CA 1
ATOM 1372 C C . LEU A 1 174 ? -7.127 3.459 -13.833 1.00 97.31 174 LEU A C 1
ATOM 1374 O O . LEU A 1 174 ? -7.102 4.526 -14.446 1.00 97.31 174 LEU A O 1
ATOM 1378 N N . ILE A 1 175 ? -6.058 2.666 -13.730 1.00 98.38 175 ILE A N 1
ATOM 1379 C CA . ILE A 1 175 ? -4.769 2.989 -14.360 1.00 98.38 175 ILE A CA 1
ATOM 1380 C C . ILE A 1 175 ? -4.918 3.087 -15.887 1.00 98.38 175 ILE A C 1
ATOM 1382 O O . ILE A 1 175 ? -4.463 4.057 -16.498 1.00 98.38 175 ILE A O 1
ATOM 1386 N N . ALA A 1 176 ? -5.622 2.137 -16.509 1.00 97.62 176 ALA A N 1
ATOM 1387 C CA . ALA A 1 176 ? -5.914 2.165 -17.941 1.00 97.62 176 ALA A CA 1
ATOM 1388 C C . ALA A 1 176 ? -6.774 3.379 -18.334 1.00 97.62 176 ALA A C 1
ATOM 1390 O O . ALA A 1 176 ? -6.529 4.008 -19.367 1.00 97.62 176 ALA A O 1
ATOM 1391 N N . GLY A 1 177 ? -7.751 3.745 -17.499 1.00 95.50 177 GLY A N 1
ATOM 1392 C CA . GLY A 1 177 ? -8.564 4.948 -17.661 1.00 95.50 177 GLY A CA 1
ATOM 1393 C C . GLY A 1 177 ? -7.726 6.226 -17.648 1.00 95.50 177 GLY A C 1
ATOM 1394 O O . GLY A 1 177 ? -7.859 7.044 -18.557 1.00 95.50 177 GLY A O 1
ATOM 1395 N N . ALA A 1 178 ? -6.803 6.361 -16.693 1.00 96.56 178 ALA A N 1
ATOM 1396 C CA . ALA A 1 178 ? -5.895 7.503 -16.615 1.00 96.56 178 ALA A CA 1
ATOM 1397 C C . ALA A 1 178 ? -5.018 7.605 -17.871 1.00 96.56 178 ALA A C 1
ATOM 1399 O O . ALA A 1 178 ? -4.964 8.655 -18.509 1.00 96.56 178 ALA A O 1
ATOM 1400 N N . LYS A 1 179 ? -4.415 6.488 -18.299 1.00 94.31 179 LYS A N 1
ATOM 1401 C CA . LYS A 1 179 ? -3.598 6.437 -19.521 1.00 94.31 179 LYS A CA 1
ATOM 1402 C C . LYS A 1 179 ? -4.398 6.817 -20.770 1.00 94.31 179 LYS A C 1
ATOM 1404 O O . LYS A 1 179 ? -3.891 7.517 -21.641 1.00 94.31 179 LYS A O 1
ATOM 1409 N N . LYS A 1 180 ? -5.660 6.390 -20.861 1.00 96.12 180 LYS A N 1
ATOM 1410 C CA . LYS A 1 180 ? -6.549 6.712 -21.984 1.00 96.12 180 LYS A CA 1
ATOM 1411 C C . LYS A 1 180 ? -6.933 8.194 -22.029 1.00 96.12 180 LYS A C 1
ATOM 1413 O O . LYS A 1 180 ? -6.923 8.784 -23.107 1.00 96.12 180 LYS A O 1
ATOM 1418 N N . GLU A 1 181 ? -7.306 8.775 -20.894 1.00 95.75 181 GLU A N 1
ATOM 1419 C CA . GLU A 1 181 ? -7.815 10.152 -20.832 1.00 95.75 181 GLU A CA 1
ATOM 1420 C C . GLU A 1 181 ? -6.687 11.197 -20.815 1.00 95.75 181 GLU A C 1
ATOM 1422 O O . GLU A 1 181 ? -6.862 12.307 -21.320 1.00 95.75 181 GLU A O 1
ATOM 1427 N N . CYS A 1 182 ? -5.518 10.849 -20.269 1.00 96.31 182 CYS A N 1
ATOM 1428 C CA . CYS A 1 182 ? -4.413 11.783 -20.040 1.00 96.31 182 CYS A CA 1
ATOM 1429 C C . CYS A 1 182 ? -3.164 11.492 -20.888 1.00 96.31 182 CYS A C 1
ATOM 1431 O O . CYS A 1 182 ? -2.282 12.350 -20.999 1.00 96.31 182 CYS A O 1
ATOM 1433 N N . GLY A 1 183 ? -3.079 10.321 -21.526 1.00 93.94 183 GLY A N 1
ATOM 1434 C CA . GLY A 1 183 ? -1.917 9.918 -22.315 1.00 93.94 183 GLY A CA 1
ATOM 1435 C C . GLY A 1 183 ? -0.651 9.856 -21.459 1.00 93.94 183 GLY A C 1
ATOM 1436 O O . GLY A 1 183 ? -0.618 9.198 -20.426 1.00 93.94 183 GLY A O 1
ATOM 1437 N N . GLN A 1 184 ? 0.395 10.557 -21.896 1.00 94.81 184 GLN A N 1
ATOM 1438 C CA . GLN A 1 184 ? 1.688 10.646 -21.203 1.00 94.81 184 GLN A CA 1
ATOM 1439 C C . GLN A 1 184 ? 1.794 11.863 -20.266 1.00 94.81 184 GLN A C 1
ATOM 1441 O O . GLN A 1 184 ? 2.863 12.133 -19.722 1.00 94.81 184 GLN A O 1
ATOM 1446 N N . ASN A 1 185 ? 0.717 12.639 -20.094 1.00 96.06 185 ASN A N 1
ATOM 1447 C CA . ASN A 1 185 ? 0.718 13.771 -19.174 1.00 96.06 185 ASN A CA 1
ATOM 1448 C C . ASN A 1 185 ? 0.541 13.260 -17.735 1.00 96.06 185 ASN A C 1
ATOM 1450 O O . ASN A 1 185 ? -0.565 12.895 -17.328 1.00 96.06 185 ASN A O 1
ATOM 1454 N N . MET A 1 186 ? 1.651 13.204 -16.998 1.00 95.88 186 MET A N 1
ATOM 1455 C CA . MET A 1 186 ? 1.725 12.671 -15.636 1.00 95.88 186 MET A CA 1
ATOM 1456 C C . MET A 1 186 ? 0.872 13.484 -14.659 1.00 95.88 186 MET A C 1
ATOM 1458 O O . MET A 1 186 ? -0.028 12.915 -14.048 1.00 95.88 186 MET A O 1
ATOM 1462 N N . ASP A 1 187 ? 1.040 14.807 -14.618 1.00 94.56 187 ASP A N 1
ATOM 1463 C CA . ASP A 1 187 ? 0.268 15.698 -13.742 1.00 94.56 187 ASP A CA 1
ATOM 1464 C C . ASP A 1 187 ? -1.245 15.544 -13.974 1.00 94.56 187 ASP A C 1
ATOM 1466 O O . ASP A 1 187 ? -2.041 15.455 -13.034 1.00 94.56 187 ASP A O 1
ATOM 1470 N N . ALA A 1 188 ? -1.665 15.480 -15.244 1.00 95.38 188 ALA A N 1
ATOM 1471 C CA . ALA A 1 188 ? -3.067 15.279 -15.599 1.00 95.38 188 ALA A CA 1
ATOM 1472 C C . ALA A 1 188 ? -3.571 13.893 -15.172 1.00 95.38 188 ALA A C 1
ATOM 1474 O O . ALA A 1 188 ? -4.702 13.783 -14.700 1.00 95.38 188 ALA A O 1
ATOM 1475 N N . SER A 1 189 ? -2.736 12.856 -15.296 1.00 96.38 189 SER A N 1
ATOM 1476 C CA . SER A 1 189 ? -3.065 11.490 -14.869 1.00 96.38 189 SER A CA 1
ATOM 1477 C C . SER A 1 189 ? -3.267 11.414 -13.354 1.00 96.38 189 SER A C 1
ATOM 1479 O O . SER A 1 189 ? -4.282 10.875 -12.909 1.00 96.38 189 SER A O 1
ATOM 1481 N N . SER A 1 190 ? -2.365 12.014 -12.566 1.00 96.06 190 SER A N 1
ATOM 1482 C CA . SER A 1 190 ? -2.477 12.105 -11.101 1.00 96.06 190 SER A CA 1
ATOM 1483 C C . SER A 1 190 ? -3.765 12.819 -10.684 1.00 96.06 190 SER A C 1
ATOM 1485 O O . SER A 1 190 ? -4.528 12.319 -9.857 1.00 96.06 190 SER A O 1
ATOM 1487 N N . GLN A 1 191 ? -4.066 13.965 -11.306 1.00 94.88 191 GLN A N 1
ATOM 1488 C CA . GLN A 1 191 ? -5.285 14.733 -11.024 1.00 94.88 191 GLN A CA 1
ATOM 1489 C C . GLN A 1 191 ? -6.559 13.972 -11.407 1.00 94.88 191 GLN A C 1
ATOM 1491 O O . GLN A 1 191 ? -7.552 14.010 -10.675 1.00 94.88 191 GLN A O 1
ATOM 1496 N N . TRP A 1 192 ? -6.545 13.271 -12.542 1.00 96.88 192 TRP A N 1
ATOM 1497 C CA . TRP A 1 192 ? -7.678 12.465 -12.985 1.00 96.88 192 TRP A CA 1
ATOM 1498 C C . TRP A 1 192 ? -7.942 11.304 -12.023 1.00 96.88 192 TRP A C 1
ATOM 1500 O O . TRP A 1 192 ? -9.085 11.117 -11.600 1.00 96.88 192 TRP A O 1
ATOM 1510 N N . LEU A 1 193 ? -6.894 10.576 -11.619 1.00 98.00 193 LEU A N 1
ATOM 1511 C CA . LEU A 1 193 ? -6.987 9.486 -10.645 1.00 98.00 193 LEU A CA 1
ATOM 1512 C C . LEU A 1 193 ? -7.510 9.987 -9.298 1.00 98.00 193 LEU A C 1
ATOM 1514 O O . LEU A 1 193 ? -8.471 9.418 -8.783 1.00 98.00 193 LEU A O 1
ATOM 1518 N N . ALA A 1 194 ? -6.970 11.092 -8.777 1.00 97.00 194 ALA A N 1
ATOM 1519 C CA . ALA A 1 194 ? -7.473 11.716 -7.553 1.00 97.00 194 ALA A CA 1
ATOM 1520 C C . ALA A 1 194 ? -8.974 12.042 -7.657 1.00 97.00 194 ALA A C 1
ATOM 1522 O O . ALA A 1 194 ? -9.750 11.717 -6.760 1.00 97.00 194 ALA A O 1
ATOM 1523 N N . GLY A 1 195 ? -9.421 12.604 -8.787 1.00 91.00 195 GLY A N 1
ATOM 1524 C CA . GLY A 1 195 ? -10.840 12.870 -9.040 1.00 91.00 195 GLY A CA 1
ATOM 1525 C C . GLY A 1 195 ? -11.716 11.610 -9.012 1.00 91.00 195 GLY A C 1
ATOM 1526 O O . GLY A 1 195 ? -12.807 11.634 -8.435 1.00 91.00 195 GLY A O 1
ATOM 1527 N N . GLN A 1 196 ? -11.241 10.498 -9.583 1.00 94.94 196 GLN A N 1
ATOM 1528 C CA . GLN A 1 196 ? -11.949 9.213 -9.525 1.00 94.94 196 GLN A CA 1
ATOM 1529 C C . GLN A 1 196 ? -12.013 8.651 -8.101 1.00 94.94 196 GLN A C 1
ATOM 1531 O O . GLN A 1 196 ? -13.066 8.171 -7.680 1.00 94.94 196 GLN A O 1
ATOM 1536 N N . LEU A 1 197 ? -10.912 8.721 -7.351 1.00 95.38 197 LEU A N 1
ATOM 1537 C CA . LEU A 1 197 ? -10.836 8.226 -5.976 1.00 95.38 197 LEU A CA 1
ATOM 1538 C C . LEU A 1 197 ? -11.743 9.031 -5.034 1.00 95.38 197 LEU A C 1
ATOM 1540 O O . LEU A 1 197 ? -12.515 8.439 -4.280 1.00 95.38 197 LEU A O 1
ATOM 1544 N N . ILE A 1 198 ? -11.770 10.365 -5.164 1.00 91.31 198 ILE A N 1
ATOM 1545 C CA . ILE A 1 198 ? -12.705 11.234 -4.426 1.00 91.31 198 ILE A CA 1
ATOM 1546 C C . ILE A 1 198 ? -14.157 10.809 -4.671 1.00 91.31 198 ILE A C 1
ATOM 1548 O O . ILE A 1 198 ? -14.937 10.698 -3.725 1.00 91.31 198 ILE A O 1
ATOM 1552 N N . ALA A 1 199 ? -14.526 10.543 -5.928 1.00 85.19 199 ALA A N 1
ATOM 1553 C CA . ALA A 1 199 ? -15.884 10.134 -6.283 1.00 85.19 199 ALA A CA 1
ATOM 1554 C C . ALA A 1 199 ? -16.263 8.741 -5.742 1.00 85.19 199 ALA A C 1
ATOM 1556 O O . ALA A 1 199 ? -17.441 8.480 -5.497 1.00 85.19 199 ALA A O 1
ATOM 1557 N N . ARG A 1 200 ? -15.277 7.855 -5.556 1.00 88.00 200 ARG A N 1
ATOM 1558 C CA . ARG A 1 200 ? -15.448 6.489 -5.032 1.00 88.00 200 ARG A CA 1
ATOM 1559 C C . ARG A 1 200 ? -15.432 6.421 -3.501 1.00 88.00 200 ARG A C 1
ATOM 1561 O O . ARG A 1 200 ? -15.998 5.492 -2.929 1.00 88.00 200 ARG A O 1
ATOM 1568 N N . GLY A 1 201 ? -14.850 7.421 -2.844 1.00 87.44 201 GLY A N 1
ATOM 1569 C CA . GLY A 1 201 ? -14.867 7.592 -1.395 1.00 87.44 201 GLY A CA 1
ATOM 1570 C C . GLY A 1 201 ? -13.707 6.909 -0.653 1.00 87.44 201 GLY A C 1
ATOM 1571 O O . GLY A 1 201 ? -12.827 6.304 -1.272 1.00 87.44 201 GLY A O 1
ATOM 1572 N N . PRO A 1 202 ? -13.685 7.013 0.693 1.00 91.31 202 PRO A N 1
ATOM 1573 C CA . PRO A 1 202 ? -12.519 6.647 1.498 1.00 91.31 202 PRO A CA 1
ATOM 1574 C C . PRO A 1 202 ? -12.106 5.179 1.383 1.00 91.31 202 PRO A C 1
ATOM 1576 O O . PRO A 1 202 ? -10.925 4.912 1.217 1.00 91.31 202 PRO A O 1
ATOM 1579 N N . GLN A 1 203 ? -13.049 4.230 1.411 1.00 91.75 203 GLN A N 1
ATOM 1580 C CA . GLN A 1 203 ? -12.702 2.802 1.376 1.00 91.75 203 GLN A CA 1
ATOM 1581 C C . GLN A 1 203 ? -11.939 2.432 0.096 1.00 91.75 203 GLN A C 1
ATOM 1583 O O . GLN A 1 203 ? -10.821 1.944 0.179 1.00 91.75 203 GLN A O 1
ATOM 1588 N N . GLN A 1 204 ? -12.475 2.766 -1.083 1.00 93.38 204 GLN A N 1
ATOM 1589 C CA . GLN A 1 204 ? -11.781 2.492 -2.351 1.00 93.38 204 GLN A CA 1
ATOM 1590 C C . GLN A 1 204 ? -10.486 3.295 -2.503 1.00 93.38 204 GLN A C 1
ATOM 1592 O O . GLN A 1 204 ? -9.583 2.868 -3.213 1.00 93.38 204 GLN A O 1
ATOM 1597 N N . THR A 1 205 ? -10.379 4.453 -1.847 1.00 96.25 205 THR A N 1
ATOM 1598 C CA . THR A 1 205 ? -9.125 5.217 -1.803 1.00 96.25 205 THR A CA 1
ATOM 1599 C C . THR A 1 205 ? -8.059 4.484 -0.984 1.00 96.25 205 THR A C 1
ATOM 1601 O O . THR A 1 205 ? -6.911 4.421 -1.420 1.00 96.25 205 THR A O 1
ATOM 1604 N N . GLN A 1 206 ? -8.434 3.890 0.157 1.00 96.00 206 GLN A N 1
ATOM 1605 C CA . GLN A 1 206 ? -7.538 3.032 0.939 1.00 96.00 206 GLN A CA 1
ATOM 1606 C C . GLN A 1 206 ? -7.125 1.803 0.129 1.00 96.00 206 GLN A C 1
ATOM 1608 O O . GLN A 1 206 ? -5.943 1.501 0.030 1.00 96.00 206 GLN A O 1
ATOM 1613 N N . ASP A 1 207 ? -8.083 1.140 -0.515 1.00 96.12 207 ASP A N 1
ATOM 1614 C CA . ASP A 1 207 ? -7.794 -0.058 -1.299 1.00 96.12 207 ASP A CA 1
ATOM 1615 C C . ASP A 1 207 ? -6.876 0.256 -2.495 1.00 96.12 207 ASP A C 1
ATOM 1617 O O . ASP A 1 207 ? -5.947 -0.500 -2.770 1.00 96.12 207 ASP A O 1
ATOM 1621 N N . PHE A 1 208 ? -7.072 1.393 -3.180 1.00 97.94 208 PHE A N 1
ATOM 1622 C CA . PHE A 1 208 ? -6.163 1.858 -4.237 1.00 97.94 208 PHE A CA 1
ATOM 1623 C C . PHE A 1 208 ? -4.740 2.045 -3.710 1.00 97.94 208 PHE A C 1
ATOM 1625 O O . PHE A 1 208 ? -3.787 1.578 -4.333 1.00 97.94 208 PHE A O 1
ATOM 1632 N N . HIS A 1 209 ? -4.602 2.719 -2.564 1.00 97.88 209 HIS A N 1
ATOM 1633 C CA . HIS A 1 209 ? -3.319 2.909 -1.896 1.00 97.88 209 HIS A CA 1
ATOM 1634 C C . HIS A 1 209 ? -2.655 1.559 -1.581 1.00 97.88 209 HIS A C 1
ATOM 1636 O O . HIS A 1 209 ? -1.490 1.348 -1.926 1.00 97.88 209 HIS A O 1
ATOM 1642 N N . ASP A 1 210 ? -3.389 0.625 -0.981 1.00 97.75 210 ASP A N 1
ATOM 1643 C CA . ASP A 1 210 ? -2.847 -0.667 -0.557 1.00 97.75 210 ASP A CA 1
ATOM 1644 C C . ASP A 1 210 ? -2.478 -1.549 -1.762 1.00 97.75 210 ASP A C 1
ATOM 1646 O O . ASP A 1 210 ? -1.434 -2.206 -1.755 1.00 97.75 210 ASP A O 1
ATOM 1650 N N . ILE A 1 211 ? -3.278 -1.531 -2.834 1.00 98.44 211 ILE A N 1
ATOM 1651 C CA . ILE A 1 211 ? -2.990 -2.266 -4.075 1.00 98.44 211 ILE A CA 1
ATOM 1652 C C . ILE A 1 211 ? -1.766 -1.680 -4.791 1.00 98.44 211 ILE A C 1
ATOM 1654 O O . ILE A 1 211 ? -0.884 -2.443 -5.197 1.00 98.44 211 ILE A O 1
ATOM 1658 N N . LEU A 1 212 ? -1.671 -0.348 -4.910 1.00 98.56 212 LEU A N 1
ATOM 1659 C CA . LEU A 1 212 ? -0.5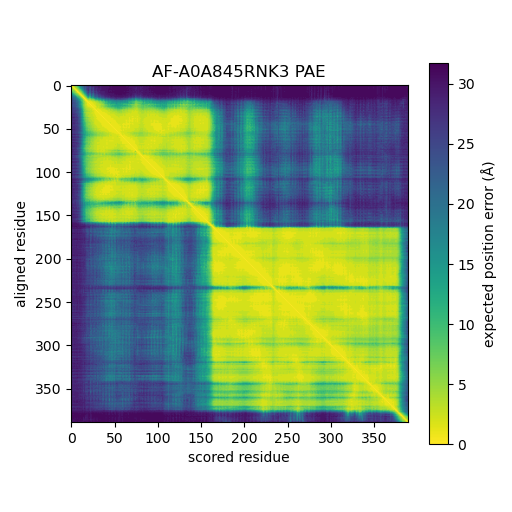18 0.333 -5.511 1.00 98.56 212 LEU A CA 1
ATOM 1660 C C . LEU A 1 212 ? 0.773 -0.050 -4.776 1.00 98.56 212 LEU A C 1
ATOM 1662 O O . LEU A 1 212 ? 1.732 -0.502 -5.402 1.00 98.56 212 LEU A O 1
ATOM 1666 N N . ASN A 1 213 ? 0.776 0.064 -3.445 1.00 98.31 213 ASN A N 1
ATOM 1667 C CA . ASN A 1 213 ? 1.923 -0.307 -2.616 1.00 98.31 213 ASN A CA 1
ATOM 1668 C C . ASN A 1 213 ? 2.243 -1.807 -2.700 1.00 98.31 213 ASN A C 1
ATOM 1670 O O . ASN A 1 213 ? 3.416 -2.185 -2.755 1.00 98.31 213 ASN A O 1
ATOM 1674 N N . GLY A 1 214 ? 1.223 -2.665 -2.800 1.00 98.44 214 GLY A N 1
ATOM 1675 C CA . GLY A 1 214 ? 1.395 -4.097 -3.030 1.00 98.44 214 GLY A CA 1
ATOM 1676 C C . GLY A 1 214 ? 2.155 -4.388 -4.328 1.00 98.44 214 GLY A C 1
ATOM 1677 O O . GLY A 1 214 ? 3.131 -5.141 -4.319 1.00 98.44 214 GLY A O 1
ATOM 1678 N N . TYR A 1 215 ? 1.775 -3.749 -5.438 1.00 98.81 215 TYR A N 1
ATOM 1679 C CA . TYR A 1 215 ? 2.492 -3.872 -6.711 1.00 98.81 215 TYR A CA 1
ATOM 1680 C C . TYR A 1 215 ? 3.874 -3.196 -6.697 1.00 98.81 215 TYR A C 1
ATOM 1682 O O . TYR A 1 215 ? 4.814 -3.704 -7.319 1.00 98.81 215 TYR A O 1
ATOM 1690 N N . LEU A 1 216 ? 4.070 -2.109 -5.948 1.00 98.12 216 LEU A N 1
ATOM 1691 C CA . LEU A 1 216 ? 5.407 -1.540 -5.743 1.00 98.12 216 LEU A CA 1
ATOM 1692 C C . LEU A 1 216 ? 6.326 -2.536 -5.038 1.00 98.12 216 LEU A C 1
ATOM 1694 O O . LEU A 1 216 ? 7.426 -2.808 -5.519 1.00 98.12 216 LEU A O 1
ATOM 1698 N N . ASN A 1 217 ? 5.862 -3.143 -3.947 1.00 98.00 217 ASN A N 1
ATOM 1699 C CA . ASN A 1 217 ? 6.609 -4.163 -3.218 1.00 98.00 217 ASN A CA 1
ATOM 1700 C C . ASN A 1 217 ? 6.954 -5.361 -4.121 1.00 98.00 217 ASN A C 1
ATOM 1702 O O . ASN A 1 217 ? 8.105 -5.783 -4.208 1.00 98.00 217 ASN A O 1
ATOM 1706 N N . LEU A 1 218 ? 5.975 -5.866 -4.876 1.00 98.50 218 LEU A N 1
ATOM 1707 C CA . LEU A 1 218 ? 6.158 -7.030 -5.749 1.00 98.50 218 LEU A CA 1
ATOM 1708 C C . LEU A 1 218 ? 7.105 -6.780 -6.932 1.00 98.50 218 LEU A C 1
ATOM 1710 O O . LEU A 1 218 ? 7.710 -7.740 -7.424 1.00 98.50 218 LEU A O 1
ATOM 1714 N N . SER A 1 219 ? 7.270 -5.522 -7.347 1.00 98.25 219 SER A N 1
ATOM 1715 C CA . SER A 1 219 ? 8.196 -5.108 -8.409 1.00 98.25 219 SER A CA 1
ATOM 1716 C C . SER A 1 219 ? 9.589 -4.714 -7.916 1.00 98.25 219 SER A C 1
ATOM 1718 O O . SER A 1 219 ? 10.440 -4.354 -8.728 1.00 98.25 219 SER A O 1
ATOM 1720 N N . TYR A 1 220 ? 9.873 -4.832 -6.614 1.00 97.25 220 TYR A N 1
ATOM 1721 C CA . TYR A 1 220 ? 11.221 -4.647 -6.075 1.00 97.25 220 TYR A CA 1
ATOM 1722 C C . TYR A 1 220 ? 12.126 -5.837 -6.431 1.00 97.25 220 TYR A C 1
ATOM 1724 O O . TYR A 1 220 ? 12.354 -6.732 -5.620 1.00 97.25 220 TYR A O 1
ATOM 1732 N N . GLN A 1 221 ? 12.587 -5.871 -7.681 1.00 96.94 221 GLN A N 1
ATOM 1733 C CA . GLN A 1 221 ? 13.382 -6.961 -8.240 1.00 96.94 221 GLN A CA 1
ATOM 1734 C C . GLN A 1 221 ? 14.688 -6.448 -8.840 1.00 96.94 221 GLN A C 1
ATOM 1736 O O . GLN A 1 221 ? 14.717 -5.410 -9.502 1.00 96.94 221 GLN A O 1
ATOM 1741 N N . TYR A 1 222 ? 15.763 -7.213 -8.657 1.00 96.25 222 TYR A N 1
ATOM 1742 C CA . TYR A 1 222 ? 17.101 -6.845 -9.116 1.00 96.25 222 TYR A CA 1
ATOM 1743 C C . TYR A 1 222 ? 17.177 -6.597 -10.631 1.00 96.25 222 TYR A C 1
ATOM 1745 O O . TYR A 1 222 ? 17.756 -5.610 -11.072 1.00 96.25 222 TYR A O 1
ATOM 1753 N N . GLY A 1 223 ? 16.538 -7.440 -11.441 1.00 96.00 223 GLY A N 1
ATOM 1754 C CA . GLY A 1 223 ? 16.513 -7.282 -12.893 1.00 96.00 223 GLY A CA 1
ATOM 1755 C C . GLY A 1 223 ? 15.738 -6.041 -13.348 1.00 96.00 223 GLY A C 1
ATOM 1756 O O . GLY A 1 223 ? 16.120 -5.409 -14.330 1.00 96.00 223 GLY A O 1
ATOM 1757 N N . LEU A 1 224 ? 14.691 -5.643 -12.614 1.00 97.44 224 LEU A N 1
ATOM 1758 C CA . LEU A 1 224 ? 13.989 -4.382 -12.876 1.00 97.44 224 LEU A CA 1
ATOM 1759 C C . LEU A 1 224 ? 14.827 -3.170 -12.472 1.00 97.44 224 LEU A C 1
ATOM 1761 O O . LEU A 1 224 ? 14.785 -2.161 -13.168 1.00 97.44 224 LEU A O 1
ATOM 1765 N N . TRP A 1 225 ? 15.621 -3.267 -11.405 1.00 96.75 225 TRP A N 1
ATOM 1766 C CA . TRP A 1 225 ? 16.592 -2.226 -11.061 1.00 96.75 225 TRP A CA 1
ATOM 1767 C C . TRP A 1 225 ? 17.639 -2.054 -12.161 1.00 96.75 225 TRP A C 1
ATOM 1769 O O . TRP A 1 225 ? 17.959 -0.929 -12.548 1.00 96.75 225 TRP A O 1
ATOM 1779 N N . THR A 1 226 ? 18.156 -3.159 -12.709 1.00 95.44 226 THR A N 1
ATOM 1780 C CA . THR A 1 226 ? 19.053 -3.104 -13.868 1.00 95.44 226 THR A CA 1
ATOM 1781 C C . THR A 1 226 ? 18.371 -2.415 -15.050 1.00 95.44 226 THR A C 1
ATOM 1783 O O . THR A 1 226 ? 18.951 -1.490 -15.607 1.00 95.44 226 THR A O 1
ATOM 1786 N N . ALA A 1 227 ? 17.133 -2.787 -15.396 1.00 96.44 227 ALA A N 1
ATOM 1787 C CA . ALA A 1 227 ? 16.391 -2.123 -16.471 1.00 96.44 227 ALA A CA 1
ATOM 1788 C C . ALA A 1 227 ? 16.214 -0.615 -16.216 1.00 96.44 227 ALA A C 1
ATOM 1790 O O . ALA A 1 227 ? 16.503 0.191 -17.099 1.00 96.44 227 ALA A O 1
ATOM 1791 N N . ALA A 1 228 ? 15.839 -0.221 -14.995 1.00 96.25 228 ALA A N 1
ATOM 1792 C CA . ALA A 1 228 ? 15.731 1.182 -14.595 1.00 96.25 228 ALA A CA 1
ATOM 1793 C C . ALA A 1 228 ? 17.066 1.928 -14.749 1.00 96.25 228 ALA A C 1
ATOM 1795 O O . ALA A 1 228 ? 17.109 3.044 -15.255 1.00 96.25 228 ALA A O 1
ATOM 1796 N N . SER A 1 229 ? 18.176 1.281 -14.387 1.00 93.50 229 SER A N 1
ATOM 1797 C CA . SER A 1 229 ? 19.524 1.852 -14.491 1.00 93.50 229 SER A CA 1
ATOM 1798 C C . SER A 1 229 ? 19.968 2.085 -15.940 1.00 93.50 229 SER A C 1
ATOM 1800 O O . SER A 1 229 ? 20.822 2.935 -16.176 1.00 93.50 229 SER A O 1
ATOM 1802 N N . LEU A 1 230 ? 19.396 1.348 -16.899 1.00 94.12 230 LEU A N 1
ATOM 1803 C CA . LEU A 1 230 ? 19.612 1.550 -18.334 1.00 94.12 230 LEU A CA 1
ATOM 1804 C C . LEU A 1 230 ? 18.682 2.619 -18.918 1.00 94.12 230 LEU A C 1
ATOM 1806 O O . LEU A 1 230 ? 19.088 3.357 -19.808 1.00 94.12 230 LEU A O 1
ATOM 1810 N N . MET A 1 231 ? 17.434 2.680 -18.451 1.00 94.94 231 MET A N 1
ATOM 1811 C CA . MET A 1 231 ? 16.395 3.535 -19.035 1.00 94.94 231 MET A CA 1
ATOM 1812 C C . MET A 1 231 ? 16.397 4.970 -18.492 1.00 94.94 231 MET A C 1
ATOM 1814 O O . MET A 1 231 ? 15.994 5.888 -19.207 1.00 94.94 231 MET A O 1
ATOM 1818 N N . CYS A 1 232 ? 16.818 5.176 -17.243 1.00 91.38 232 CYS A N 1
ATOM 1819 C CA . CYS A 1 232 ? 16.822 6.484 -16.589 1.00 91.38 232 CYS A CA 1
ATOM 1820 C C . CYS A 1 232 ? 18.116 7.259 -16.904 1.00 91.38 232 CYS A C 1
ATOM 1822 O O . CYS A 1 232 ? 19.216 6.728 -16.761 1.00 91.38 232 CYS A O 1
ATOM 1824 N N . GLU A 1 233 ? 18.000 8.544 -17.272 1.00 76.31 233 GLU A N 1
ATOM 1825 C CA . GLU A 1 233 ? 19.098 9.367 -17.828 1.00 76.31 233 GLU A CA 1
ATOM 1826 C C . GLU A 1 233 ? 20.357 9.491 -16.939 1.00 76.31 233 GLU A C 1
ATOM 1828 O O . GLU A 1 233 ? 21.425 9.821 -17.448 1.00 76.31 233 GLU A O 1
ATOM 1833 N N . ASN A 1 234 ? 20.270 9.216 -15.632 1.00 70.94 234 ASN A N 1
ATOM 1834 C CA . ASN A 1 234 ? 21.403 9.273 -14.695 1.00 70.94 234 ASN A CA 1
ATOM 1835 C C . ASN A 1 234 ? 21.565 7.984 -13.867 1.00 70.94 234 ASN A C 1
ATOM 1837 O O . ASN A 1 234 ? 22.115 8.015 -12.764 1.00 70.94 234 ASN A O 1
ATOM 1841 N N . GLY A 1 235 ? 21.078 6.854 -14.383 1.00 74.19 235 GLY A N 1
ATOM 1842 C CA . GLY A 1 235 ? 20.979 5.613 -13.621 1.00 74.19 235 GLY A CA 1
ATOM 1843 C C . GLY A 1 235 ? 19.849 5.658 -12.590 1.00 74.19 235 GLY A C 1
ATOM 1844 O O . GLY A 1 235 ? 18.930 6.473 -12.686 1.00 74.19 235 GLY A O 1
ATOM 1845 N N . CYS A 1 236 ? 19.909 4.758 -11.609 1.00 80.81 236 CYS A N 1
ATOM 1846 C CA . CYS A 1 236 ? 18.839 4.557 -10.639 1.00 80.81 236 CYS A CA 1
ATOM 1847 C C . CYS A 1 236 ? 19.375 4.663 -9.204 1.00 80.81 236 CYS A C 1
ATOM 1849 O O . CYS A 1 236 ? 20.246 3.888 -8.811 1.00 80.81 236 CYS A O 1
ATOM 1851 N N . SER A 1 237 ? 18.874 5.632 -8.434 1.00 88.50 237 SER A N 1
ATOM 1852 C CA . SER A 1 237 ? 18.990 5.645 -6.968 1.00 88.50 237 SER A CA 1
ATOM 1853 C C . SER A 1 237 ? 17.855 4.828 -6.343 1.00 88.50 237 SER A C 1
ATOM 1855 O O . SER A 1 237 ? 16.945 4.401 -7.055 1.00 88.50 237 SER A O 1
ATOM 1857 N N . ASP A 1 238 ? 17.872 4.646 -5.019 1.00 88.19 238 ASP A N 1
ATOM 1858 C CA . ASP A 1 238 ? 16.767 3.992 -4.301 1.00 88.19 238 ASP A CA 1
ATOM 1859 C C . ASP A 1 238 ? 15.436 4.723 -4.541 1.00 88.19 238 ASP A C 1
ATOM 1861 O O . ASP A 1 238 ? 14.450 4.098 -4.937 1.00 88.19 238 ASP A O 1
ATOM 1865 N N . ASP A 1 239 ? 15.436 6.054 -4.403 1.00 90.81 239 ASP A N 1
ATOM 1866 C CA . ASP A 1 239 ? 14.269 6.902 -4.680 1.00 90.81 239 ASP A CA 1
ATOM 1867 C C . ASP A 1 239 ? 13.866 6.823 -6.159 1.00 90.81 239 ASP A C 1
ATOM 1869 O O . ASP A 1 239 ? 12.711 6.555 -6.487 1.00 90.81 239 ASP A O 1
ATOM 1873 N N . GLY A 1 240 ? 14.840 6.913 -7.072 1.00 93.75 240 GLY A N 1
ATOM 1874 C CA . GLY A 1 240 ? 14.585 6.780 -8.506 1.00 93.75 240 GLY A CA 1
ATOM 1875 C C . GLY A 1 240 ? 14.005 5.414 -8.888 1.00 93.75 240 GLY A C 1
ATOM 1876 O O . GLY A 1 240 ? 13.238 5.320 -9.845 1.00 93.75 240 GLY A O 1
ATOM 1877 N N . PHE A 1 241 ? 14.315 4.354 -8.133 1.00 96.19 241 PHE A N 1
ATOM 1878 C CA . PHE A 1 241 ? 13.744 3.030 -8.363 1.00 96.19 241 PHE A CA 1
ATOM 1879 C C . PHE A 1 241 ? 12.316 2.903 -7.835 1.00 96.19 241 PHE A C 1
ATOM 1881 O O . PHE A 1 241 ? 11.524 2.117 -8.363 1.00 96.19 241 PHE A O 1
ATOM 1888 N N . ILE A 1 242 ? 11.959 3.647 -6.786 1.00 96.56 242 ILE A N 1
ATOM 1889 C CA . ILE A 1 242 ? 10.560 3.796 -6.379 1.00 96.56 242 ILE A CA 1
ATOM 1890 C C . ILE A 1 242 ? 9.794 4.465 -7.522 1.00 96.56 242 ILE A C 1
ATOM 1892 O O . ILE A 1 242 ? 8.846 3.866 -8.033 1.00 96.56 242 ILE A O 1
ATOM 1896 N N . ASP A 1 243 ? 10.270 5.612 -8.004 1.00 96.31 243 ASP A N 1
ATOM 1897 C CA . ASP A 1 243 ? 9.613 6.373 -9.073 1.00 96.31 243 ASP A CA 1
ATOM 1898 C C . ASP A 1 243 ? 9.486 5.576 -10.373 1.00 96.31 243 ASP A C 1
ATOM 1900 O O . ASP A 1 243 ? 8.456 5.645 -11.048 1.00 96.31 243 ASP A O 1
ATOM 1904 N N . PHE A 1 244 ? 10.503 4.777 -10.705 1.00 98.12 244 PHE A N 1
ATOM 1905 C CA . PHE A 1 244 ? 10.476 3.877 -11.853 1.00 98.12 244 PHE A CA 1
ATOM 1906 C C . PHE A 1 244 ? 9.418 2.784 -11.724 1.00 98.12 244 PHE A C 1
ATOM 1908 O O . PHE A 1 244 ? 8.700 2.495 -12.681 1.00 98.12 244 PHE A O 1
ATOM 1915 N N . ARG A 1 245 ? 9.276 2.164 -10.549 1.00 98.38 245 ARG A N 1
ATOM 1916 C CA . ARG A 1 245 ? 8.247 1.134 -10.341 1.00 98.38 245 ARG A CA 1
ATOM 1917 C C . ARG A 1 245 ? 6.842 1.731 -10.361 1.00 98.38 245 ARG A C 1
ATOM 1919 O O . ARG A 1 245 ? 5.925 1.087 -10.869 1.00 98.38 245 ARG A O 1
ATOM 1926 N N . VAL A 1 246 ? 6.668 2.963 -9.882 1.00 98.19 246 VAL A N 1
ATOM 1927 C CA . VAL A 1 246 ? 5.398 3.692 -10.024 1.00 98.19 246 VAL A CA 1
ATOM 1928 C C . VAL A 1 246 ? 5.116 3.993 -11.502 1.00 98.19 246 VAL A C 1
ATOM 1930 O O . VAL A 1 246 ? 4.011 3.739 -11.986 1.00 98.19 246 VAL A O 1
ATOM 1933 N N . TRP A 1 247 ? 6.126 4.445 -12.253 1.00 98.19 247 TRP A N 1
ATOM 1934 C CA . TRP A 1 247 ? 6.032 4.637 -13.703 1.00 98.19 247 TRP A CA 1
ATOM 1935 C C . TRP A 1 247 ? 5.682 3.338 -14.443 1.00 98.19 247 TRP A C 1
ATOM 1937 O O . TRP A 1 247 ? 4.856 3.357 -15.358 1.00 98.19 247 TRP A O 1
ATOM 1947 N N . LEU A 1 248 ? 6.258 2.207 -14.023 1.00 98.62 248 LEU A N 1
ATOM 1948 C CA . LEU A 1 248 ? 5.979 0.885 -14.579 1.00 98.62 248 LEU A CA 1
ATOM 1949 C C . LEU A 1 248 ? 4.516 0.486 -14.362 1.00 98.62 248 LEU A C 1
ATOM 1951 O O . LEU A 1 248 ? 3.870 0.012 -15.292 1.00 98.62 248 LEU A O 1
ATOM 1955 N N . ILE A 1 249 ? 3.972 0.720 -13.165 1.00 98.69 249 ILE A N 1
ATOM 1956 C CA . ILE A 1 249 ? 2.547 0.497 -12.884 1.00 98.69 249 ILE A CA 1
ATOM 1957 C C . ILE A 1 249 ? 1.686 1.381 -13.793 1.00 98.69 249 ILE A C 1
ATOM 1959 O O . ILE A 1 249 ? 0.737 0.888 -14.396 1.00 98.69 249 ILE A O 1
ATOM 1963 N N . ALA A 1 250 ? 2.045 2.655 -13.977 1.00 98.19 250 ALA A N 1
ATOM 1964 C CA . ALA A 1 250 ? 1.321 3.566 -14.866 1.00 98.19 250 ALA A CA 1
ATOM 1965 C C . ALA A 1 250 ? 1.324 3.127 -16.345 1.00 98.19 250 ALA A C 1
ATOM 1967 O O . ALA A 1 250 ? 0.465 3.561 -17.118 1.00 98.19 250 ALA A O 1
ATOM 1968 N N . GLN A 1 251 ? 2.235 2.231 -16.755 1.00 97.94 251 GLN A N 1
ATOM 1969 C CA . GLN A 1 251 ? 2.195 1.644 -18.097 1.00 97.94 251 GLN A CA 1
ATOM 1970 C C . GLN A 1 251 ? 1.004 0.705 -18.310 1.00 97.94 251 GLN A C 1
ATOM 1972 O O . GLN A 1 251 ? 0.607 0.518 -19.465 1.00 97.94 251 GLN A O 1
ATOM 1977 N N . GLY A 1 252 ? 0.407 0.192 -17.233 1.00 97.94 252 GLY A N 1
ATOM 1978 C CA . GLY A 1 252 ? -0.727 -0.726 -17.248 1.00 97.94 252 GLY A CA 1
ATOM 1979 C C . GLY A 1 252 ? -0.335 -2.174 -16.951 1.00 97.94 252 GLY A C 1
ATOM 1980 O O . GLY A 1 252 ? 0.842 -2.537 -16.952 1.00 97.94 252 GLY A O 1
ATOM 1981 N N . GLU A 1 253 ? -1.354 -3.001 -16.709 1.00 98.38 253 GLU A N 1
ATOM 1982 C CA . GLU A 1 253 ? -1.206 -4.373 -16.205 1.00 98.38 253 GLU A CA 1
ATOM 1983 C C . GLU A 1 253 ? -0.316 -5.239 -17.101 1.00 98.38 253 GLU A C 1
ATOM 1985 O O . GLU A 1 253 ? 0.638 -5.843 -16.623 1.00 98.38 253 GLU A O 1
ATOM 1990 N N . GLU A 1 254 ? -0.580 -5.268 -18.408 1.00 98.06 254 GLU A N 1
ATOM 1991 C CA . GLU A 1 254 ? 0.149 -6.132 -19.344 1.00 98.06 254 GLU A CA 1
ATOM 1992 C C . GLU A 1 254 ? 1.649 -5.819 -19.376 1.00 98.06 254 GLU A C 1
ATOM 1994 O O . GLU A 1 254 ? 2.472 -6.733 -19.335 1.00 98.06 254 GLU A O 1
ATOM 1999 N N . VAL A 1 255 ? 2.009 -4.531 -19.390 1.00 98.56 255 VAL A N 1
ATOM 2000 C CA . VAL A 1 255 ? 3.409 -4.086 -19.386 1.00 98.56 255 VAL A CA 1
ATOM 2001 C C . VAL A 1 255 ? 4.073 -4.411 -18.052 1.00 98.56 255 VAL A C 1
ATOM 2003 O O . VAL A 1 255 ? 5.188 -4.927 -18.033 1.00 98.56 255 VAL A O 1
ATOM 2006 N N . TYR A 1 256 ? 3.381 -4.154 -16.940 1.00 98.69 256 TYR A N 1
ATOM 2007 C CA . TYR A 1 256 ? 3.874 -4.469 -15.603 1.00 98.69 256 TYR A CA 1
ATOM 2008 C C . TYR A 1 256 ? 4.165 -5.973 -15.451 1.00 98.69 256 TYR A C 1
ATOM 2010 O O . TYR A 1 256 ? 5.247 -6.360 -15.006 1.00 98.69 256 TYR A O 1
ATOM 2018 N N . MET A 1 257 ? 3.236 -6.832 -15.882 1.00 98.38 257 MET A N 1
ATOM 2019 C CA . MET A 1 257 ? 3.401 -8.288 -15.821 1.00 98.38 257 MET A CA 1
ATOM 2020 C C . MET A 1 257 ? 4.498 -8.780 -16.774 1.00 98.38 257 MET A C 1
ATOM 2022 O O . MET A 1 257 ? 5.316 -9.615 -16.384 1.00 98.38 257 MET A O 1
ATOM 2026 N N . ALA A 1 258 ? 4.559 -8.246 -17.999 1.00 98.19 258 ALA A N 1
ATOM 2027 C CA . ALA A 1 258 ? 5.592 -8.597 -18.973 1.00 98.19 258 ALA A CA 1
ATOM 2028 C C . ALA A 1 258 ? 6.997 -8.233 -18.475 1.00 98.19 258 ALA A C 1
ATOM 2030 O O . ALA A 1 258 ? 7.911 -9.041 -18.606 1.00 98.19 258 ALA A O 1
ATOM 2031 N N . ALA A 1 259 ? 7.162 -7.075 -17.833 1.00 98.19 259 ALA A N 1
ATOM 2032 C CA . ALA A 1 259 ? 8.442 -6.645 -17.280 1.00 98.19 259 ALA A CA 1
ATOM 2033 C C . ALA A 1 259 ? 8.916 -7.528 -16.111 1.00 98.19 259 ALA A C 1
ATOM 2035 O O . ALA A 1 259 ? 10.114 -7.743 -15.944 1.00 98.19 259 ALA A O 1
ATOM 2036 N N . LEU A 1 260 ? 7.995 -8.080 -15.313 1.00 98.38 260 LEU A N 1
ATOM 2037 C CA . LEU A 1 260 ? 8.338 -9.029 -14.244 1.00 98.38 260 LEU A CA 1
ATOM 2038 C C . LEU A 1 260 ? 8.715 -10.417 -14.777 1.00 98.38 260 LEU A C 1
ATOM 2040 O O . LEU A 1 260 ? 9.518 -11.123 -14.159 1.00 98.38 260 LEU A O 1
ATOM 2044 N N . ALA A 1 261 ? 8.172 -10.795 -15.933 1.00 97.06 261 ALA A N 1
ATOM 2045 C CA . ALA A 1 261 ? 8.548 -12.017 -16.633 1.00 97.06 261 ALA A CA 1
ATOM 2046 C C . ALA A 1 261 ? 9.873 -11.860 -17.404 1.00 97.06 261 ALA A C 1
ATOM 2048 O O . ALA A 1 261 ? 10.717 -12.752 -17.370 1.00 97.06 261 ALA A O 1
ATOM 2049 N N . ASP A 1 262 ? 10.077 -10.729 -18.075 1.00 96.62 262 ASP A N 1
ATOM 2050 C CA . ASP A 1 262 ? 11.300 -10.376 -18.795 1.00 96.62 262 ASP A CA 1
ATOM 2051 C C . ASP A 1 262 ? 11.485 -8.849 -18.792 1.00 96.62 262 ASP A C 1
ATOM 2053 O O . ASP A 1 262 ? 10.852 -8.154 -19.591 1.00 96.62 262 ASP A O 1
ATOM 2057 N N . PRO A 1 263 ? 12.370 -8.300 -17.943 1.00 96.88 263 PRO A N 1
ATOM 2058 C CA . PRO A 1 263 ? 12.636 -6.862 -17.907 1.00 96.88 263 PRO A CA 1
ATOM 2059 C C . PRO A 1 263 ? 13.065 -6.250 -19.249 1.00 96.88 263 PRO A C 1
ATOM 2061 O O . PRO A 1 263 ? 12.799 -5.079 -19.501 1.00 96.88 263 PRO A O 1
ATOM 2064 N N . ASP A 1 264 ? 13.689 -7.029 -20.140 1.00 97.31 264 ASP A N 1
ATOM 2065 C CA . ASP A 1 264 ? 14.115 -6.570 -21.471 1.00 97.31 264 ASP A CA 1
ATOM 2066 C C . ASP A 1 264 ? 12.921 -6.280 -22.408 1.00 97.31 264 ASP A C 1
ATOM 2068 O O . ASP A 1 264 ? 13.066 -5.606 -23.429 1.00 97.31 264 ASP A O 1
ATOM 2072 N N . SER A 1 265 ? 11.710 -6.733 -22.049 1.00 97.62 265 SER A N 1
ATOM 2073 C CA . SER A 1 265 ? 10.460 -6.363 -22.734 1.00 97.62 265 SER A CA 1
ATOM 2074 C C . SER A 1 265 ? 10.166 -4.861 -22.676 1.00 97.62 265 SER A C 1
ATOM 2076 O O . SER A 1 265 ? 9.504 -4.333 -23.568 1.00 97.62 265 SER A O 1
ATOM 2078 N N . LEU A 1 266 ? 10.726 -4.133 -21.703 1.00 98.19 266 LEU A N 1
ATOM 2079 C CA . LEU A 1 266 ? 10.575 -2.680 -21.595 1.00 98.19 266 LEU A CA 1
ATOM 2080 C C . LEU A 1 266 ? 11.173 -1.913 -22.783 1.00 98.19 266 LEU A C 1
ATOM 2082 O O . LEU A 1 266 ? 10.832 -0.751 -23.003 1.00 98.19 266 LEU A O 1
ATOM 2086 N N . ALA A 1 267 ? 11.994 -2.562 -23.614 1.00 97.81 267 ALA A N 1
ATOM 2087 C CA . ALA A 1 267 ? 12.437 -1.994 -24.881 1.00 97.81 267 ALA A CA 1
ATOM 2088 C C . ALA A 1 267 ? 11.268 -1.675 -25.841 1.00 97.81 267 ALA A C 1
ATOM 2090 O O . ALA A 1 267 ? 11.398 -0.757 -26.655 1.00 97.81 267 ALA A O 1
ATOM 2091 N N . ASP A 1 268 ? 10.125 -2.363 -25.720 1.00 97.06 268 ASP A N 1
ATOM 2092 C CA . ASP A 1 268 ? 8.903 -2.104 -26.504 1.00 97.06 268 ASP A CA 1
ATOM 2093 C C . ASP A 1 268 ? 8.077 -0.924 -25.989 1.00 97.06 268 ASP A C 1
ATOM 2095 O O . ASP A 1 268 ? 7.186 -0.430 -26.681 1.00 97.06 268 ASP A O 1
ATOM 2099 N N . VAL A 1 269 ? 8.360 -0.461 -24.774 1.00 96.88 269 VAL A N 1
ATOM 2100 C CA . VAL A 1 269 ? 7.582 0.580 -24.113 1.00 96.88 269 VAL A CA 1
ATOM 2101 C C . VAL A 1 269 ? 8.135 1.951 -24.489 1.00 96.88 269 VAL A C 1
ATOM 2103 O O . VAL A 1 269 ? 9.349 2.173 -24.568 1.00 96.88 269 VAL A O 1
ATOM 2106 N N . GLU A 1 270 ? 7.237 2.894 -24.754 1.00 94.06 270 GLU A N 1
ATOM 2107 C CA . GLU A 1 270 ? 7.607 4.286 -24.981 1.00 94.06 270 GLU A CA 1
ATOM 2108 C C . GLU A 1 270 ? 7.980 4.948 -23.649 1.00 94.06 270 GLU A C 1
ATOM 2110 O O . GLU A 1 270 ? 7.163 5.033 -22.732 1.00 94.06 270 GLU A O 1
ATOM 2115 N N . ALA A 1 271 ? 9.223 5.413 -23.539 1.00 93.38 271 ALA A N 1
ATOM 2116 C CA . ALA A 1 271 ? 9.689 6.133 -22.363 1.00 93.38 271 ALA A CA 1
ATOM 2117 C C . ALA A 1 271 ? 9.155 7.571 -22.374 1.00 93.38 271 ALA A C 1
ATOM 2119 O O . ALA A 1 271 ? 9.295 8.284 -23.367 1.00 93.38 271 ALA A O 1
ATOM 2120 N N . TYR A 1 272 ? 8.594 8.011 -21.250 1.00 94.69 272 TYR A N 1
ATOM 2121 C CA . TYR A 1 272 ? 8.186 9.396 -21.016 1.00 94.69 272 TYR A CA 1
ATOM 2122 C C . TYR A 1 272 ? 8.456 9.780 -19.559 1.00 94.69 272 TYR A C 1
ATOM 2124 O O . TYR A 1 272 ? 8.578 8.906 -18.699 1.00 94.69 272 TYR A O 1
ATOM 2132 N N . GLY A 1 273 ? 8.597 11.084 -19.297 1.00 92.88 273 GLY A N 1
ATOM 2133 C CA . GLY A 1 273 ? 8.892 11.619 -17.961 1.00 92.88 273 GLY A CA 1
ATOM 2134 C C . GLY A 1 273 ? 10.137 11.010 -17.311 1.00 92.88 273 GLY A C 1
ATOM 2135 O O . GLY A 1 273 ? 10.130 10.731 -16.122 1.00 92.88 273 GLY A O 1
ATOM 2136 N N . GLY A 1 274 ? 11.173 10.703 -18.102 1.00 93.56 274 GLY A N 1
ATOM 2137 C CA . GLY A 1 274 ? 12.405 10.088 -17.591 1.00 93.56 274 GLY A CA 1
ATOM 2138 C C . GLY A 1 274 ? 12.224 8.686 -16.997 1.00 93.56 274 GLY A C 1
ATOM 2139 O O . GLY A 1 274 ? 13.106 8.228 -16.281 1.00 93.56 274 GLY A O 1
ATOM 2140 N N . CYS A 1 275 ? 11.102 8.013 -17.283 1.00 96.00 275 CYS A N 1
ATOM 2141 C CA . CYS A 1 275 ? 10.688 6.769 -16.629 1.00 96.00 275 CYS A CA 1
ATOM 2142 C C . CYS A 1 275 ? 10.490 6.919 -15.109 1.00 96.00 275 CYS A C 1
ATOM 2144 O O . CYS A 1 275 ? 10.725 5.971 -14.369 1.00 96.00 275 CYS A O 1
ATOM 2146 N N . GLN A 1 276 ? 10.066 8.098 -14.644 1.00 95.00 276 GLN A N 1
ATOM 2147 C CA . GLN A 1 276 ? 9.863 8.413 -13.228 1.00 95.00 276 GLN A CA 1
ATOM 2148 C C . GLN A 1 276 ? 8.478 9.017 -13.013 1.00 95.00 276 GLN A C 1
ATOM 2150 O O . GLN A 1 276 ? 8.094 9.942 -13.721 1.00 95.00 276 GLN A O 1
ATOM 2155 N N . PHE A 1 277 ? 7.716 8.503 -12.044 1.00 95.81 277 PHE A N 1
ATOM 2156 C CA . PHE A 1 277 ? 6.381 9.025 -11.747 1.00 95.81 277 PHE A CA 1
ATOM 2157 C C . PHE A 1 277 ? 6.117 9.134 -10.239 1.00 95.81 277 PHE A C 1
ATOM 2159 O O . PHE A 1 277 ? 5.243 8.462 -9.698 1.00 95.81 277 PHE A O 1
ATOM 2166 N N . GLU A 1 278 ? 6.852 10.023 -9.575 1.00 94.12 278 GLU A N 1
ATOM 2167 C CA . GLU A 1 278 ? 6.771 10.247 -8.125 1.00 94.12 278 GLU A CA 1
ATOM 2168 C C . GLU A 1 278 ? 5.347 10.607 -7.650 1.00 94.12 278 GLU A C 1
ATOM 2170 O O . GLU A 1 278 ? 4.833 10.024 -6.699 1.00 94.12 278 GLU A O 1
ATOM 2175 N N . GLU A 1 279 ? 4.654 11.528 -8.327 1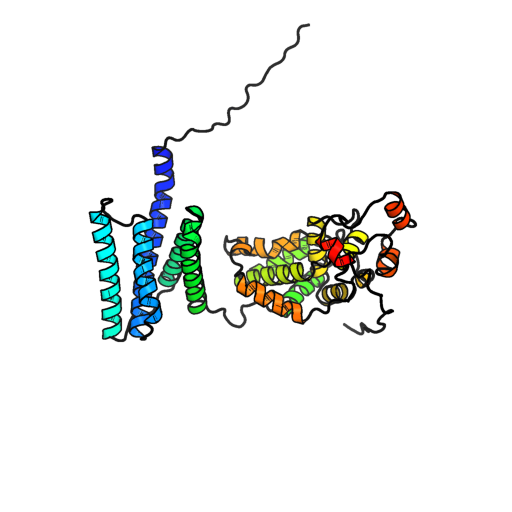.00 94.31 279 GLU A N 1
ATOM 2176 C CA . GLU A 1 279 ? 3.351 12.043 -7.865 1.00 94.31 279 GLU A CA 1
ATOM 2177 C C . GLU A 1 279 ? 2.267 10.962 -7.707 1.00 94.31 279 GLU A C 1
ATOM 2179 O O . GLU A 1 279 ? 1.407 11.040 -6.820 1.00 94.31 279 GLU A O 1
ATOM 2184 N N . LEU A 1 280 ? 2.301 9.928 -8.554 1.00 95.12 280 LEU A N 1
ATOM 2185 C CA . LEU A 1 280 ? 1.331 8.839 -8.499 1.00 95.12 280 LEU A CA 1
ATOM 2186 C C . LEU A 1 280 ? 1.467 8.024 -7.203 1.00 95.12 280 LEU A C 1
ATOM 2188 O O . LEU A 1 280 ? 0.453 7.551 -6.687 1.00 95.12 280 LEU A O 1
ATOM 2192 N N . LEU A 1 281 ? 2.672 7.932 -6.625 1.00 94.00 281 LEU A N 1
ATOM 2193 C CA . LEU A 1 281 ? 2.914 7.270 -5.337 1.00 94.00 281 LEU A CA 1
ATOM 2194 C C . LEU A 1 281 ? 2.023 7.851 -4.235 1.00 94.00 281 LEU A C 1
ATOM 2196 O O . LEU A 1 281 ? 1.423 7.121 -3.445 1.00 94.00 281 LEU A O 1
ATOM 2200 N N . TYR A 1 282 ? 1.912 9.177 -4.212 1.00 94.62 282 TYR A N 1
ATOM 2201 C CA . TYR A 1 282 ? 1.226 9.913 -3.157 1.00 94.62 282 TYR A CA 1
ATOM 2202 C C . TYR A 1 282 ? -0.266 10.114 -3.429 1.00 94.62 282 TYR A C 1
ATOM 2204 O O . TYR A 1 282 ? -1.010 10.458 -2.513 1.00 94.62 282 TYR A O 1
ATOM 2212 N N . THR A 1 283 ? -0.738 9.855 -4.653 1.00 96.38 283 THR A N 1
ATOM 2213 C CA . THR A 1 283 ? -2.120 10.152 -5.072 1.00 96.38 283 THR A CA 1
ATOM 2214 C C . THR A 1 283 ? -3.170 9.500 -4.164 1.00 96.38 283 THR A C 1
ATOM 2216 O O . THR A 1 283 ? -4.144 10.155 -3.782 1.00 96.38 283 THR A O 1
ATOM 2219 N N . GLY A 1 284 ? -2.969 8.239 -3.764 1.00 96.00 284 GLY A N 1
ATOM 2220 C CA . GLY A 1 284 ? -3.875 7.546 -2.842 1.00 96.00 284 GLY A CA 1
ATOM 2221 C C . GLY A 1 284 ? -3.897 8.177 -1.446 1.00 96.00 284 GLY A C 1
ATOM 2222 O O . GLY A 1 284 ? -4.968 8.491 -0.924 1.00 96.00 284 GLY A O 1
ATOM 2223 N N . ASN A 1 285 ? -2.719 8.428 -0.865 1.00 97.00 285 ASN A N 1
ATOM 2224 C CA . ASN A 1 285 ? -2.603 9.001 0.478 1.00 97.00 285 ASN A CA 1
ATOM 2225 C C . ASN A 1 285 ? -3.126 10.444 0.544 1.00 97.00 285 ASN A C 1
ATOM 2227 O O . ASN A 1 285 ? -3.926 10.784 1.411 1.00 97.00 285 ASN A O 1
ATOM 2231 N N . GLU A 1 286 ? -2.740 11.291 -0.407 1.00 96.94 286 GLU A N 1
ATOM 2232 C CA . GLU A 1 286 ? -3.187 12.686 -0.441 1.00 96.94 286 GLU A CA 1
ATOM 2233 C C . GLU A 1 286 ? -4.702 12.787 -0.665 1.00 96.94 286 GLU A C 1
ATOM 2235 O O . GLU A 1 286 ? -5.371 13.629 -0.058 1.00 96.94 286 GLU A O 1
ATOM 2240 N N . THR A 1 287 ? -5.286 11.866 -1.438 1.00 96.62 287 THR A N 1
ATOM 2241 C CA . THR A 1 287 ? -6.747 11.776 -1.565 1.00 96.62 287 THR A CA 1
ATOM 2242 C C . THR A 1 287 ? -7.407 11.313 -0.262 1.00 96.62 287 THR A C 1
ATOM 2244 O O . THR A 1 287 ? -8.439 11.862 0.129 1.00 96.62 287 THR A O 1
ATOM 2247 N N . MET A 1 288 ? -6.815 10.355 0.458 1.00 95.31 288 MET A N 1
ATOM 2248 C CA . MET A 1 288 ? -7.319 9.910 1.764 1.00 95.31 288 MET A CA 1
ATOM 2249 C C . MET A 1 288 ? -7.303 11.046 2.794 1.00 95.31 288 MET A C 1
ATOM 2251 O O . MET A 1 288 ? -8.318 11.293 3.459 1.00 95.31 288 MET A O 1
ATOM 2255 N N . LYS A 1 289 ? -6.193 11.789 2.869 1.00 95.00 289 LYS A N 1
ATOM 2256 C CA . LYS A 1 289 ? -6.065 12.986 3.709 1.00 95.00 289 LYS A CA 1
ATOM 2257 C C . LYS A 1 289 ? -7.103 14.033 3.337 1.00 95.00 289 LYS A C 1
ATOM 2259 O O . LYS A 1 289 ? -7.735 14.598 4.224 1.00 95.00 289 LYS A O 1
ATOM 2264 N N . HIS A 1 290 ? -7.336 14.260 2.045 1.00 92.44 290 HIS A N 1
ATOM 2265 C CA . HIS A 1 290 ? -8.371 15.183 1.589 1.00 92.44 290 HIS A CA 1
ATOM 2266 C C . HIS A 1 290 ? -9.781 14.759 2.035 1.00 92.44 290 HIS A C 1
ATOM 2268 O O . HIS A 1 290 ? -10.558 15.594 2.497 1.00 92.44 290 HIS A O 1
ATOM 2274 N N . LEU A 1 291 ? -10.116 13.471 1.914 1.00 87.75 291 LEU A N 1
ATOM 2275 C CA . LEU A 1 291 ? -11.448 12.949 2.232 1.00 87.75 291 LEU A CA 1
ATOM 2276 C C . LEU A 1 291 ? -11.727 12.849 3.736 1.00 87.75 291 LEU A C 1
ATOM 2278 O O . LEU A 1 291 ? -12.874 13.002 4.156 1.00 87.75 291 LEU A O 1
ATOM 2282 N N . THR A 1 292 ? -10.708 12.537 4.540 1.00 88.81 292 THR A N 1
ATOM 2283 C CA . THR A 1 292 ? -10.899 12.105 5.937 1.00 88.81 292 THR A CA 1
ATOM 2284 C C . THR A 1 292 ? -10.042 12.850 6.956 1.00 88.81 292 THR A C 1
ATOM 2286 O O . THR A 1 292 ? -10.309 12.755 8.153 1.00 88.81 292 THR A O 1
ATOM 2289 N N . GLY A 1 293 ? -9.016 13.579 6.511 1.00 90.88 293 GLY A N 1
ATOM 2290 C CA . GLY A 1 293 ? -8.000 14.187 7.370 1.00 90.88 293 GLY A CA 1
ATOM 2291 C C . GLY A 1 293 ? -6.975 13.203 7.945 1.00 90.88 293 GLY A C 1
ATOM 2292 O O . GLY A 1 293 ? -6.141 13.627 8.738 1.00 90.88 293 GLY A O 1
ATOM 2293 N N . LYS A 1 294 ? -7.033 11.916 7.577 1.00 88.62 294 LYS A N 1
ATOM 2294 C CA . LYS A 1 294 ? -6.137 10.855 8.066 1.00 88.62 294 LYS A CA 1
ATOM 2295 C C . LYS A 1 294 ? -5.192 10.369 6.972 1.00 88.62 294 LYS A C 1
ATOM 2297 O O . LYS A 1 294 ? -5.514 10.475 5.791 1.00 88.62 294 LYS A O 1
ATOM 2302 N N . ASP A 1 295 ? -4.054 9.818 7.377 1.00 91.31 295 ASP A N 1
ATOM 2303 C CA . ASP A 1 295 ? -3.067 9.238 6.471 1.00 91.31 295 ASP A CA 1
ATOM 2304 C C . ASP A 1 295 ? -3.430 7.777 6.117 1.00 91.31 295 ASP A C 1
ATOM 2306 O O . ASP A 1 295 ? -3.867 7.001 6.971 1.00 91.31 295 ASP A O 1
ATOM 2310 N N . ALA A 1 296 ? -3.300 7.402 4.842 1.00 92.06 296 ALA A N 1
ATOM 2311 C CA . ALA A 1 296 ? -3.599 6.051 4.364 1.00 92.06 296 ALA A CA 1
ATOM 2312 C C . ALA A 1 296 ? -2.591 5.003 4.869 1.00 92.06 296 ALA A C 1
ATOM 2314 O O . ALA A 1 296 ? -2.967 3.847 5.082 1.00 92.06 296 ALA A O 1
ATOM 2315 N N . TYR A 1 297 ? -1.337 5.392 5.111 1.00 89.81 297 TYR A N 1
ATOM 2316 C CA . TYR A 1 297 ? -0.316 4.514 5.678 1.00 89.81 297 TYR A CA 1
ATOM 2317 C C . TYR A 1 297 ? -0.684 4.101 7.109 1.00 89.81 297 TYR A C 1
ATOM 2319 O O . TYR A 1 297 ? -0.575 2.927 7.453 1.00 89.81 297 TYR A O 1
ATOM 2327 N N . GLU A 1 298 ? -1.200 5.029 7.920 1.00 85.88 298 GLU A N 1
ATOM 2328 C CA . GLU A 1 298 ? -1.621 4.755 9.306 1.00 85.88 298 GLU A CA 1
ATOM 2329 C C . GLU A 1 298 ? -2.858 3.847 9.386 1.00 85.88 298 GLU A C 1
ATOM 2331 O O . GLU A 1 298 ? -3.031 3.099 10.346 1.00 85.88 298 GLU A O 1
ATOM 2336 N N . ASN A 1 299 ? -3.719 3.884 8.367 1.00 83.44 299 ASN A N 1
ATOM 2337 C CA . ASN A 1 299 ? -4.933 3.068 8.307 1.00 83.44 299 ASN A CA 1
ATOM 2338 C C . ASN A 1 299 ? -4.688 1.629 7.818 1.00 83.44 299 ASN A C 1
ATOM 2340 O O . ASN A 1 299 ? -5.609 0.808 7.878 1.00 83.44 299 ASN A O 1
ATOM 2344 N N . THR A 1 300 ? -3.494 1.328 7.300 1.00 86.62 300 THR A N 1
ATOM 2345 C CA . THR A 1 300 ? -3.189 0.034 6.676 1.00 86.62 300 THR A CA 1
ATOM 2346 C C . THR A 1 300 ? -3.088 -1.061 7.746 1.00 86.62 300 THR A C 1
ATOM 2348 O O . THR A 1 300 ? -2.184 -1.039 8.577 1.00 86.62 300 THR A O 1
ATOM 2351 N N . ASP A 1 301 ? -3.986 -2.055 7.716 1.00 86.50 301 ASP A N 1
ATOM 2352 C CA . ASP A 1 301 ? -3.894 -3.259 8.563 1.00 86.50 301 ASP A CA 1
ATOM 2353 C C . ASP A 1 301 ? -2.749 -4.155 8.031 1.00 86.50 301 ASP A C 1
ATOM 2355 O O . ASP A 1 301 ? -2.834 -4.637 6.894 1.00 86.50 301 ASP A O 1
ATOM 2359 N N . PRO A 1 302 ? -1.674 -4.406 8.810 1.00 86.75 302 PRO A N 1
ATOM 2360 C CA . PRO A 1 302 ? -0.508 -5.144 8.319 1.00 86.75 302 PRO A CA 1
ATOM 2361 C C . PRO A 1 302 ? -0.810 -6.581 7.874 1.00 86.75 302 PRO A C 1
ATOM 2363 O O . PRO A 1 302 ? -0.219 -7.073 6.906 1.00 86.75 302 PRO A O 1
ATOM 2366 N N . ASP A 1 303 ? -1.735 -7.267 8.550 1.00 87.62 303 ASP A N 1
ATOM 2367 C CA . ASP A 1 303 ? -2.111 -8.641 8.213 1.00 87.62 303 ASP A CA 1
ATOM 2368 C C . ASP A 1 303 ? -2.969 -8.674 6.947 1.00 87.62 303 ASP A C 1
ATOM 2370 O O . ASP A 1 303 ? -2.769 -9.532 6.076 1.00 87.62 303 ASP A O 1
ATOM 2374 N N . ALA A 1 304 ? -3.884 -7.711 6.805 1.00 88.00 304 ALA A N 1
ATOM 2375 C CA . ALA A 1 304 ? -4.671 -7.541 5.588 1.00 88.00 304 ALA A CA 1
ATOM 2376 C C . ALA A 1 304 ? -3.773 -7.204 4.388 1.00 88.00 304 ALA A C 1
ATOM 2378 O O . ALA A 1 304 ? -3.883 -7.848 3.344 1.00 88.00 304 ALA A O 1
ATOM 2379 N N . TYR A 1 305 ? -2.820 -6.284 4.554 1.00 92.06 305 TYR A N 1
ATOM 2380 C CA . TYR A 1 305 ? -1.864 -5.906 3.513 1.00 92.06 305 TYR A CA 1
ATOM 2381 C C . TYR A 1 305 ? -0.976 -7.081 3.081 1.00 92.06 305 TYR A C 1
ATOM 2383 O O . TYR A 1 305 ? -0.740 -7.309 1.888 1.00 92.06 305 TYR A O 1
ATOM 2391 N N . LYS A 1 306 ? -0.523 -7.900 4.038 1.00 93.56 306 LYS A N 1
ATOM 2392 C CA . LYS A 1 306 ? 0.226 -9.129 3.746 1.00 93.56 306 LYS A CA 1
ATOM 2393 C C . LYS A 1 306 ? -0.616 -10.131 2.954 1.00 93.56 306 LYS A C 1
ATOM 2395 O O . LYS A 1 306 ? -0.113 -10.733 2.001 1.00 93.56 306 LYS A O 1
ATOM 2400 N N . ALA A 1 307 ? -1.884 -10.316 3.325 1.00 92.81 307 ALA A N 1
ATOM 2401 C CA . ALA A 1 307 ? -2.807 -11.193 2.610 1.00 92.81 307 ALA A CA 1
ATOM 2402 C C . ALA A 1 307 ? -3.109 -10.678 1.192 1.00 92.81 307 ALA A C 1
ATOM 2404 O O . ALA A 1 307 ? -3.089 -11.468 0.244 1.00 92.81 307 ALA A O 1
ATOM 2405 N N . LEU A 1 308 ? -3.310 -9.366 1.038 1.00 95.94 308 LEU A N 1
ATOM 2406 C CA . LEU A 1 308 ? -3.479 -8.686 -0.246 1.00 95.94 308 LEU A CA 1
ATOM 2407 C C . LEU A 1 308 ? -2.262 -8.912 -1.145 1.00 95.94 308 LEU A C 1
ATOM 2409 O O . LEU A 1 308 ? -2.401 -9.440 -2.244 1.00 95.94 308 LEU A O 1
ATOM 2413 N N . THR A 1 309 ? -1.060 -8.603 -0.657 1.00 97.25 309 THR A N 1
ATOM 2414 C CA . THR A 1 309 ? 0.191 -8.785 -1.411 1.00 97.25 309 THR A CA 1
ATOM 2415 C C . THR A 1 309 ? 0.364 -10.242 -1.852 1.00 97.25 309 THR A C 1
ATOM 2417 O O . THR A 1 309 ? 0.722 -10.520 -2.997 1.00 97.25 309 THR A O 1
ATOM 2420 N N . ALA A 1 310 ? 0.051 -11.203 -0.974 1.00 95.94 310 ALA A N 1
ATOM 2421 C CA . ALA A 1 310 ? 0.081 -12.623 -1.313 1.00 95.94 310 ALA A CA 1
ATOM 2422 C C . ALA A 1 310 ? -0.976 -13.019 -2.359 1.00 95.94 310 ALA A C 1
ATOM 2424 O O . ALA A 1 310 ? -0.759 -13.975 -3.103 1.00 95.94 310 ALA A O 1
ATOM 2425 N N . ALA A 1 311 ? -2.114 -12.323 -2.419 1.00 95.44 311 ALA A N 1
ATOM 2426 C CA . ALA A 1 311 ? -3.128 -12.521 -3.446 1.00 95.44 311 ALA A CA 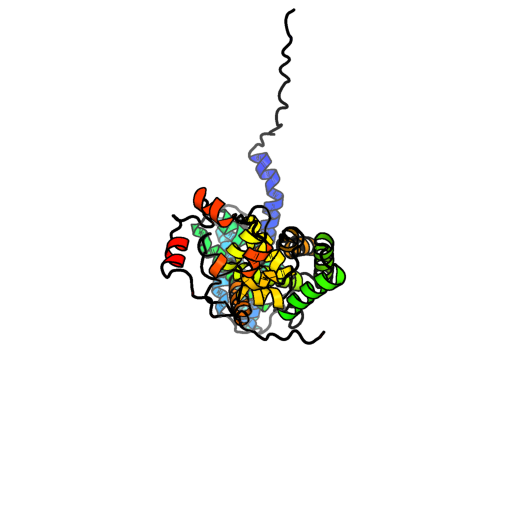1
ATOM 2427 C C . ALA A 1 311 ? -2.687 -11.942 -4.798 1.00 95.44 311 ALA A C 1
ATOM 2429 O O . ALA A 1 311 ? -2.737 -12.676 -5.782 1.00 95.44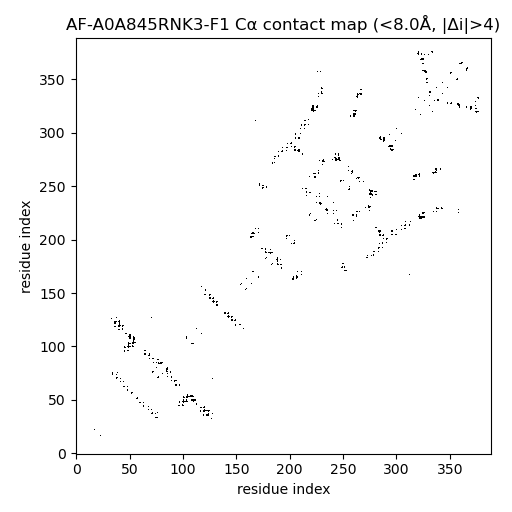 311 ALA A O 1
ATOM 2430 N N . LEU A 1 312 ? -2.189 -10.699 -4.832 1.00 97.44 312 LEU A N 1
ATOM 2431 C CA . LEU A 1 312 ? -1.675 -10.041 -6.045 1.00 97.44 312 LEU A CA 1
ATOM 2432 C C . LEU A 1 312 ? -0.522 -10.835 -6.674 1.00 97.44 312 LEU A C 1
ATOM 2434 O O . LEU A 1 312 ? -0.476 -11.034 -7.885 1.00 97.44 312 LEU A O 1
ATOM 2438 N N . LYS A 1 313 ? 0.377 -11.375 -5.840 1.00 97.12 313 LYS A N 1
ATOM 2439 C CA . LYS A 1 313 ? 1.518 -12.181 -6.291 1.00 97.12 313 LYS A CA 1
ATOM 2440 C C . LYS A 1 313 ? 1.121 -13.412 -7.115 1.00 97.12 313 LYS A C 1
ATOM 2442 O O . LYS A 1 313 ? 1.930 -13.882 -7.905 1.00 97.12 313 LYS A O 1
ATOM 2447 N N . LYS A 1 314 ? -0.085 -13.964 -6.930 1.00 96.50 314 LYS A N 1
ATOM 2448 C CA . LYS A 1 314 ? -0.512 -15.203 -7.611 1.00 96.50 314 LYS A CA 1
ATOM 2449 C C . LYS A 1 314 ? -0.639 -15.046 -9.123 1.00 96.50 314 LYS A C 1
ATOM 2451 O O . LYS A 1 314 ? -0.536 -16.050 -9.820 1.00 96.50 314 LYS A O 1
ATOM 2456 N N . ASP A 1 315 ? -0.867 -13.828 -9.601 1.00 94.19 315 ASP A N 1
ATOM 2457 C CA . ASP A 1 315 ? -1.006 -13.547 -11.032 1.00 94.19 315 ASP A CA 1
ATOM 2458 C C . ASP A 1 315 ? 0.336 -13.207 -11.695 1.00 94.19 315 ASP A C 1
ATOM 2460 O O . ASP A 1 315 ? 0.428 -13.172 -12.919 1.00 94.19 315 ASP A O 1
ATOM 2464 N N . ILE A 1 316 ? 1.382 -12.972 -10.897 1.00 96.88 316 ILE A N 1
ATOM 2465 C CA . ILE A 1 316 ? 2.695 -12.557 -11.385 1.00 96.88 316 ILE A CA 1
ATOM 2466 C C . ILE A 1 316 ? 3.542 -13.786 -11.710 1.00 96.88 316 ILE A C 1
ATOM 2468 O O . ILE A 1 316 ? 3.789 -14.646 -10.858 1.00 96.88 316 ILE A O 1
ATOM 2472 N N . VAL A 1 317 ? 4.066 -13.819 -12.933 1.00 96.75 317 VAL A N 1
ATOM 2473 C CA . VAL A 1 317 ? 5.089 -14.778 -13.355 1.00 96.75 317 VAL A CA 1
ATOM 2474 C C . VAL A 1 317 ? 6.443 -14.079 -13.338 1.00 96.75 317 VAL A C 1
ATOM 2476 O O . VAL A 1 317 ? 6.696 -13.193 -14.144 1.00 96.75 317 VAL A O 1
ATOM 2479 N N . TYR A 1 318 ? 7.316 -14.489 -12.421 1.00 96.38 318 TYR A N 1
ATOM 2480 C CA . TYR A 1 318 ? 8.685 -13.980 -12.343 1.00 96.38 318 TYR A CA 1
ATOM 2481 C C . TYR A 1 318 ? 9.603 -14.787 -13.264 1.00 96.38 318 TYR A C 1
ATOM 2483 O O . TYR A 1 318 ? 9.690 -16.010 -13.128 1.00 96.38 318 TYR A O 1
ATOM 2491 N N . GLY A 1 319 ? 10.302 -14.109 -14.175 1.00 93.12 319 GLY A N 1
ATOM 2492 C CA . GLY A 1 319 ? 11.342 -14.734 -14.994 1.00 93.12 319 GLY A CA 1
ATOM 2493 C C . GLY A 1 319 ? 12.556 -15.140 -14.169 1.00 93.12 319 GLY A C 1
ATOM 2494 O O . GLY A 1 319 ? 12.862 -14.516 -13.157 1.00 93.12 319 GLY A O 1
ATOM 2495 N N . GLU A 1 320 ? 13.301 -16.154 -14.610 1.00 85.75 320 GLU A N 1
ATOM 2496 C CA . GLU A 1 320 ? 14.458 -16.656 -13.850 1.00 85.75 320 GLU A CA 1
ATOM 2497 C C . GLU A 1 320 ? 15.509 -15.570 -13.573 1.00 85.75 320 GLU A C 1
ATOM 2499 O O . GLU A 1 320 ? 16.102 -15.554 -12.496 1.00 85.75 320 GLU A O 1
ATOM 2504 N N . GLY A 1 321 ? 15.704 -14.626 -14.497 1.00 86.19 321 GLY A N 1
ATOM 2505 C CA . GLY A 1 321 ? 16.646 -13.524 -14.311 1.00 86.19 321 GLY A CA 1
ATOM 2506 C C . GLY A 1 321 ? 16.088 -12.250 -13.706 1.00 86.19 321 GLY A C 1
ATOM 2507 O O . GLY A 1 321 ? 16.866 -11.370 -13.367 1.00 86.19 321 GLY A O 1
ATOM 2508 N N . VAL A 1 322 ? 14.782 -12.129 -13.460 1.00 93.38 322 VAL A N 1
ATOM 2509 C CA . VAL A 1 322 ? 14.263 -10.914 -12.804 1.00 93.38 322 VAL A CA 1
ATOM 2510 C C . VAL A 1 322 ? 14.812 -10.754 -11.377 1.00 93.38 322 VAL A C 1
ATOM 2512 O O . VAL A 1 322 ? 14.939 -9.639 -10.883 1.00 93.38 322 VAL A O 1
ATOM 2515 N N . ASN A 1 323 ? 15.234 -11.854 -10.745 1.00 92.62 323 ASN A N 1
ATOM 2516 C CA . ASN A 1 323 ? 15.782 -11.882 -9.387 1.00 92.62 323 ASN A CA 1
ATOM 2517 C C . ASN A 1 323 ? 17.319 -11.937 -9.349 1.00 92.62 323 ASN A C 1
ATOM 2519 O O . ASN A 1 323 ? 17.878 -12.319 -8.322 1.00 92.62 323 ASN A O 1
ATOM 2523 N N . TYR A 1 324 ? 18.009 -11.594 -10.441 1.00 95.31 324 TYR A N 1
ATOM 2524 C CA . TYR A 1 324 ? 19.472 -11.571 -10.483 1.00 95.31 324 TYR A CA 1
ATOM 2525 C C . TYR A 1 324 ? 20.006 -10.130 -10.608 1.00 95.31 324 TYR A C 1
ATOM 2527 O O . TYR A 1 324 ? 19.540 -9.384 -11.471 1.00 95.31 324 TYR A O 1
ATOM 2535 N N . PRO A 1 325 ? 20.961 -9.701 -9.760 1.00 95.38 325 PRO A N 1
ATOM 2536 C CA . PRO A 1 325 ? 21.537 -8.357 -9.810 1.00 95.38 325 PRO A CA 1
ATOM 2537 C C . PRO A 1 325 ? 22.673 -8.289 -10.828 1.00 95.38 325 PRO A C 1
ATOM 2539 O O . PRO A 1 325 ? 23.830 -8.499 -10.477 1.00 95.38 325 PRO A O 1
ATOM 2542 N N . TYR A 1 326 ? 22.343 -8.012 -12.090 1.00 95.00 326 TYR A N 1
ATOM 2543 C CA . TYR A 1 326 ? 23.310 -7.967 -13.195 1.00 95.00 326 TYR A CA 1
ATOM 2544 C C . TYR A 1 326 ? 24.305 -6.810 -13.079 1.00 95.00 326 TYR A C 1
ATOM 2546 O O . TYR A 1 326 ? 23.933 -5.705 -12.682 1.00 95.00 326 TYR A O 1
ATOM 2554 N N . GLU A 1 327 ? 25.543 -7.070 -13.498 1.00 94.19 327 GLU A N 1
ATOM 2555 C CA . GLU A 1 327 ? 26.616 -6.085 -13.664 1.00 94.19 327 GLU A CA 1
ATOM 2556 C C . GLU A 1 327 ? 26.881 -5.764 -15.143 1.00 94.19 327 GLU A C 1
ATOM 2558 O O . GLU A 1 327 ? 26.383 -6.434 -16.050 1.00 94.19 327 GLU A O 1
ATOM 2563 N N . TRP A 1 328 ? 27.671 -4.716 -15.394 1.00 93.19 328 TRP A N 1
ATOM 2564 C CA . TRP A 1 328 ? 27.933 -4.174 -16.735 1.00 93.19 328 TRP A CA 1
ATOM 2565 C C . TRP A 1 328 ? 28.442 -5.194 -17.765 1.00 93.19 328 TRP A C 1
ATOM 2567 O O . TRP A 1 328 ? 28.146 -5.055 -18.947 1.00 93.19 328 TRP A O 1
ATOM 2577 N N . ASP A 1 329 ? 29.192 -6.216 -17.359 1.00 92.19 329 ASP A N 1
ATOM 2578 C CA . ASP A 1 329 ? 29.693 -7.270 -18.251 1.00 92.19 329 ASP A CA 1
ATOM 2579 C C . ASP A 1 329 ? 28.652 -8.358 -18.577 1.00 92.19 329 ASP A C 1
ATOM 2581 O O . ASP A 1 329 ? 28.886 -9.199 -19.446 1.00 92.19 329 ASP A O 1
ATOM 2585 N N . GLU A 1 330 ? 27.490 -8.330 -17.921 1.00 94.06 330 GLU A N 1
ATOM 2586 C CA . GLU A 1 330 ? 26.416 -9.316 -18.069 1.00 94.06 330 GLU A CA 1
ATOM 2587 C C . GLU A 1 330 ? 25.172 -8.737 -18.766 1.00 94.06 330 GLU A C 1
ATOM 2589 O O . GLU A 1 330 ? 24.371 -9.495 -19.324 1.00 94.06 330 GLU A O 1
ATOM 2594 N N . ILE A 1 331 ? 24.993 -7.408 -18.758 1.00 93.19 331 ILE A N 1
ATOM 2595 C CA . ILE A 1 331 ? 23.756 -6.777 -19.241 1.00 93.19 331 ILE A CA 1
ATOM 2596 C C . ILE A 1 331 ? 23.495 -6.998 -20.733 1.00 93.19 331 ILE A C 1
ATOM 2598 O O . ILE A 1 331 ? 22.349 -7.215 -21.099 1.00 93.19 331 ILE A O 1
ATOM 2602 N N . GLU A 1 332 ? 24.511 -7.035 -21.600 1.00 92.56 332 GLU A N 1
ATOM 2603 C CA . GLU A 1 332 ? 24.292 -7.238 -23.044 1.00 92.56 332 GLU A CA 1
ATOM 2604 C C . GLU A 1 332 ? 23.744 -8.640 -23.358 1.00 92.56 332 GLU A C 1
ATOM 2606 O O . GLU A 1 332 ? 23.036 -8.835 -24.346 1.00 92.56 332 GLU A O 1
ATOM 2611 N N . ALA A 1 333 ? 24.044 -9.628 -22.509 1.00 91.44 333 ALA A N 1
ATOM 2612 C CA . ALA A 1 333 ? 23.555 -10.992 -22.677 1.00 91.44 333 ALA A CA 1
ATOM 2613 C C . ALA A 1 333 ? 22.094 -11.144 -22.232 1.00 91.44 333 ALA A C 1
ATOM 2615 O O . ALA A 1 333 ? 21.358 -11.950 -22.809 1.00 91.44 333 ALA A O 1
ATOM 2616 N N . TYR A 1 334 ? 21.677 -10.396 -21.203 1.00 91.94 334 TYR A N 1
ATOM 2617 C CA . TYR A 1 334 ? 20.350 -10.542 -20.602 1.00 91.94 334 TYR A CA 1
ATOM 2618 C C . TYR A 1 334 ? 19.366 -9.421 -20.958 1.00 91.94 334 TYR A C 1
ATOM 2620 O O . TYR A 1 334 ? 18.169 -9.676 -20.968 1.00 91.94 334 TYR A O 1
ATOM 2628 N N . PHE A 1 335 ? 19.839 -8.233 -21.322 1.00 94.44 335 PHE A N 1
ATOM 2629 C CA . PHE A 1 335 ? 19.041 -7.070 -21.726 1.00 94.44 335 PHE A CA 1
ATOM 2630 C C . PHE A 1 335 ? 19.449 -6.539 -23.113 1.00 94.44 335 PHE A C 1
ATOM 2632 O O . PHE A 1 335 ? 19.679 -5.337 -23.273 1.00 94.44 335 PHE A O 1
ATOM 2639 N N . PRO A 1 336 ? 19.591 -7.402 -24.139 1.00 95.06 336 PRO A N 1
ATOM 2640 C CA . PRO A 1 336 ? 20.132 -6.984 -25.430 1.00 95.06 336 PRO A CA 1
ATOM 2641 C C . PRO A 1 336 ? 19.334 -5.842 -26.071 1.00 95.06 336 PRO A C 1
ATOM 2643 O O . PRO A 1 336 ? 19.921 -4.970 -26.709 1.00 95.06 336 PRO A O 1
ATOM 2646 N N . ARG A 1 337 ? 18.009 -5.818 -25.890 1.00 97.00 337 ARG A N 1
ATOM 2647 C CA . ARG A 1 337 ? 17.127 -4.840 -26.537 1.00 97.00 337 ARG A CA 1
ATOM 2648 C C . ARG A 1 337 ? 17.173 -3.497 -25.821 1.00 97.00 337 ARG A C 1
ATOM 2650 O O . ARG A 1 337 ? 17.205 -2.459 -26.477 1.00 97.00 337 ARG A O 1
ATOM 2657 N N . LEU A 1 338 ? 17.202 -3.503 -24.488 1.00 96.31 338 LEU A N 1
ATOM 2658 C CA . LEU A 1 338 ? 17.400 -2.276 -23.714 1.00 96.31 338 LEU A CA 1
ATOM 2659 C C . LEU A 1 338 ? 18.799 -1.696 -23.931 1.00 96.31 338 LEU A C 1
ATOM 2661 O O . LEU A 1 338 ? 18.919 -0.487 -24.115 1.00 96.31 338 LEU A O 1
ATOM 2665 N N . CYS A 1 339 ? 19.839 -2.534 -23.982 1.00 95.25 339 CYS A N 1
ATOM 2666 C CA . CYS A 1 339 ? 21.190 -2.088 -24.314 1.00 95.25 339 CYS A CA 1
ATOM 2667 C C . CYS A 1 339 ? 21.236 -1.428 -25.698 1.00 95.25 339 CYS A C 1
ATOM 2669 O O . CYS A 1 339 ? 21.743 -0.318 -25.813 1.00 95.25 339 CYS A O 1
ATOM 2671 N N . GLU A 1 340 ? 20.657 -2.057 -26.727 1.00 95.44 340 GLU A N 1
ATOM 2672 C CA . GLU A 1 340 ? 20.590 -1.484 -28.080 1.00 95.44 340 GLU A CA 1
ATOM 2673 C C . GLU A 1 340 ? 19.842 -0.142 -28.117 1.00 95.44 340 GLU A C 1
ATOM 2675 O O . GLU A 1 340 ? 20.215 0.755 -28.872 1.00 95.44 340 GLU A O 1
ATOM 2680 N N . LYS A 1 341 ? 18.788 0.003 -27.308 1.00 95.50 341 LYS A N 1
ATOM 2681 C CA . LYS A 1 341 ? 17.930 1.191 -27.315 1.00 95.50 341 LYS A CA 1
ATOM 2682 C C . LYS A 1 341 ? 18.498 2.368 -26.518 1.00 95.50 341 LYS A C 1
ATOM 2684 O O . LYS A 1 341 ? 18.300 3.505 -26.940 1.00 95.50 341 LYS A O 1
ATOM 2689 N N . TYR A 1 342 ? 19.141 2.116 -25.377 1.00 93.56 342 TYR A N 1
ATOM 2690 C CA . TYR A 1 342 ? 19.487 3.166 -24.408 1.00 93.56 342 TYR A CA 1
ATOM 2691 C C . TYR A 1 342 ? 20.987 3.386 -24.202 1.00 93.56 342 TYR A C 1
ATOM 2693 O O . TYR A 1 342 ? 21.374 4.462 -23.750 1.00 93.56 342 TYR A O 1
ATOM 2701 N N . LEU A 1 343 ? 21.846 2.410 -24.510 1.00 91.56 343 LEU A N 1
ATOM 2702 C CA . LEU A 1 343 ? 23.281 2.577 -24.298 1.00 91.56 343 LEU A CA 1
ATOM 2703 C C . LEU A 1 343 ? 23.967 3.175 -25.522 1.00 91.56 343 LEU A C 1
ATOM 2705 O O . LEU A 1 343 ? 23.864 2.673 -26.640 1.00 91.56 343 LEU A O 1
ATOM 2709 N N . GLU A 1 344 ? 24.761 4.212 -25.276 1.00 88.69 344 GLU A N 1
ATOM 2710 C CA . GLU A 1 344 ? 25.693 4.732 -26.268 1.00 88.69 344 GLU A CA 1
ATOM 2711 C C . GLU A 1 344 ? 26.790 3.699 -26.588 1.00 88.69 344 GLU A C 1
ATOM 2713 O O . GLU A 1 344 ? 27.209 2.927 -25.710 1.00 88.69 344 GLU A O 1
ATOM 2718 N N . PRO A 1 345 ? 27.335 3.696 -27.819 1.00 87.44 345 PRO A N 1
ATOM 2719 C CA . PRO A 1 345 ? 28.460 2.841 -28.168 1.00 87.44 345 PRO A CA 1
ATOM 2720 C C . PRO A 1 345 ? 29.614 2.973 -27.163 1.00 87.44 345 PRO A C 1
ATOM 2722 O O . PRO A 1 345 ? 30.031 4.075 -26.807 1.00 87.44 345 PRO A O 1
ATOM 2725 N N . CYS A 1 346 ? 30.160 1.834 -26.733 1.00 86.75 346 CYS A N 1
ATOM 2726 C CA . CYS A 1 346 ? 31.234 1.726 -25.737 1.00 86.75 346 CYS A CA 1
ATOM 2727 C C . CYS A 1 346 ? 30.870 2.137 -24.293 1.00 86.75 346 CYS A C 1
ATOM 2729 O O . CYS A 1 346 ? 31.779 2.185 -23.458 1.00 86.75 346 CYS A O 1
ATOM 2731 N N . ALA A 1 347 ? 29.596 2.386 -23.956 1.00 87.94 347 ALA A N 1
ATOM 2732 C CA . ALA A 1 347 ? 29.181 2.696 -22.580 1.00 87.94 347 ALA A CA 1
ATOM 2733 C C . ALA A 1 347 ? 29.594 1.592 -21.588 1.00 87.94 347 ALA A C 1
ATOM 2735 O O . ALA A 1 347 ? 30.234 1.876 -20.575 1.00 87.94 347 ALA A O 1
ATOM 2736 N N . VAL A 1 348 ? 29.338 0.324 -21.927 1.00 88.38 348 VAL A N 1
ATOM 2737 C CA . VAL A 1 348 ? 29.748 -0.836 -21.113 1.00 88.38 348 VAL A CA 1
ATOM 2738 C C . VAL A 1 348 ? 31.257 -0.839 -20.868 1.00 88.38 348 VAL A C 1
ATOM 2740 O O . VAL A 1 348 ? 31.713 -0.902 -19.727 1.00 88.38 348 VAL A O 1
ATOM 2743 N N . GLU A 1 349 ? 32.060 -0.686 -21.926 1.00 90.06 349 GLU A N 1
ATOM 2744 C CA . GLU A 1 349 ? 33.517 -0.634 -21.791 1.00 90.06 349 GLU A CA 1
ATOM 2745 C C . GLU A 1 349 ? 33.989 0.526 -20.908 1.00 90.06 349 GLU A C 1
ATOM 2747 O O . GLU A 1 349 ? 34.981 0.387 -20.190 1.00 90.06 349 GLU A O 1
ATOM 2752 N N . PHE A 1 350 ? 33.325 1.681 -20.988 1.00 90.00 350 PHE A N 1
ATOM 2753 C CA . PHE A 1 350 ? 33.640 2.845 -20.168 1.00 90.00 350 PHE A CA 1
ATOM 2754 C C . PHE A 1 350 ? 33.389 2.572 -18.681 1.00 90.00 350 PHE A C 1
ATOM 2756 O O . PHE A 1 350 ? 34.267 2.866 -17.863 1.00 90.00 350 PHE A O 1
ATOM 2763 N N . HIS A 1 351 ? 32.247 1.972 -18.333 1.00 90.12 351 HIS A N 1
ATOM 2764 C CA . HIS A 1 351 ? 31.922 1.615 -16.950 1.00 90.12 351 HIS A CA 1
ATOM 2765 C C . HIS A 1 351 ? 32.889 0.567 -16.392 1.00 90.12 351 HIS A C 1
ATOM 2767 O O . HIS A 1 351 ? 33.432 0.759 -15.301 1.00 90.12 351 HIS A O 1
ATOM 2773 N N . LEU A 1 352 ? 33.215 -0.462 -17.182 1.00 90.00 352 LEU A N 1
ATOM 2774 C CA . LEU A 1 352 ? 34.193 -1.484 -16.801 1.00 90.00 352 LEU A CA 1
ATOM 2775 C C . LEU A 1 352 ? 35.599 -0.897 -16.584 1.00 90.00 352 LEU A C 1
ATOM 2777 O O . LEU A 1 352 ? 36.257 -1.219 -15.595 1.00 90.00 352 LEU A O 1
ATOM 2781 N N . LYS A 1 353 ? 36.063 0.001 -17.469 1.00 92.12 353 LYS A N 1
ATOM 2782 C CA . LYS A 1 353 ? 37.366 0.688 -17.329 1.00 92.12 353 LYS A CA 1
ATOM 2783 C C . LYS A 1 353 ? 37.401 1.649 -16.140 1.00 92.12 353 LYS A C 1
ATOM 2785 O O . LYS A 1 353 ? 38.463 1.843 -15.556 1.00 92.12 353 LYS A O 1
ATOM 2790 N N . SER A 1 354 ? 36.263 2.249 -15.801 1.00 89.56 354 SER A N 1
ATOM 2791 C CA . SER A 1 354 ? 36.129 3.179 -14.675 1.00 89.56 354 SER A CA 1
ATOM 2792 C C . SER A 1 354 ? 35.870 2.480 -13.339 1.00 89.56 354 SER A C 1
ATOM 2794 O O . SER A 1 354 ? 35.769 3.157 -12.320 1.00 89.56 354 SER A O 1
ATOM 2796 N N . HIS A 1 355 ? 35.777 1.144 -13.327 1.00 86.31 355 HIS A N 1
ATOM 2797 C CA . HIS A 1 355 ? 35.404 0.349 -12.154 1.00 86.31 355 HIS A CA 1
ATOM 2798 C C . HIS A 1 355 ? 34.079 0.801 -11.512 1.00 86.31 355 HIS A C 1
ATOM 2800 O O . HIS A 1 355 ? 33.906 0.701 -10.299 1.00 86.31 355 HIS A O 1
ATOM 2806 N N . HIS A 1 356 ? 33.149 1.318 -12.320 1.00 87.19 356 HIS A N 1
ATOM 2807 C CA . HIS A 1 356 ? 31.797 1.619 -11.865 1.00 87.19 356 HIS A CA 1
ATOM 2808 C C . HIS A 1 356 ? 30.991 0.323 -11.823 1.00 87.19 356 HIS A C 1
ATOM 2810 O O . HIS A 1 356 ? 30.988 -0.423 -12.801 1.00 87.19 356 HIS A O 1
ATOM 2816 N N . THR A 1 357 ? 30.298 0.077 -10.718 1.00 88.50 357 THR A N 1
ATOM 2817 C CA . THR A 1 357 ? 29.415 -1.081 -10.539 1.00 88.50 357 THR A CA 1
ATOM 2818 C C . THR A 1 357 ? 27.964 -0.623 -10.476 1.00 88.50 357 THR A C 1
ATOM 2820 O O . THR A 1 357 ? 27.687 0.510 -10.076 1.00 88.50 357 THR A O 1
ATOM 2823 N N . ILE A 1 358 ? 27.041 -1.480 -10.913 1.00 88.88 358 ILE A N 1
ATOM 2824 C CA . ILE A 1 358 ? 25.599 -1.246 -10.741 1.00 88.88 358 ILE A CA 1
ATOM 2825 C C . ILE A 1 358 ? 25.215 -1.542 -9.291 1.00 88.88 358 ILE A C 1
ATOM 2827 O O . ILE A 1 358 ? 24.435 -0.807 -8.688 1.00 88.88 358 ILE A O 1
ATOM 2831 N N . TRP A 1 359 ? 25.807 -2.588 -8.714 1.00 90.06 359 TRP A N 1
ATOM 2832 C CA . TRP A 1 359 ? 25.539 -3.021 -7.354 1.00 90.06 359 TRP A CA 1
ATOM 2833 C C . TRP A 1 359 ? 26.717 -2.754 -6.427 1.00 90.06 359 TRP A C 1
ATOM 2835 O O . TRP A 1 359 ? 27.884 -2.698 -6.822 1.00 90.06 359 TRP A O 1
ATOM 2845 N N . PHE A 1 360 ? 26.413 -2.619 -5.138 1.00 86.69 360 PHE A N 1
ATOM 2846 C CA . PHE A 1 360 ? 27.441 -2.560 -4.110 1.00 86.69 360 PHE A CA 1
ATOM 2847 C C . PHE A 1 360 ? 27.962 -3.972 -3.803 1.00 86.69 360 PHE A C 1
ATOM 2849 O O . PHE A 1 360 ? 27.307 -4.748 -3.107 1.00 86.69 360 PHE A O 1
ATOM 2856 N N . SER A 1 361 ? 29.149 -4.305 -4.316 1.00 82.94 361 SER A N 1
ATOM 2857 C CA . SER A 1 361 ? 29.732 -5.658 -4.265 1.00 82.94 361 SER A CA 1
ATOM 2858 C C . SER A 1 361 ? 30.004 -6.205 -2.859 1.00 82.94 361 SER A C 1
ATOM 2860 O O . SER A 1 361 ? 30.102 -7.421 -2.692 1.00 82.94 361 SER A O 1
ATOM 2862 N N . ASP A 1 362 ? 30.118 -5.340 -1.848 1.00 87.88 362 ASP A N 1
ATOM 2863 C CA . ASP A 1 362 ? 30.315 -5.753 -0.451 1.00 87.88 362 ASP A CA 1
ATOM 2864 C C . ASP A 1 362 ? 28.986 -6.010 0.286 1.00 87.88 362 ASP A C 1
ATOM 2866 O O . ASP A 1 362 ? 28.994 -6.422 1.446 1.00 87.88 362 ASP A O 1
ATOM 2870 N N . CYS A 1 363 ? 27.836 -5.795 -0.367 1.00 91.00 363 CYS A N 1
ATOM 2871 C CA . CYS A 1 363 ? 26.530 -6.129 0.192 1.00 91.00 363 CYS A CA 1
ATOM 2872 C C . CYS A 1 363 ? 26.340 -7.661 0.246 1.00 91.00 363 CYS A C 1
ATOM 2874 O O . CYS A 1 363 ? 26.343 -8.304 -0.811 1.00 91.00 363 CYS A O 1
ATOM 2876 N N . PRO A 1 364 ? 26.112 -8.266 1.432 1.00 93.06 364 PRO A N 1
ATOM 2877 C CA . PRO A 1 364 ? 25.932 -9.714 1.559 1.00 93.06 364 PRO A CA 1
ATOM 2878 C C . PRO A 1 364 ? 24.772 -10.270 0.726 1.00 93.06 364 PRO A C 1
ATOM 2880 O O . PRO A 1 364 ? 24.882 -11.366 0.178 1.00 93.06 364 PRO A O 1
ATOM 2883 N N . ASP A 1 365 ? 23.680 -9.514 0.590 1.00 91.44 365 ASP A N 1
ATOM 2884 C CA . ASP A 1 365 ? 22.516 -9.944 -0.189 1.00 91.44 365 ASP A CA 1
ATOM 2885 C C . ASP A 1 365 ? 22.823 -9.993 -1.689 1.00 91.44 365 ASP A C 1
ATOM 2887 O O . ASP A 1 365 ? 22.424 -10.940 -2.366 1.00 91.44 365 ASP A O 1
ATOM 2891 N N . ILE A 1 366 ? 23.609 -9.035 -2.194 1.00 93.81 366 ILE A N 1
ATOM 2892 C CA . ILE A 1 366 ? 24.078 -9.030 -3.586 1.00 93.81 366 ILE A CA 1
ATOM 2893 C C . ILE A 1 366 ? 25.032 -10.193 -3.832 1.00 93.81 366 ILE A C 1
ATOM 2895 O O . ILE A 1 366 ? 24.871 -10.916 -4.813 1.00 93.81 366 ILE A O 1
ATOM 2899 N N . GLN A 1 367 ? 25.993 -10.422 -2.933 1.00 93.12 367 GLN A N 1
ATOM 2900 C CA . GLN A 1 367 ? 26.914 -11.555 -3.045 1.00 93.12 367 GLN A CA 1
ATOM 2901 C C . GLN A 1 367 ? 26.147 -12.875 -3.115 1.00 93.12 367 GLN A C 1
ATOM 2903 O O . GLN A 1 367 ? 26.359 -13.654 -4.041 1.00 93.12 367 GLN A O 1
ATOM 2908 N N . LYS A 1 368 ? 25.194 -13.073 -2.197 1.00 93.44 368 LYS A N 1
ATOM 2909 C CA . LYS A 1 368 ? 24.346 -14.264 -2.136 1.00 93.44 368 LYS A CA 1
ATOM 2910 C C . LYS A 1 368 ? 23.497 -14.441 -3.394 1.00 93.44 368 LYS A C 1
ATOM 2912 O O . LYS A 1 368 ? 23.421 -15.545 -3.926 1.00 93.44 368 LYS A O 1
ATOM 2917 N N . ALA A 1 369 ? 22.870 -13.374 -3.887 1.00 92.38 369 ALA A N 1
ATOM 2918 C CA . ALA A 1 369 ? 22.075 -13.421 -5.113 1.00 92.38 369 ALA A CA 1
ATOM 2919 C C . ALA A 1 369 ? 22.932 -13.743 -6.355 1.00 92.38 369 ALA A C 1
ATOM 2921 O O . ALA A 1 369 ? 22.429 -14.340 -7.306 1.00 92.38 369 ALA A O 1
ATOM 2922 N N . ARG A 1 370 ? 24.231 -13.407 -6.328 1.00 93.25 370 ARG A N 1
ATOM 2923 C CA . ARG A 1 370 ? 25.191 -13.669 -7.414 1.00 93.25 370 ARG A CA 1
ATOM 2924 C C . ARG A 1 370 ? 25.942 -15.001 -7.310 1.00 93.25 370 ARG A C 1
ATOM 2926 O O . ARG A 1 370 ? 26.620 -15.364 -8.267 1.00 93.25 370 ARG A O 1
ATOM 2933 N N . GLU A 1 371 ? 25.822 -15.760 -6.214 1.00 90.44 371 GLU A N 1
ATOM 2934 C CA . GLU A 1 371 ? 26.584 -17.010 -5.985 1.00 90.44 371 GLU A CA 1
ATOM 2935 C C . GLU A 1 371 ? 26.438 -18.047 -7.117 1.00 90.44 371 GLU A C 1
ATOM 2937 O O . GLU A 1 371 ? 27.366 -18.813 -7.380 1.00 90.44 371 GLU A O 1
ATOM 2942 N N . GLY A 1 372 ? 25.287 -18.072 -7.798 1.00 85.44 372 GLY A N 1
ATOM 2943 C CA . GLY A 1 372 ? 24.997 -18.989 -8.908 1.00 85.44 372 GLY A CA 1
ATOM 2944 C C . GLY A 1 372 ? 25.423 -18.501 -10.298 1.00 85.44 372 GLY A C 1
ATOM 2945 O O . GLY A 1 372 ? 25.332 -19.275 -11.252 1.00 85.44 372 GLY A O 1
ATOM 2946 N N . GLY A 1 373 ? 25.889 -17.253 -10.420 1.00 88.75 373 GLY A N 1
ATOM 2947 C CA . GLY A 1 373 ? 26.096 -16.576 -11.703 1.00 88.75 373 GLY A CA 1
ATOM 2948 C C . GLY A 1 373 ? 24.785 -16.199 -12.416 1.00 88.75 373 GLY A C 1
ATOM 2949 O O . GLY A 1 373 ? 23.699 -16.563 -11.951 1.00 88.75 373 GLY A O 1
ATOM 2950 N N . PRO A 1 374 ? 24.866 -15.459 -13.537 1.00 88.81 374 PRO A N 1
ATOM 2951 C CA . PRO A 1 374 ? 23.683 -14.979 -14.236 1.00 88.81 374 PRO A CA 1
ATOM 2952 C C . PRO A 1 374 ? 22.911 -16.156 -14.853 1.00 88.81 374 PRO A C 1
ATOM 2954 O O . PRO A 1 374 ? 23.524 -17.045 -15.460 1.00 88.81 374 PRO A O 1
ATOM 2957 N N . PRO A 1 375 ? 21.572 -16.183 -14.741 1.00 86.31 375 PRO A N 1
ATOM 2958 C CA . PRO A 1 375 ? 20.767 -17.223 -15.363 1.00 86.31 375 PRO A CA 1
ATOM 2959 C C . PRO A 1 375 ? 20.848 -17.144 -16.890 1.00 86.31 375 PRO A C 1
ATOM 2961 O O . PRO A 1 375 ? 21.033 -16.076 -17.481 1.00 86.31 375 PRO A O 1
ATOM 2964 N N . GLN A 1 376 ? 20.701 -18.294 -17.549 1.00 77.06 376 GLN A N 1
ATOM 2965 C CA . GLN A 1 376 ? 20.729 -18.357 -19.008 1.00 77.06 376 GLN A CA 1
ATOM 2966 C C . GLN A 1 376 ? 19.427 -17.797 -19.585 1.00 77.06 376 GLN A C 1
ATOM 2968 O O . GLN A 1 376 ? 18.340 -18.278 -19.270 1.00 77.06 376 GLN A O 1
ATOM 2973 N N . ARG A 1 377 ? 19.531 -16.815 -20.487 1.00 72.44 377 ARG A N 1
ATOM 2974 C CA . ARG A 1 377 ? 18.391 -16.355 -21.287 1.00 72.44 377 ARG A CA 1
ATOM 2975 C C . ARG A 1 377 ? 18.046 -17.458 -22.292 1.00 72.44 377 ARG A C 1
ATOM 2977 O O . ARG A 1 377 ? 18.721 -17.620 -23.309 1.00 72.44 377 ARG A O 1
ATOM 2984 N N . ASN A 1 378 ? 17.023 -18.257 -21.998 1.00 60.66 378 ASN A N 1
ATOM 2985 C CA . ASN A 1 378 ? 16.428 -19.134 -23.005 1.00 60.66 378 ASN A CA 1
ATOM 2986 C C . ASN A 1 378 ? 15.859 -18.224 -24.110 1.00 60.66 378 ASN A C 1
ATOM 2988 O O . ASN A 1 378 ? 15.180 -17.251 -23.797 1.00 60.66 378 ASN A O 1
ATOM 2992 N N . GLY A 1 379 ? 16.226 -18.474 -25.374 1.00 50.28 379 GLY A N 1
ATOM 2993 C CA . GLY A 1 379 ? 15.962 -17.583 -26.517 1.00 50.28 379 GLY A CA 1
ATOM 2994 C C . GLY A 1 379 ? 14.495 -17.142 -26.679 1.00 50.28 379 GLY A C 1
ATOM 2995 O O . GLY A 1 379 ? 13.609 -17.696 -26.031 1.00 50.28 379 GLY A O 1
ATOM 2996 N N . PRO A 1 380 ? 14.224 -16.152 -27.553 1.00 43.38 380 PRO A N 1
ATOM 2997 C CA . PRO A 1 380 ? 12.993 -15.365 -27.530 1.00 43.38 380 PRO A CA 1
ATOM 2998 C C . PRO A 1 380 ? 11.746 -16.252 -27.540 1.00 43.38 380 PRO A C 1
ATOM 3000 O O . PRO A 1 380 ? 11.561 -17.058 -28.454 1.00 43.38 380 PRO A O 1
ATOM 3003 N N . GLN A 1 381 ? 10.872 -16.073 -26.545 1.00 45.47 381 GLN A N 1
ATOM 3004 C CA . GLN A 1 381 ? 9.487 -16.535 -26.613 1.00 45.47 381 GLN A CA 1
ATOM 3005 C C . GLN A 1 381 ? 8.767 -15.703 -27.680 1.00 45.47 381 GLN A C 1
ATOM 3007 O O . GLN A 1 381 ? 8.106 -14.709 -27.402 1.00 45.47 381 GLN A O 1
ATOM 3012 N N . THR A 1 382 ? 8.956 -16.073 -28.942 1.00 41.81 382 THR A N 1
ATOM 3013 C CA . THR A 1 382 ? 8.107 -15.608 -30.034 1.00 41.81 382 THR A CA 1
ATOM 3014 C C . THR A 1 382 ? 6.674 -16.075 -29.783 1.00 41.81 382 THR A C 1
ATOM 3016 O O . THR A 1 382 ? 6.470 -17.244 -29.462 1.00 41.81 382 THR A O 1
ATOM 3019 N N . ASP A 1 383 ? 5.726 -15.163 -30.007 1.00 37.97 383 ASP A N 1
ATOM 3020 C CA . ASP A 1 383 ? 4.262 -15.318 -29.993 1.00 37.97 383 ASP A CA 1
ATOM 3021 C C . ASP A 1 383 ? 3.530 -14.955 -28.687 1.00 37.97 383 ASP A C 1
ATOM 3023 O O . ASP A 1 383 ? 2.811 -15.765 -28.107 1.00 37.97 383 ASP A O 1
ATOM 3027 N N . ILE A 1 384 ? 3.549 -13.666 -28.332 1.00 38.41 384 ILE A N 1
ATOM 3028 C CA . ILE A 1 384 ? 2.295 -13.009 -27.935 1.00 38.41 384 ILE A CA 1
ATOM 3029 C C . ILE A 1 384 ? 1.860 -12.152 -29.121 1.00 38.41 384 ILE A C 1
ATOM 3031 O O . ILE A 1 384 ? 2.355 -11.050 -29.352 1.00 38.41 384 ILE A O 1
ATOM 3035 N N . LYS A 1 385 ? 0.956 -12.702 -29.933 1.00 33.84 385 LYS A N 1
ATOM 3036 C CA . LYS A 1 385 ? 0.236 -11.920 -30.932 1.00 33.84 385 LYS A CA 1
ATOM 3037 C C . LYS A 1 385 ? -0.638 -10.904 -30.204 1.00 33.84 385 LYS A C 1
ATOM 3039 O O . LYS A 1 385 ? -1.691 -11.260 -29.684 1.00 33.84 385 LYS A O 1
ATOM 3044 N N . MET A 1 386 ? -0.231 -9.642 -30.239 1.00 37.00 386 MET A N 1
ATOM 3045 C CA . MET A 1 386 ? -1.122 -8.501 -30.038 1.00 37.00 386 MET A CA 1
ATOM 3046 C C . MET A 1 386 ? -2.041 -8.385 -31.267 1.00 37.00 386 MET A C 1
ATOM 3048 O O . MET A 1 386 ? -1.849 -7.539 -32.138 1.00 37.00 386 MET A O 1
ATOM 3052 N N . GLU A 1 387 ? -3.006 -9.298 -31.396 1.00 32.94 387 GLU A N 1
ATOM 3053 C CA . GLU A 1 387 ? -4.140 -9.141 -32.308 1.00 32.94 387 GLU A CA 1
ATOM 3054 C C . GLU A 1 387 ? -5.325 -8.559 -31.522 1.00 32.94 387 GLU A C 1
ATOM 3056 O O . GLU A 1 387 ? -6.110 -9.291 -30.930 1.00 32.94 387 GLU A O 1
ATOM 3061 N N . GLY A 1 388 ? -5.455 -7.230 -31.589 1.00 38.97 388 GLY A N 1
ATOM 3062 C CA . GLY A 1 388 ? -6.727 -6.508 -31.523 1.00 38.97 388 GLY A CA 1
ATOM 3063 C C . GLY A 1 388 ? -7.238 -6.090 -30.144 1.00 38.97 388 GLY A C 1
ATOM 3064 O O . GLY A 1 388 ? -7.873 -6.885 -29.462 1.00 38.97 388 GLY A O 1
ATOM 3065 N N . MET A 1 389 ? -7.127 -4.791 -29.841 1.00 32.41 389 MET A N 1
ATOM 3066 C CA . MET A 1 389 ? -8.265 -3.861 -29.711 1.00 32.41 389 MET A CA 1
ATOM 3067 C C . MET A 1 389 ? -7.789 -2.409 -29.723 1.00 32.41 389 MET A C 1
ATOM 3069 O O . MET A 1 389 ? -6.760 -2.121 -29.080 1.00 32.41 389 MET A O 1
#

Radius of gyration: 29.4 Å; Cα contacts (8 Å, |Δi|>4): 416; chains: 1; bounding box: 73×74×81 Å

pLDDT: mean 87.33, std 15.23, range [32.41, 98.81]

Mean predicted aligned error: 14.24 Å

InterPro domains:
  IPR025334 Domain of unknown function DUF4240 [PF14024] (166-286)

Foldseek 3Di:
DDDDDDDDPDDPPPPPDDDPVRVCVVCVVVLVVLLVLLVLLLVLLLLVLLACLLVVNNPCLVVSLVVNLVSCVVSVNFPDPDPVSSVVVNVVSNVSSVVSNVVSNVVSDGDDRDPVSLVSNLSNLQVVLVVLVVPDPVSNVVSVVSCVVSVVSCCVVPPPDPPLEQDPVNLLVLLVVLCVVPPQPLVSSLVSSLVVDLVSAQRNLLNNLLLLVLQLVVLPFQLLLVLLQQQAPNHADPQNSSQLSSLQVSQGDVSSQVCQQAVLCCLVPDDDPSSGRVSNNCSSQVSNCVRPVDGSVVVDDPVVSVVSSVVVCVVHDGHPQRRANDWLVCCCQRNVSSCVRRPDPCNSVVCVVVVNTSDDCPDPVNCVSCVVHGDHDPDDPPDPPPPDD

Secondary structure (DSSP, 8-state):
-------PPP---------HHHHHHHHHHHHHHHHHHHHHHHHHHHHHHHHHHHTT--TTHHHHHHHHHHHHHHTT--SS-SHHHHHHHHHHHHHHHHHHHHHHHHHT--PPPPHHHHHHHHHHHHHHHHHHHHH-GGGHHHHHHHHHHHHHHHHHHSPPPTTSSPPHHHHHHHHHHHHHHHTT-HHHHHHHHHHHHHHH-HHHHHHHHHHHHHHHHHT--HHHHHHHHHHSBTB--HHHHHHHHHHHHHT-HHHHHHHHH-GGGGGGSPP-GGG--HHHHHHHHHHHHHHHSS-TTTT--HHHHHHHHHHHGGG----TTTTS---TTTHHHH-HHHHHHHPPTTHHHHHHHTT--SS-TT-HHHHHHHTT-PPP-PPP---------

Sequence (389 aa):
MDNREQTSPAQGENTRSYTVDELLAQMEPQYQAYKNTMRQCIAGLTEHAARLAAQGQEEQLPTFRRLLTDMAEFWGLAEDDTPKGYREMVEQICSTFDQAVSAARDSGGAPELSEQTRQNILSGLELYAQEMRANDEELEQWAAECDSLAGGLKKQWYPAQPGMEMSKSDFWELIAGAKKECGQNMDASSQWLAGQLIARGPQQTQDFHDILNGYLNLSYQYGLWTAASLMCENGCSDDGFIDFRVWLIAQGEEVYMAALADPDSLADVEAYGGCQFEELLYTGNETMKHLTGKDAYENTDPDAYKALTAALKKDIVYGEGVNYPYEWDEIEAYFPRLCEKYLEPCAVEFHLKSHHTIWFSDCPDIQKAREGGPPQRNGPQTDIKMEGM